Protein AF-A0A0L0F9S0-F1 (afdb_monomer)

Radius of gyration: 29.73 Å; Cα contacts (8 Å, |Δi|>4): 366; chains: 1; bounding box: 77×50×86 Å

Foldseek 3Di:
DPPDDDLPVVLVVLCVLQVVVLVVLVVVVVVCVVCVPPLLSVLLPPVLSCQLSVLLNQLSVLLSVLSCLVSVVDPDDQADPVPRDGDPVSVVVNLVSLLSNLVSLLSNLQSLLLVLLVLLCCPVVVDPDDDSVVSSVVLNVLCCVFLVCQQCCCVPVPPDNDAPCSSCVSVVVSLVVSVVSSVVSLVSNVVCCQQAVLSVVSVVLVVVLSVVLVVLVCCCRVVVDPVSVVCNRRVSSSVVSVSVCCSSPVVVVQQVCCVVPVVDRDCLLPPSNGNVSLLSVVLVQALLNLCVDPQSLVLLLVLCVVVVQNLLSVLLNLLVVQQVDALGDLVSLVVSCQQALDPPHPSHHDDDPVLSVQLVVLSPDPDPVSSRGCCVSCVSVNVVSSVVCSPPRSVVSSVDPSNVVVSVVVVVVVSVVD

pLDDT: mean 84.81, std 12.28, range [34.69, 97.75]

InterPro domains:
  IPR016137 RGS domain [PF00615] (288-405)
  IPR016137 RGS domain [SM00315] (286-407)
  IPR036305 RGS domain superfamily [SSF48097] (288-406)
  IPR044926 RGS, subdomain 2 [G3DSA:1.10.167.10] (273-407)

Nearest PDB structures (foldseek):
  8oyy-assembly2_B  TM=6.917E-01  e=5.545E-01  synthetic construct
  7yu4-assembly1_A  TM=4.610E-01  e=7.686E-01  Homo sapiens
  4a4m-assembly1_A-2  TM=4.213E-01  e=4.522E-01  Bos taurus
  8kex-assembly1_E  TM=4.716E-01  e=1.477E+00  Escherichia coli
  4py0-assembly1_A  TM=1.869E-01  e=2.221E+00  Homo sapiens

Sequence (418 aa):
MLLGFGGSQQFDYVLICHIPIVICLIFLLGFIFKYWHEPEVRSRNHDFTLHFLGMGLLQEVVLILTAALTLQIMPLKAVDMSTGAMNPDWSTAAFWAYLWLTFCLNQLLVPNLARMRYIKALFCEQNEAVSYWILPLGYLLLWFCTTFVSLVYCQFNGSHTCNLWETYSGLIVFLALHNIHYYYCAWKSRHARHLFIDYISNIRLYTIFVLFFWVLIVITLSGENQVSLWYLYFYQPWFMLVIFSLENFAFLVARVLGRKWGGENALGGIDMVGEHYRESESRNKGVEELLGVEHTRKIIQQVARQQLCEENVDFLIAVYACNQTKPASISMVHSIASQFLESSSPKEINITGSCRDRTLKAIQSEDPMHYKDTEPLFRAAVAQVMKNVSTNCLPDVYKSKEYKKWALLEKKNMLECY

Structure (mmCIF, N/CA/C/O backbone):
data_AF-A0A0L0F9S0-F1
#
_entry.id   AF-A0A0L0F9S0-F1
#
loop_
_atom_site.group_PDB
_atom_site.id
_atom_site.type_symbol
_atom_site.label_atom_id
_atom_site.label_alt_id
_atom_site.label_comp_id
_atom_site.label_asym_id
_atom_site.label_entity_id
_atom_site.label_seq_id
_atom_site.pdbx_PDB_ins_code
_atom_site.Cartn_x
_atom_site.Cartn_y
_atom_site.Cartn_z
_atom_site.occupancy
_atom_site.B_iso_or_equiv
_atom_site.auth_seq_id
_atom_site.auth_comp_id
_atom_site.auth_asym_id
_atom_site.auth_atom_id
_at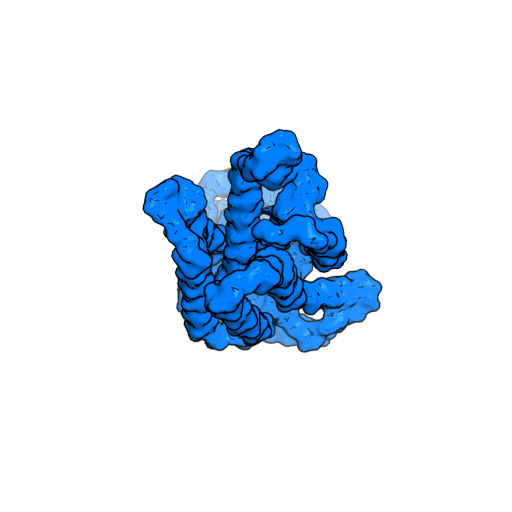om_site.pdbx_PDB_model_num
ATOM 1 N N . MET A 1 1 ? 21.589 -3.329 -30.791 1.00 36.84 1 MET A N 1
ATOM 2 C CA . MET A 1 1 ? 21.100 -3.254 -32.185 1.00 36.84 1 MET A CA 1
ATOM 3 C C . MET A 1 1 ? 20.708 -4.669 -32.629 1.00 36.84 1 MET A C 1
ATOM 5 O O . MET A 1 1 ? 21.568 -5.433 -33.033 1.00 36.84 1 MET A O 1
ATOM 9 N N . LEU A 1 2 ? 19.438 -5.055 -32.445 1.00 34.69 2 LEU A N 1
ATOM 10 C CA . LEU A 1 2 ? 18.853 -6.342 -32.864 1.00 34.69 2 LEU A CA 1
ATOM 11 C C . LEU A 1 2 ? 17.788 -6.034 -33.927 1.00 34.69 2 LEU A C 1
ATOM 13 O O . LEU A 1 2 ? 16.608 -5.929 -33.626 1.00 34.69 2 LEU A O 1
ATOM 17 N N . LEU A 1 3 ? 18.225 -5.814 -35.168 1.00 38.88 3 LEU A N 1
ATOM 18 C CA . LEU A 1 3 ? 17.350 -5.582 -36.329 1.00 38.88 3 LEU A CA 1
ATOM 19 C C . LEU A 1 3 ? 17.031 -6.884 -37.097 1.00 38.88 3 LEU A C 1
ATOM 21 O O . LEU A 1 3 ? 16.560 -6.834 -38.226 1.00 38.88 3 LEU A O 1
ATOM 25 N N . GLY A 1 4 ? 17.306 -8.057 -36.515 1.00 39.28 4 GLY A N 1
ATOM 26 C CA . GLY A 1 4 ? 17.308 -9.323 -37.259 1.00 39.28 4 GLY A CA 1
ATOM 27 C C . GLY A 1 4 ? 16.014 -10.139 -37.237 1.00 39.28 4 GLY A C 1
ATOM 28 O O . GLY A 1 4 ? 15.706 -10.779 -38.233 1.00 39.28 4 GLY A O 1
ATOM 29 N N . PHE A 1 5 ? 15.246 -10.144 -36.142 1.00 38.69 5 PHE A N 1
ATOM 30 C CA . PHE A 1 5 ? 14.065 -11.011 -36.019 1.00 38.69 5 PHE A CA 1
ATOM 31 C C . PHE A 1 5 ? 12.996 -10.400 -35.096 1.00 38.69 5 PHE A C 1
ATOM 33 O O . PHE A 1 5 ? 13.231 -10.208 -33.909 1.00 38.69 5 PHE A O 1
ATOM 40 N N . GLY A 1 6 ? 11.802 -10.139 -35.643 1.00 59.09 6 GLY A N 1
ATOM 41 C CA . GLY A 1 6 ? 10.537 -10.254 -34.904 1.00 59.09 6 GLY A CA 1
ATOM 42 C C . GLY A 1 6 ? 10.193 -9.204 -33.841 1.00 59.09 6 GLY A C 1
ATOM 43 O O . GLY A 1 6 ? 9.544 -9.567 -32.866 1.00 59.09 6 GLY A O 1
ATOM 44 N N . GLY A 1 7 ? 10.547 -7.923 -34.007 1.00 72.56 7 GLY A N 1
ATOM 45 C CA . GLY A 1 7 ? 10.114 -6.869 -33.067 1.00 72.56 7 GLY A CA 1
ATOM 46 C C . GLY A 1 7 ? 8.590 -6.830 -32.843 1.00 72.56 7 GLY A C 1
ATOM 47 O O . GLY A 1 7 ? 8.138 -6.615 -31.722 1.00 72.56 7 GLY A O 1
ATOM 48 N N . SER A 1 8 ? 7.799 -7.151 -33.875 1.00 81.75 8 SER A N 1
ATOM 49 C CA . SER A 1 8 ? 6.346 -7.340 -33.759 1.00 81.75 8 SER A CA 1
ATOM 50 C C . SER A 1 8 ? 5.971 -8.543 -32.890 1.00 81.75 8 SER A C 1
ATOM 52 O O . SER A 1 8 ? 5.187 -8.390 -31.965 1.00 81.75 8 SER A O 1
ATOM 54 N N . GLN A 1 9 ? 6.584 -9.710 -33.111 1.00 85.31 9 GLN A N 1
ATOM 55 C CA . GLN A 1 9 ? 6.322 -10.917 -32.317 1.00 85.31 9 GLN A CA 1
ATOM 56 C C . GLN A 1 9 ? 6.694 -10.725 -30.841 1.00 85.31 9 GLN A C 1
ATOM 58 O O . GLN A 1 9 ? 5.973 -11.168 -29.953 1.00 85.31 9 GLN A O 1
ATOM 63 N N . GLN A 1 10 ? 7.809 -10.047 -30.557 1.00 84.00 10 GLN A N 1
ATOM 64 C CA . GLN A 1 10 ? 8.200 -9.709 -29.186 1.00 84.00 10 GLN A CA 1
ATOM 65 C C . GLN A 1 10 ? 7.192 -8.768 -28.527 1.00 84.00 10 GLN A C 1
ATOM 67 O O . GLN A 1 10 ? 6.858 -8.953 -27.357 1.00 84.00 10 GLN A O 1
ATOM 72 N N . PHE A 1 11 ? 6.680 -7.794 -29.278 1.00 90.19 11 PHE A N 1
ATOM 73 C CA . PHE A 1 11 ? 5.642 -6.901 -28.786 1.00 90.19 11 PHE A CA 1
ATOM 74 C C . PHE A 1 11 ? 4.332 -7.648 -28.522 1.00 90.19 11 PHE A C 1
ATOM 76 O O . PHE A 1 11 ? 3.719 -7.419 -27.484 1.00 90.19 11 PHE A O 1
ATOM 83 N N . ASP A 1 12 ? 3.954 -8.602 -29.375 1.00 91.19 12 ASP A N 1
ATOM 84 C CA . ASP A 1 12 ? 2.778 -9.449 -29.156 1.00 91.19 12 ASP A CA 1
ATOM 85 C C . ASP A 1 12 ? 2.880 -10.216 -27.826 1.00 91.19 12 ASP A C 1
ATOM 87 O O . ASP A 1 12 ? 1.918 -10.236 -27.058 1.00 91.19 12 ASP A O 1
ATOM 91 N N . TYR A 1 13 ? 4.051 -10.772 -27.486 1.00 89.31 13 TYR A N 1
ATOM 92 C CA . TYR A 1 13 ? 4.264 -11.414 -26.179 1.00 89.31 13 TYR A CA 1
ATOM 93 C C . TYR A 1 13 ? 4.120 -10.437 -25.006 1.00 89.31 13 TYR A C 1
ATOM 95 O O . TYR A 1 13 ? 3.506 -10.785 -23.995 1.00 89.31 13 TYR A O 1
ATOM 103 N N . VAL A 1 14 ? 4.627 -9.206 -25.141 1.00 91.25 14 VAL A N 1
ATOM 104 C CA . VAL A 1 14 ? 4.418 -8.155 -24.132 1.00 91.25 14 VAL A CA 1
ATOM 105 C C . VAL A 1 14 ? 2.920 -7.866 -23.983 1.00 91.25 14 VAL A C 1
ATOM 107 O O . VAL A 1 14 ? 2.395 -7.862 -22.873 1.00 91.25 14 VAL A O 1
ATOM 110 N N . LEU A 1 15 ? 2.182 -7.693 -25.078 1.00 94.00 15 LEU A N 1
ATOM 111 C CA . LEU A 1 15 ? 0.744 -7.434 -25.001 1.00 94.00 15 LEU A CA 1
ATOM 112 C C . LEU A 1 15 ? -0.022 -8.591 -24.343 1.00 94.00 15 LEU A C 1
ATOM 114 O O . LEU A 1 15 ? -0.865 -8.341 -23.481 1.00 94.00 15 LEU A O 1
ATOM 118 N N . ILE A 1 16 ? 0.300 -9.839 -24.694 1.00 93.06 16 ILE A N 1
ATOM 119 C CA . ILE A 1 16 ? -0.321 -11.041 -24.117 1.00 93.06 16 ILE A CA 1
ATOM 120 C C . ILE A 1 16 ? -0.104 -11.107 -22.601 1.00 93.06 16 ILE A C 1
ATOM 122 O O . ILE A 1 16 ? -1.030 -11.460 -21.873 1.00 93.06 16 ILE A O 1
ATOM 126 N N . CYS A 1 17 ? 1.084 -10.753 -22.108 1.00 90.50 17 CYS A N 1
ATOM 127 C CA . CYS A 1 17 ? 1.372 -10.793 -20.675 1.00 90.50 17 CYS A CA 1
ATOM 128 C C . CYS A 1 17 ? 0.762 -9.615 -19.903 1.00 90.50 17 CYS A C 1
ATOM 130 O O . CYS A 1 17 ? 0.272 -9.808 -18.791 1.00 90.50 17 CYS A O 1
ATOM 132 N N . HIS A 1 18 ? 0.783 -8.410 -20.476 1.00 94.12 18 HIS A N 1
ATOM 133 C CA . HIS A 1 18 ? 0.511 -7.174 -19.739 1.00 94.12 18 HIS A CA 1
ATOM 134 C C . HIS A 1 18 ? -0.932 -6.665 -19.880 1.00 94.12 18 HIS A C 1
ATOM 136 O O . HIS A 1 18 ? -1.509 -6.192 -18.899 1.00 94.12 18 HIS A O 1
ATOM 142 N N . ILE A 1 19 ? -1.584 -6.812 -21.045 1.00 94.94 19 ILE A N 1
ATOM 143 C CA . ILE A 1 19 ? -2.984 -6.369 -21.221 1.00 94.94 19 ILE A CA 1
ATOM 144 C C . ILE A 1 19 ? -3.932 -7.056 -20.223 1.00 94.94 19 ILE A C 1
ATOM 146 O O . ILE A 1 19 ? -4.727 -6.351 -19.592 1.00 94.94 19 ILE A O 1
ATOM 150 N N . PRO A 1 20 ? -3.874 -8.389 -20.013 1.00 95.25 20 PRO A N 1
ATOM 151 C CA . PRO A 1 20 ? -4.739 -9.034 -19.030 1.00 95.25 20 PRO A CA 1
ATOM 152 C C . PRO A 1 20 ? -4.529 -8.489 -17.616 1.00 95.25 20 PRO A C 1
ATOM 154 O O . PRO A 1 20 ? -5.491 -8.360 -16.865 1.00 95.25 20 PRO A O 1
ATOM 157 N N . ILE A 1 21 ? -3.296 -8.114 -17.258 1.00 94.50 21 ILE A N 1
ATOM 158 C CA . ILE A 1 21 ? -2.989 -7.538 -15.946 1.00 94.50 21 ILE A CA 1
ATOM 159 C C . ILE A 1 21 ? -3.574 -6.137 -15.801 1.00 94.50 21 ILE A C 1
ATOM 161 O O . ILE A 1 21 ? -4.188 -5.856 -14.774 1.00 94.50 21 ILE A O 1
ATOM 165 N N . VAL A 1 22 ? -3.480 -5.290 -16.830 1.00 95.81 22 VAL A N 1
ATOM 166 C CA . VAL A 1 22 ? -4.154 -3.980 -16.853 1.00 95.81 22 VAL A CA 1
ATOM 167 C C . VAL A 1 22 ? -5.656 -4.145 -16.611 1.00 95.81 22 VAL A C 1
ATOM 169 O O . VAL A 1 22 ? -6.226 -3.473 -15.752 1.00 95.81 22 VAL A O 1
ATOM 172 N N . ILE A 1 23 ? -6.292 -5.084 -17.315 1.00 95.81 23 ILE A N 1
ATOM 173 C CA . ILE A 1 23 ? -7.721 -5.382 -17.159 1.00 95.81 23 ILE A CA 1
ATOM 174 C C . ILE A 1 23 ? -8.024 -5.854 -15.727 1.00 95.81 23 ILE A C 1
ATOM 176 O O . ILE A 1 23 ? -8.941 -5.335 -15.087 1.00 95.81 23 ILE A O 1
ATOM 180 N N . CYS A 1 24 ? -7.234 -6.787 -15.190 1.00 94.88 24 CYS A N 1
ATOM 181 C CA . CYS A 1 24 ? -7.374 -7.276 -13.818 1.00 94.88 24 CYS A CA 1
ATOM 182 C C . CYS A 1 24 ? -7.217 -6.162 -12.774 1.00 94.88 24 CYS A C 1
ATOM 184 O O . CYS A 1 24 ? -7.995 -6.115 -11.823 1.00 94.88 24 CYS A O 1
ATOM 186 N N . LEU A 1 25 ? -6.260 -5.245 -12.946 1.00 95.38 25 LEU A N 1
ATOM 187 C CA . LEU A 1 25 ? -6.064 -4.105 -12.049 1.00 95.38 25 LEU A CA 1
ATOM 188 C C . LEU A 1 25 ? -7.241 -3.129 -12.089 1.00 95.38 25 LEU A C 1
ATOM 190 O O . LEU A 1 25 ? -7.659 -2.643 -11.040 1.00 95.38 25 LEU A O 1
ATOM 194 N N . ILE A 1 26 ? -7.811 -2.873 -13.269 1.00 96.19 26 ILE A N 1
ATOM 195 C CA . ILE A 1 26 ? -9.014 -2.040 -13.412 1.00 96.19 26 ILE A CA 1
ATOM 196 C C . ILE A 1 26 ? -10.203 -2.697 -12.701 1.00 96.19 26 ILE A C 1
ATOM 198 O O . ILE A 1 26 ? -10.913 -2.028 -11.948 1.00 96.19 26 ILE A O 1
ATOM 202 N N . PHE A 1 27 ? -10.402 -4.007 -12.876 1.00 95.94 27 PHE A N 1
ATOM 203 C CA . PHE A 1 27 ? -11.442 -4.738 -12.148 1.00 95.94 27 PHE A CA 1
ATOM 204 C C . PHE A 1 27 ? -11.211 -4.725 -10.640 1.00 95.94 27 PHE A C 1
ATOM 206 O O . PHE A 1 27 ? -12.164 -4.549 -9.883 1.00 95.94 27 PHE A O 1
ATOM 213 N N . LEU A 1 28 ? -9.962 -4.866 -10.198 1.00 95.44 28 LEU A N 1
ATOM 214 C CA . LEU A 1 28 ? -9.606 -4.816 -8.788 1.00 95.44 28 LEU A CA 1
ATOM 215 C C . LEU A 1 28 ? -9.849 -3.421 -8.195 1.00 95.44 28 LEU A C 1
ATOM 217 O O . LEU A 1 28 ? -10.434 -3.319 -7.122 1.00 95.44 28 LEU A O 1
ATOM 221 N N . LEU A 1 29 ? -9.503 -2.346 -8.909 1.00 95.06 29 LEU A N 1
ATOM 222 C CA . LEU A 1 29 ? -9.855 -0.975 -8.527 1.00 95.06 29 LEU A CA 1
ATOM 223 C C . LEU A 1 29 ? -11.373 -0.806 -8.411 1.00 95.06 29 LEU A C 1
ATOM 225 O O . LEU A 1 29 ? -11.861 -0.338 -7.384 1.00 95.06 29 LEU A O 1
ATOM 229 N N . GLY A 1 30 ? -12.130 -1.239 -9.424 1.00 95.88 30 GLY A N 1
ATOM 230 C CA . GLY A 1 30 ? -13.594 -1.198 -9.402 1.00 95.88 30 GLY A CA 1
ATOM 231 C C . GLY A 1 30 ? -14.188 -1.991 -8.234 1.00 95.88 30 GLY A C 1
ATOM 232 O O . GLY A 1 30 ? -15.125 -1.529 -7.583 1.00 95.88 30 GLY A O 1
ATOM 233 N N . PHE A 1 31 ? -13.608 -3.149 -7.917 1.00 95.38 31 PHE A N 1
ATOM 234 C CA . PHE A 1 31 ? -13.962 -3.951 -6.751 1.00 95.38 31 PHE A CA 1
ATOM 235 C C . PHE A 1 31 ? -13.699 -3.187 -5.442 1.00 95.38 31 PHE A C 1
ATOM 237 O O . PHE A 1 31 ? -14.599 -3.099 -4.608 1.00 95.38 31 PHE A O 1
ATOM 244 N N . ILE A 1 32 ? -12.515 -2.588 -5.270 1.00 94.94 32 ILE A N 1
ATOM 245 C CA . ILE A 1 32 ? -12.161 -1.834 -4.058 1.00 94.94 32 ILE A CA 1
ATOM 246 C C . ILE A 1 32 ? -13.081 -0.624 -3.877 1.00 94.94 32 ILE A C 1
ATOM 248 O O . ILE A 1 32 ? -13.558 -0.394 -2.770 1.00 94.94 32 ILE A O 1
ATOM 252 N N . PHE A 1 33 ? -13.391 0.116 -4.946 1.00 94.81 33 PHE A N 1
ATOM 253 C CA . PHE A 1 33 ? -14.330 1.239 -4.873 1.00 94.81 33 PHE A CA 1
ATOM 254 C C . PHE A 1 33 ? -15.754 0.788 -4.541 1.00 94.81 33 PHE A C 1
ATOM 256 O O . PHE A 1 33 ? -16.415 1.400 -3.706 1.00 94.81 33 PHE A O 1
ATOM 263 N N . LYS A 1 34 ? -16.229 -0.306 -5.147 1.00 95.56 34 LYS A N 1
ATOM 264 C CA . LYS A 1 34 ? -17.570 -0.842 -4.876 1.00 95.56 34 LYS A CA 1
ATOM 265 C C . LYS A 1 34 ? -17.720 -1.342 -3.438 1.00 95.56 34 LYS A C 1
ATOM 267 O O . LYS A 1 34 ? -18.778 -1.171 -2.839 1.00 95.56 34 LYS A O 1
ATOM 272 N N . TYR A 1 35 ? -16.679 -1.963 -2.893 1.00 94.19 35 TYR A N 1
ATOM 273 C CA . TYR A 1 35 ? -16.677 -2.584 -1.566 1.00 94.19 35 TYR A CA 1
ATOM 274 C C . TYR A 1 35 ? -15.838 -1.799 -0.551 1.00 94.19 35 TYR A C 1
ATOM 276 O O . TYR A 1 35 ? -15.325 -2.361 0.413 1.00 94.19 35 TYR A O 1
ATOM 284 N N . TRP A 1 36 ? -15.732 -0.482 -0.746 1.00 91.81 36 TRP A N 1
ATOM 285 C CA . TRP A 1 36 ? -14.860 0.418 0.014 1.00 91.81 36 TRP A CA 1
ATOM 286 C C . TRP A 1 36 ? -15.018 0.318 1.536 1.00 91.81 36 TRP A C 1
ATOM 288 O O . TRP A 1 36 ? -14.048 0.448 2.288 1.00 91.81 36 TRP A O 1
ATOM 298 N N . HIS A 1 37 ? -16.253 0.083 1.980 1.00 86.12 37 HIS A N 1
ATOM 299 C CA . HIS A 1 37 ? -16.634 0.033 3.388 1.00 86.12 37 HIS A CA 1
ATOM 300 C C . HIS A 1 37 ? -16.572 -1.366 4.008 1.00 86.12 37 HIS A C 1
ATOM 302 O O . HIS A 1 37 ? -16.773 -1.484 5.215 1.00 86.12 37 HIS A O 1
ATOM 308 N N . GLU A 1 38 ? -16.289 -2.415 3.230 1.00 84.75 38 GLU A N 1
ATOM 309 C CA . GLU A 1 38 ? -16.162 -3.765 3.779 1.00 84.75 38 GLU A CA 1
ATOM 310 C C . GLU A 1 38 ? -14.960 -3.832 4.741 1.00 84.75 38 GLU A C 1
ATOM 312 O O . GLU A 1 38 ? -13.894 -3.277 4.441 1.00 84.75 38 GLU A O 1
ATOM 317 N N . PRO A 1 39 ? -15.092 -4.504 5.898 1.00 81.00 39 PRO A N 1
ATOM 318 C CA . PRO A 1 39 ? -14.063 -4.495 6.936 1.00 81.00 39 PRO A CA 1
ATOM 319 C C . PRO A 1 39 ? -12.745 -5.103 6.446 1.00 81.00 39 PRO A C 1
ATOM 321 O O . PRO A 1 39 ? -11.673 -4.628 6.811 1.00 81.00 39 PRO A O 1
ATOM 324 N N . GLU A 1 40 ? -12.802 -6.101 5.560 1.00 84.38 40 GLU A N 1
ATOM 325 C CA . GLU A 1 40 ? -11.616 -6.692 4.937 1.00 84.38 40 GLU A CA 1
ATOM 326 C C . GLU A 1 40 ? -10.871 -5.712 4.017 1.00 84.38 40 GLU A C 1
ATOM 328 O O . GLU A 1 40 ? -9.651 -5.786 3.905 1.00 84.38 40 GLU A O 1
ATOM 333 N N . VAL A 1 41 ? -11.585 -4.786 3.366 1.00 87.38 41 VAL A N 1
ATOM 334 C CA . VAL A 1 41 ? -10.987 -3.738 2.521 1.00 87.38 41 VAL A CA 1
ATOM 335 C C . VAL A 1 41 ? -10.394 -2.639 3.395 1.00 87.38 41 VAL A C 1
ATOM 337 O O . VAL A 1 41 ? -9.245 -2.237 3.205 1.00 87.38 41 VAL A O 1
ATOM 340 N N . ARG A 1 42 ? -11.145 -2.185 4.403 1.00 83.75 42 ARG A N 1
ATOM 341 C CA . ARG A 1 42 ? -10.703 -1.133 5.329 1.00 83.75 42 ARG A CA 1
ATOM 342 C C . ARG A 1 42 ? -9.482 -1.549 6.150 1.00 83.75 42 ARG A C 1
ATOM 344 O O . ARG A 1 42 ? -8.605 -0.718 6.384 1.00 83.75 42 ARG A O 1
ATOM 351 N N . SER A 1 43 ? -9.375 -2.825 6.530 1.00 81.62 43 SER A N 1
ATOM 352 C CA . SER A 1 43 ? -8.234 -3.339 7.301 1.00 81.62 43 SER A CA 1
ATOM 353 C C . SER A 1 43 ? -6.895 -3.239 6.569 1.00 81.62 43 SER A C 1
ATOM 355 O O . SER A 1 43 ? -5.838 -3.258 7.202 1.00 81.62 43 SER A O 1
ATOM 357 N N . ARG A 1 44 ? -6.907 -3.101 5.237 1.00 80.19 44 ARG A N 1
ATOM 358 C CA . ARG A 1 44 ? -5.694 -2.983 4.420 1.00 80.19 44 ARG A CA 1
ATOM 359 C C . ARG A 1 44 ? -5.149 -1.563 4.296 1.00 80.19 44 ARG A C 1
ATOM 361 O O . ARG A 1 44 ? -4.066 -1.426 3.738 1.00 80.19 44 ARG A O 1
ATOM 368 N N . ASN A 1 45 ? -5.822 -0.567 4.881 1.00 84.94 45 ASN A N 1
ATOM 369 C CA . ASN A 1 45 ? -5.573 0.863 4.691 1.00 84.94 45 ASN A CA 1
ATOM 370 C C . ASN A 1 45 ? -5.808 1.292 3.224 1.00 84.94 45 ASN A C 1
ATOM 372 O O . ASN A 1 45 ? -5.219 0.767 2.273 1.00 84.94 45 ASN A O 1
ATOM 376 N N . HIS A 1 46 ? -6.703 2.259 3.033 1.00 89.31 46 HIS A N 1
ATOM 377 C CA . HIS A 1 46 ? -7.079 2.743 1.706 1.00 89.31 46 HIS A CA 1
ATOM 378 C C . HIS A 1 46 ? -5.918 3.415 0.973 1.00 89.31 46 HIS A C 1
ATOM 380 O O . HIS A 1 46 ? -5.760 3.179 -0.222 1.00 89.31 46 HIS A O 1
ATOM 386 N N . ASP A 1 47 ? -5.058 4.156 1.678 1.00 91.81 47 ASP A N 1
ATOM 387 C CA . ASP A 1 47 ? -3.886 4.801 1.075 1.00 91.81 47 ASP A CA 1
ATOM 388 C C . ASP A 1 47 ? -2.917 3.765 0.496 1.00 91.81 47 ASP A C 1
ATOM 390 O O . ASP A 1 47 ? -2.435 3.912 -0.626 1.00 91.81 47 ASP A O 1
ATOM 394 N N . PHE A 1 48 ? -2.683 2.672 1.232 1.00 92.69 48 PHE A N 1
ATOM 395 C CA . PHE A 1 48 ? -1.871 1.549 0.759 1.00 92.69 48 PHE A CA 1
ATOM 396 C C . PHE A 1 48 ? -2.437 0.954 -0.529 1.00 92.69 48 PHE A C 1
ATOM 398 O O . PHE A 1 48 ? -1.703 0.754 -1.497 1.00 92.69 48 PHE A O 1
ATOM 405 N N . THR A 1 49 ? -3.744 0.699 -0.538 1.00 92.69 49 THR A N 1
ATOM 406 C CA . THR A 1 49 ? -4.424 0.055 -1.663 1.00 92.69 49 THR A CA 1
ATOM 407 C C . THR A 1 49 ? -4.409 0.946 -2.902 1.00 92.69 49 THR A C 1
ATOM 409 O O . THR A 1 49 ? -4.050 0.486 -3.985 1.00 92.69 49 THR A O 1
ATOM 412 N N . LEU A 1 50 ? -4.741 2.230 -2.745 1.00 93.88 50 LEU A N 1
ATOM 413 C CA . LEU A 1 50 ? -4.727 3.200 -3.837 1.00 93.88 50 LEU A CA 1
ATOM 414 C C . LEU A 1 50 ? -3.318 3.413 -4.391 1.00 93.88 50 LEU A C 1
ATOM 416 O O . LEU A 1 50 ? -3.144 3.430 -5.606 1.00 93.88 50 LEU A O 1
ATOM 420 N N . HIS A 1 51 ? -2.309 3.531 -3.524 1.00 95.50 51 HIS A N 1
ATOM 421 C CA . HIS A 1 51 ? -0.927 3.696 -3.961 1.00 95.50 51 HIS A CA 1
ATOM 422 C C . HIS A 1 51 ? -0.429 2.464 -4.728 1.00 95.50 51 HIS A C 1
ATOM 424 O O . HIS A 1 51 ? 0.119 2.611 -5.819 1.00 95.50 51 HIS A O 1
ATOM 430 N N . PHE A 1 52 ? -0.666 1.252 -4.212 1.00 95.56 52 PHE A N 1
ATOM 431 C CA . PHE A 1 52 ? -0.248 0.018 -4.879 1.00 95.56 52 PHE A CA 1
ATOM 432 C C . PHE A 1 52 ? -0.935 -0.166 -6.238 1.00 95.56 52 PHE A C 1
ATOM 434 O O . PHE A 1 52 ? -0.259 -0.388 -7.239 1.00 95.56 52 PHE A O 1
ATOM 441 N N . LEU A 1 53 ? -2.265 -0.040 -6.297 1.00 95.62 53 LEU A N 1
ATOM 442 C CA . LEU A 1 53 ? -3.015 -0.241 -7.541 1.00 95.62 53 LEU A CA 1
ATOM 443 C C . LEU A 1 53 ? -2.766 0.879 -8.554 1.00 95.62 53 LEU A C 1
ATOM 445 O O . LEU A 1 53 ? -2.653 0.604 -9.747 1.00 95.62 53 LEU A O 1
ATOM 449 N N . GLY A 1 54 ? -2.639 2.125 -8.089 1.00 95.56 54 GLY A N 1
ATOM 450 C CA . GLY A 1 54 ? -2.316 3.271 -8.935 1.00 95.56 54 GLY A CA 1
ATOM 451 C C . GLY A 1 54 ? -0.937 3.138 -9.577 1.00 95.56 54 GLY A C 1
ATOM 452 O O . GLY A 1 54 ? -0.818 3.263 -10.796 1.00 95.56 54 GLY A O 1
ATOM 453 N N . MET A 1 55 ? 0.093 2.811 -8.787 1.00 95.81 55 MET A N 1
ATOM 454 C CA . MET A 1 55 ? 1.444 2.596 -9.318 1.00 95.81 55 MET A CA 1
ATOM 455 C C . MET A 1 55 ? 1.547 1.329 -10.161 1.00 95.81 55 MET A C 1
ATOM 457 O O . MET A 1 55 ? 2.247 1.346 -11.167 1.00 95.81 55 MET A O 1
ATOM 461 N N . GLY A 1 56 ? 0.825 0.262 -9.808 1.00 95.69 56 GLY A N 1
ATOM 462 C CA . GLY A 1 56 ? 0.748 -0.952 -10.621 1.00 95.69 56 GLY A CA 1
ATOM 463 C C . GLY A 1 56 ? 0.150 -0.676 -11.999 1.00 95.69 56 GLY A C 1
ATOM 464 O O . GLY A 1 56 ? 0.739 -1.047 -13.007 1.00 95.69 56 GLY A O 1
ATOM 465 N N . LEU A 1 57 ? -0.972 0.047 -12.065 1.00 96.19 57 LEU A N 1
ATOM 466 C CA . LEU A 1 57 ? -1.605 0.398 -13.338 1.00 96.19 57 LEU A CA 1
ATOM 467 C C . LEU A 1 57 ? -0.709 1.316 -14.176 1.00 96.19 57 LEU A C 1
ATOM 469 O O . LEU A 1 57 ? -0.539 1.091 -15.374 1.00 96.19 57 LEU A O 1
ATOM 473 N N . LEU A 1 58 ? -0.114 2.330 -13.541 1.00 95.69 58 LEU A N 1
ATOM 474 C CA . LEU A 1 58 ? 0.803 3.245 -14.215 1.00 95.69 58 LEU A CA 1
ATOM 475 C C . LEU A 1 58 ? 2.034 2.506 -14.758 1.00 95.69 58 LEU A C 1
ATOM 477 O O . LEU A 1 58 ? 2.423 2.750 -15.898 1.00 95.69 58 LEU A O 1
ATOM 481 N N . GLN A 1 59 ? 2.604 1.577 -13.983 1.00 95.56 59 GLN A N 1
ATOM 482 C CA . GLN A 1 59 ? 3.727 0.742 -14.408 1.00 95.56 59 GLN A CA 1
ATOM 483 C C . GLN A 1 59 ? 3.397 -0.022 -15.690 1.00 95.56 59 GLN A C 1
ATOM 485 O O . GLN A 1 59 ? 4.170 0.042 -16.639 1.00 95.56 59 GLN A O 1
ATOM 490 N N . GLU A 1 60 ? 2.262 -0.720 -15.733 1.00 95.50 60 GLU A N 1
ATOM 491 C CA . GLU A 1 60 ? 1.876 -1.535 -16.888 1.00 95.50 60 GLU A CA 1
ATOM 492 C C . GLU A 1 60 ? 1.666 -0.683 -18.148 1.00 95.50 60 GLU A C 1
ATOM 494 O O . GLU A 1 60 ? 2.137 -1.036 -19.229 1.00 95.50 60 GLU A O 1
ATOM 499 N N . VAL A 1 61 ? 1.029 0.486 -18.011 1.00 94.81 61 VAL A N 1
ATOM 500 C CA . VAL A 1 61 ? 0.843 1.422 -19.131 1.00 94.81 61 VAL A CA 1
ATOM 501 C C . VAL A 1 61 ? 2.189 1.944 -19.638 1.00 94.81 61 VAL A C 1
ATOM 503 O O . VAL A 1 61 ? 2.462 1.886 -20.838 1.00 94.81 61 VAL A O 1
ATOM 506 N N . VAL A 1 62 ? 3.050 2.423 -18.736 1.00 95.19 62 VAL A N 1
ATOM 507 C CA . VAL A 1 62 ? 4.385 2.931 -19.087 1.00 95.19 62 VAL A CA 1
ATOM 508 C C . VAL A 1 62 ? 5.233 1.832 -19.724 1.00 95.19 62 VAL A C 1
ATOM 510 O O . VAL A 1 62 ? 5.941 2.095 -20.695 1.00 95.19 62 VAL A O 1
ATOM 513 N N . LEU A 1 63 ? 5.138 0.597 -19.238 1.00 94.88 63 LEU A N 1
ATOM 514 C CA . LEU A 1 63 ? 5.853 -0.553 -19.778 1.00 94.88 63 LEU A CA 1
ATOM 515 C C . LEU A 1 63 ? 5.421 -0.864 -21.210 1.00 94.88 63 LEU A C 1
ATOM 517 O O . LEU A 1 63 ? 6.284 -0.970 -22.079 1.00 94.88 63 LEU A O 1
ATOM 521 N N . ILE A 1 64 ? 4.115 -0.948 -21.485 1.00 94.94 64 ILE A N 1
ATOM 522 C CA . ILE A 1 64 ? 3.601 -1.202 -22.841 1.00 94.94 64 ILE A CA 1
ATOM 523 C C . ILE A 1 64 ? 4.047 -0.091 -23.802 1.00 94.94 64 ILE A C 1
ATOM 525 O O . ILE A 1 64 ? 4.492 -0.380 -24.914 1.00 94.94 64 ILE A O 1
ATOM 529 N N . LEU A 1 65 ? 3.989 1.175 -23.375 1.00 93.75 65 LEU A N 1
ATOM 530 C CA . LEU A 1 65 ? 4.452 2.308 -24.183 1.00 93.75 65 LEU A CA 1
ATOM 531 C C . LEU A 1 65 ? 5.965 2.257 -24.431 1.00 93.75 65 LEU A C 1
ATOM 533 O O . LEU A 1 65 ? 6.418 2.485 -25.553 1.00 93.75 65 LEU A O 1
ATOM 537 N N . THR A 1 66 ? 6.745 1.902 -23.409 1.00 93.31 66 THR A N 1
ATOM 538 C CA . THR A 1 66 ? 8.202 1.742 -23.512 1.00 93.31 66 THR A CA 1
ATOM 539 C C . THR A 1 66 ? 8.553 0.585 -24.446 1.00 93.31 66 THR A C 1
ATOM 541 O O . THR A 1 66 ? 9.442 0.724 -25.285 1.00 93.31 66 THR A O 1
ATOM 544 N N . ALA A 1 67 ? 7.829 -0.536 -24.372 1.00 91.75 67 ALA A N 1
ATOM 545 C CA . ALA A 1 67 ? 7.978 -1.668 -25.284 1.00 91.75 67 ALA A CA 1
ATOM 546 C C . ALA A 1 67 ? 7.657 -1.259 -26.726 1.00 91.75 67 ALA A C 1
ATOM 548 O O . ALA A 1 67 ? 8.453 -1.507 -27.625 1.00 91.75 67 ALA A O 1
ATOM 549 N N . ALA A 1 68 ? 6.537 -0.566 -26.951 1.00 92.38 68 ALA A N 1
ATOM 550 C CA . ALA A 1 68 ? 6.132 -0.104 -28.278 1.00 92.38 68 ALA A CA 1
ATOM 551 C C . ALA A 1 68 ? 7.164 0.850 -28.906 1.00 92.38 68 ALA A C 1
ATOM 553 O O . ALA A 1 68 ? 7.421 0.788 -30.112 1.00 92.38 68 ALA A O 1
ATOM 554 N N . LEU A 1 69 ? 7.772 1.719 -28.094 1.00 91.38 69 LEU A N 1
ATOM 555 C CA . LEU A 1 69 ? 8.820 2.642 -28.525 1.00 91.38 69 LEU A CA 1
ATOM 556 C C . LEU A 1 69 ? 10.146 1.923 -28.822 1.00 91.38 69 LEU A C 1
ATOM 558 O O . LEU A 1 69 ? 10.765 2.157 -29.863 1.00 91.38 69 LEU A O 1
ATOM 562 N N . THR A 1 70 ? 10.587 1.042 -27.924 1.00 88.06 70 THR A N 1
ATOM 563 C CA . THR A 1 70 ? 11.886 0.353 -28.027 1.00 88.06 70 THR A CA 1
ATOM 564 C C . THR A 1 70 ? 11.893 -0.739 -29.096 1.00 88.06 70 THR A C 1
ATOM 566 O O . THR A 1 70 ? 12.897 -0.904 -29.788 1.00 88.06 70 THR A O 1
ATOM 569 N N . LEU A 1 71 ? 10.759 -1.413 -29.308 1.00 87.19 71 LEU A N 1
ATOM 570 C CA . LEU A 1 71 ? 10.541 -2.394 -30.380 1.00 87.19 71 LEU A CA 1
ATOM 571 C C . LEU A 1 71 ? 10.143 -1.751 -31.718 1.00 87.19 71 LEU A C 1
ATOM 573 O O . LEU A 1 71 ? 9.816 -2.456 -32.670 1.00 87.19 71 LEU A O 1
ATOM 577 N N . GLN A 1 72 ? 10.191 -0.416 -31.809 1.00 88.50 72 GLN A N 1
ATOM 578 C CA . GLN A 1 72 ? 9.914 0.353 -33.025 1.00 88.50 72 GLN A CA 1
ATOM 579 C C . GLN A 1 72 ? 8.525 0.092 -33.630 1.00 88.50 72 GLN A C 1
ATOM 581 O O . GLN A 1 72 ? 8.349 0.167 -34.848 1.00 88.50 72 GLN A O 1
ATOM 586 N N . ILE A 1 73 ? 7.522 -0.184 -32.799 1.00 90.00 73 ILE A N 1
ATOM 587 C CA . ILE A 1 73 ? 6.117 -0.281 -33.224 1.00 90.00 73 ILE A CA 1
ATOM 588 C C . ILE A 1 73 ? 5.543 1.118 -33.456 1.00 90.00 73 ILE A C 1
ATOM 590 O O . ILE A 1 73 ? 4.751 1.334 -34.372 1.00 90.00 73 ILE A O 1
ATOM 594 N N . MET A 1 74 ? 6.000 2.096 -32.671 1.00 87.25 74 MET A N 1
ATOM 595 C CA . MET A 1 74 ? 5.615 3.494 -32.829 1.00 87.25 74 MET A CA 1
ATOM 596 C C . MET A 1 74 ? 6.177 4.129 -34.122 1.00 87.25 74 MET A C 1
ATOM 598 O O . MET A 1 74 ? 7.171 3.645 -34.681 1.00 87.25 74 MET A O 1
ATOM 602 N N . PRO A 1 75 ? 5.565 5.235 -34.605 1.00 86.19 75 PRO A N 1
ATOM 603 C CA . PRO A 1 75 ? 6.059 5.987 -35.763 1.00 86.19 75 PRO A CA 1
ATOM 604 C C . PRO A 1 75 ? 7.464 6.570 -35.567 1.00 86.19 75 PRO A C 1
ATOM 606 O O . PRO A 1 75 ? 8.208 6.711 -36.532 1.00 86.19 75 PRO A O 1
ATOM 609 N N . LEU A 1 76 ? 7.842 6.881 -34.324 1.00 87.25 76 LEU A N 1
ATOM 610 C CA . LEU A 1 76 ? 9.179 7.357 -33.978 1.00 87.25 76 LEU A CA 1
ATOM 611 C C . LEU A 1 76 ? 10.185 6.196 -34.077 1.00 87.25 76 LEU A C 1
ATOM 613 O O . LEU A 1 76 ? 10.225 5.329 -33.204 1.00 87.25 76 LEU A O 1
ATOM 617 N N . LYS A 1 77 ? 10.972 6.157 -35.159 1.00 85.81 77 LYS A N 1
ATOM 618 C CA . LYS A 1 77 ? 11.960 5.096 -35.431 1.00 85.81 77 LYS A CA 1
ATOM 619 C C . LYS A 1 77 ? 13.341 5.442 -34.878 1.00 85.81 77 LYS A C 1
ATOM 621 O O . LYS A 1 77 ? 13.748 6.600 -34.904 1.00 85.81 77 LYS A O 1
ATOM 626 N N . ALA A 1 78 ? 14.065 4.414 -34.430 1.00 84.56 78 ALA A N 1
ATOM 627 C CA . ALA A 1 78 ? 15.406 4.555 -33.857 1.00 84.56 78 ALA A CA 1
ATOM 628 C C . ALA A 1 78 ? 16.477 4.906 -34.893 1.00 84.56 78 ALA A C 1
ATOM 630 O O . ALA A 1 78 ? 17.439 5.595 -34.570 1.00 84.56 78 ALA A O 1
ATOM 631 N N . VAL A 1 79 ? 16.313 4.416 -36.123 1.00 83.88 79 VAL A N 1
ATOM 632 C CA . VAL A 1 79 ? 17.215 4.679 -37.245 1.00 83.88 79 VAL A CA 1
ATOM 633 C C . VAL A 1 79 ? 16.427 5.429 -38.301 1.00 83.88 79 VAL A C 1
ATOM 635 O O . VAL A 1 79 ? 15.354 4.982 -38.716 1.00 83.88 79 VAL A O 1
ATOM 638 N N . ASP A 1 80 ? 16.951 6.572 -38.722 1.00 79.50 80 ASP A N 1
ATOM 639 C CA . ASP A 1 80 ? 16.445 7.265 -39.894 1.00 79.50 80 ASP A CA 1
ATOM 640 C C . ASP A 1 80 ? 16.898 6.501 -41.141 1.00 79.50 80 ASP A C 1
ATOM 642 O O . ASP A 1 80 ? 18.087 6.395 -41.437 1.00 79.50 80 ASP A O 1
ATOM 646 N N . MET A 1 81 ? 15.935 5.940 -41.873 1.00 77.50 81 MET A N 1
ATOM 647 C CA . MET A 1 81 ? 16.199 5.116 -43.055 1.00 77.50 81 MET A CA 1
ATOM 648 C C . MET A 1 81 ? 16.837 5.909 -44.204 1.00 77.50 81 MET A C 1
ATOM 650 O O . MET A 1 81 ? 17.419 5.303 -45.099 1.00 77.50 81 MET A O 1
ATOM 654 N N . SER A 1 82 ? 16.730 7.242 -44.196 1.00 79.25 82 SER A N 1
ATOM 655 C CA . SER A 1 82 ? 17.309 8.104 -45.230 1.00 79.25 82 SER A CA 1
ATOM 656 C C . SER A 1 82 ? 18.790 8.412 -44.995 1.00 79.25 82 SER A C 1
ATOM 658 O O . SER A 1 82 ? 19.551 8.529 -45.953 1.00 79.25 82 SER A O 1
ATOM 660 N N . THR A 1 83 ? 19.215 8.497 -43.733 1.00 81.19 83 THR A N 1
ATOM 661 C CA . THR A 1 83 ? 20.589 8.864 -43.350 1.00 81.19 83 THR A CA 1
ATOM 662 C C . THR A 1 83 ? 21.377 7.705 -42.739 1.00 81.19 83 THR A C 1
ATOM 664 O O . THR A 1 83 ? 22.594 7.794 -42.599 1.00 81.19 83 THR A O 1
ATOM 667 N N . GLY A 1 84 ? 20.702 6.620 -42.346 1.00 82.00 84 GLY A N 1
ATOM 668 C CA . GLY A 1 84 ? 21.275 5.523 -41.563 1.00 82.00 84 GLY A CA 1
ATOM 669 C C . GLY A 1 84 ? 21.688 5.931 -40.144 1.00 82.00 84 GLY A C 1
ATOM 670 O O . GLY A 1 84 ? 22.243 5.114 -39.409 1.00 82.00 84 GLY A O 1
ATOM 671 N N . ALA A 1 85 ? 21.436 7.183 -39.752 1.00 85.88 85 ALA A N 1
ATOM 672 C CA . ALA A 1 85 ? 21.839 7.729 -38.471 1.00 85.88 85 ALA A CA 1
ATOM 673 C C . ALA A 1 85 ? 20.831 7.372 -37.371 1.00 85.88 85 ALA A C 1
ATOM 675 O O . ALA A 1 85 ? 19.636 7.173 -37.609 1.00 85.88 85 ALA A O 1
ATOM 676 N N . MET A 1 86 ? 21.330 7.312 -36.138 1.00 83.88 86 MET A N 1
ATOM 677 C CA . MET A 1 86 ? 20.497 7.173 -34.949 1.00 83.88 86 MET A CA 1
ATOM 678 C C . MET A 1 86 ? 19.648 8.436 -34.774 1.00 83.88 86 MET A C 1
ATOM 680 O O . MET A 1 86 ? 20.185 9.542 -34.750 1.00 83.88 86 MET A O 1
ATOM 684 N N . ASN A 1 87 ? 18.337 8.278 -34.615 1.00 88.75 87 ASN A N 1
ATOM 685 C CA . ASN A 1 87 ? 17.436 9.391 -34.364 1.00 88.75 87 ASN A CA 1
ATOM 686 C C . ASN A 1 87 ? 17.601 9.886 -32.904 1.00 88.75 87 ASN A C 1
ATOM 688 O O . ASN A 1 87 ? 17.290 9.133 -31.969 1.00 88.75 87 ASN A O 1
ATOM 692 N N . PRO A 1 88 ? 18.063 11.133 -32.678 1.00 88.06 88 PRO A N 1
ATOM 693 C CA . PRO A 1 88 ? 18.278 11.672 -31.334 1.00 88.06 88 PRO A CA 1
ATOM 694 C C . PRO A 1 88 ? 16.971 11.842 -30.547 1.00 88.06 88 PRO A C 1
ATOM 696 O O . PRO A 1 88 ? 16.964 11.654 -29.325 1.00 88.06 88 PRO A O 1
ATOM 699 N N . ASP A 1 89 ? 15.855 12.111 -31.229 1.00 90.25 89 ASP A N 1
ATOM 700 C CA . ASP A 1 89 ? 14.539 12.245 -30.600 1.00 90.25 89 ASP A CA 1
ATOM 701 C C . ASP A 1 89 ? 14.061 10.894 -30.068 1.00 90.25 89 ASP A C 1
ATOM 703 O O . ASP A 1 89 ? 13.571 10.802 -28.941 1.00 90.25 89 ASP A O 1
ATOM 707 N N . TRP A 1 90 ? 14.276 9.817 -30.836 1.00 91.75 90 TRP A N 1
ATOM 708 C CA . TRP A 1 90 ? 13.985 8.459 -30.373 1.00 91.75 90 TRP A CA 1
ATOM 709 C C . TRP A 1 90 ? 14.836 8.089 -29.161 1.00 91.75 90 TRP A C 1
ATOM 711 O O . TRP A 1 90 ? 14.299 7.596 -28.172 1.00 91.75 90 TRP A O 1
ATOM 721 N N . SER A 1 91 ? 16.147 8.353 -29.209 1.00 88.56 91 SER A N 1
ATOM 722 C CA . SER A 1 91 ? 17.051 8.028 -28.099 1.00 88.56 91 SER A CA 1
ATOM 723 C C . SER A 1 91 ? 16.642 8.752 -26.817 1.00 88.56 91 SER A C 1
ATOM 725 O O . SER A 1 91 ? 16.639 8.159 -25.739 1.00 88.56 91 SER A O 1
ATOM 727 N N . THR A 1 92 ? 16.260 10.024 -26.937 1.00 91.25 92 THR A N 1
ATOM 728 C CA . THR A 1 92 ? 15.795 10.839 -25.812 1.00 91.25 92 THR A CA 1
ATOM 729 C C . THR A 1 92 ? 14.464 10.322 -25.271 1.00 91.25 92 THR A C 1
ATOM 731 O O . THR A 1 92 ? 14.322 10.127 -24.064 1.00 91.25 92 THR A O 1
ATOM 734 N N . ALA A 1 93 ? 13.497 10.032 -26.146 1.00 92.75 93 ALA A N 1
ATOM 735 C CA . ALA A 1 93 ? 12.207 9.476 -25.747 1.00 92.75 93 ALA A CA 1
ATOM 736 C C . ALA A 1 93 ? 12.357 8.111 -25.055 1.00 92.75 93 ALA A C 1
ATOM 738 O O . ALA A 1 93 ? 11.731 7.875 -24.022 1.00 92.75 93 ALA A O 1
ATOM 739 N N . ALA A 1 94 ? 13.212 7.232 -25.586 1.00 90.50 94 ALA A N 1
ATOM 740 C CA . ALA A 1 94 ? 13.471 5.912 -25.023 1.00 90.50 94 ALA A CA 1
ATOM 741 C C . ALA A 1 94 ? 14.098 6.012 -23.627 1.00 90.50 94 ALA A C 1
ATOM 743 O O . ALA A 1 94 ? 13.671 5.300 -22.718 1.00 90.50 94 ALA A O 1
ATOM 744 N N . PHE A 1 95 ? 15.043 6.937 -23.433 1.00 91.94 95 PHE A N 1
ATOM 745 C CA . PHE A 1 95 ? 15.632 7.209 -22.124 1.00 91.94 95 PHE A CA 1
ATOM 746 C C . PHE A 1 95 ? 14.582 7.662 -21.100 1.00 91.94 95 PHE A C 1
ATOM 748 O O . PHE A 1 95 ? 14.508 7.101 -20.008 1.00 91.94 95 PHE A O 1
ATOM 755 N N . TRP A 1 96 ? 13.737 8.640 -21.440 1.00 94.56 96 TRP A N 1
ATOM 756 C CA . TRP A 1 96 ? 12.707 9.121 -20.514 1.00 94.56 96 TRP A CA 1
ATOM 757 C C . TRP A 1 96 ? 11.648 8.059 -20.217 1.00 94.56 96 TRP A C 1
ATOM 759 O O . TRP A 1 96 ? 11.249 7.912 -19.064 1.00 94.56 96 TRP A O 1
ATOM 769 N N . ALA A 1 97 ? 11.221 7.290 -21.222 1.00 93.25 97 ALA A N 1
ATOM 770 C CA . ALA A 1 97 ? 10.294 6.176 -21.032 1.00 93.25 97 ALA A CA 1
ATOM 771 C C . ALA A 1 97 ? 10.876 5.130 -20.067 1.00 93.25 97 ALA A C 1
ATOM 773 O O . ALA A 1 97 ? 10.223 4.717 -19.108 1.00 93.25 97 ALA A O 1
ATOM 774 N N . TYR A 1 98 ? 12.151 4.788 -20.254 1.00 90.75 98 TYR A N 1
ATOM 775 C CA . TYR A 1 98 ? 12.887 3.898 -19.369 1.00 90.75 98 TYR A CA 1
ATOM 776 C C . TYR A 1 98 ? 13.010 4.456 -17.941 1.00 90.75 98 TYR A C 1
ATOM 778 O O . TYR A 1 98 ? 12.758 3.753 -16.962 1.00 90.75 98 TYR A O 1
ATOM 786 N N . LEU A 1 99 ? 13.332 5.742 -17.798 1.00 93.94 99 LEU A N 1
ATOM 787 C CA . LEU A 1 99 ? 13.410 6.406 -16.500 1.00 93.94 99 LEU A CA 1
ATOM 788 C C . LEU A 1 99 ? 12.066 6.347 -15.757 1.00 93.94 99 LEU A C 1
ATOM 790 O O . LEU A 1 99 ? 12.030 5.989 -14.579 1.00 93.94 99 LEU A O 1
ATOM 794 N N . TRP A 1 100 ? 10.958 6.609 -16.454 1.00 94.88 100 TRP A N 1
ATOM 795 C CA . TRP A 1 100 ? 9.603 6.464 -15.916 1.00 94.88 100 TRP A CA 1
ATOM 796 C C . TRP A 1 100 ? 9.268 5.022 -15.534 1.00 94.88 100 TRP A C 1
ATOM 798 O O . TRP A 1 100 ? 8.633 4.795 -14.503 1.00 94.88 100 TRP A O 1
ATOM 808 N N . LEU A 1 101 ? 9.722 4.040 -16.313 1.00 92.44 101 LEU A N 1
ATOM 809 C CA . LEU A 1 101 ? 9.543 2.629 -15.982 1.00 92.44 101 LEU A CA 1
ATOM 810 C C . LEU A 1 101 ? 10.257 2.279 -14.668 1.00 92.44 101 LEU A C 1
ATOM 812 O O . LEU A 1 101 ? 9.652 1.675 -13.781 1.00 92.44 101 LEU A O 1
ATOM 816 N N . THR A 1 102 ? 11.509 2.723 -14.491 1.00 92.38 102 THR A N 1
ATOM 817 C CA . THR A 1 102 ? 12.249 2.511 -13.232 1.00 92.38 102 THR A CA 1
ATOM 818 C C . THR A 1 102 ? 11.613 3.233 -12.048 1.00 92.38 102 THR A C 1
ATOM 820 O O . THR A 1 102 ? 11.605 2.699 -10.939 1.00 92.38 102 THR A O 1
ATOM 823 N N . PHE A 1 103 ? 11.054 4.427 -12.266 1.00 95.44 103 PHE A N 1
ATOM 824 C CA . PHE A 1 103 ? 10.280 5.140 -11.256 1.00 95.44 103 PHE A CA 1
ATOM 825 C C . PHE A 1 103 ? 9.088 4.298 -10.793 1.00 95.44 103 PHE A C 1
ATOM 827 O O . PHE A 1 103 ? 8.955 4.037 -9.597 1.00 95.44 103 PHE A O 1
ATOM 834 N N . CYS A 1 104 ? 8.264 3.820 -11.729 1.00 94.62 104 CYS A N 1
ATOM 835 C CA . CYS A 1 104 ? 7.063 3.056 -11.402 1.00 94.62 104 CYS A CA 1
ATOM 836 C C . CYS A 1 104 ? 7.397 1.754 -10.665 1.00 94.62 104 CYS A C 1
ATOM 838 O O . CYS A 1 104 ? 6.810 1.485 -9.618 1.00 94.62 104 CYS A O 1
ATOM 840 N N . LEU A 1 105 ? 8.397 1.009 -11.152 1.00 90.62 105 LEU A N 1
ATOM 841 C CA . LEU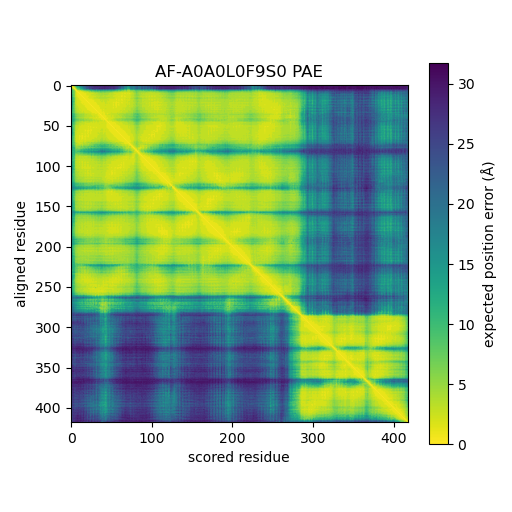 A 1 105 ? 8.871 -0.226 -10.523 1.00 90.62 105 LEU A CA 1
ATOM 842 C C . LEU A 1 105 ? 9.310 -0.001 -9.070 1.00 90.62 105 LEU A C 1
ATOM 844 O O . LEU A 1 105 ? 8.902 -0.721 -8.159 1.00 90.62 105 LEU A O 1
ATOM 848 N N . ASN A 1 106 ? 10.127 1.026 -8.841 1.00 92.88 106 ASN A N 1
ATOM 849 C CA . ASN A 1 106 ? 10.639 1.337 -7.512 1.00 92.88 106 ASN A CA 1
ATOM 850 C C . ASN A 1 106 ? 9.534 1.805 -6.561 1.00 92.88 106 ASN A C 1
ATOM 852 O O . ASN A 1 106 ? 9.529 1.420 -5.391 1.00 92.88 106 ASN A O 1
ATOM 856 N N . GLN A 1 107 ? 8.576 2.595 -7.047 1.00 94.81 107 GLN A N 1
ATOM 857 C CA . GLN A 1 107 ? 7.444 3.036 -6.233 1.00 94.81 107 GLN A CA 1
ATOM 858 C C . GLN A 1 107 ? 6.449 1.907 -5.945 1.00 94.81 107 GLN A C 1
ATOM 860 O O . GLN A 1 107 ? 5.869 1.897 -4.864 1.00 94.81 107 GLN A O 1
ATOM 865 N N . LEU A 1 108 ? 6.318 0.899 -6.814 1.00 93.75 108 LEU A N 1
ATOM 866 C CA . LEU A 1 108 ? 5.496 -0.288 -6.546 1.00 93.75 108 LEU A CA 1
ATOM 867 C C . LEU A 1 108 ? 6.018 -1.115 -5.350 1.00 93.75 108 LEU A C 1
ATOM 869 O O . LEU A 1 108 ? 5.248 -1.800 -4.673 1.00 93.75 108 LEU A O 1
ATOM 873 N N . LEU A 1 109 ? 7.315 -1.023 -5.025 1.00 93.12 109 LEU A N 1
ATOM 874 C CA . LEU A 1 109 ? 7.895 -1.664 -3.836 1.00 93.12 109 LEU A CA 1
ATOM 875 C C . LEU A 1 109 ? 7.554 -0.934 -2.534 1.00 93.12 109 LEU A C 1
ATOM 877 O O . LEU A 1 109 ? 7.556 -1.535 -1.454 1.00 93.12 109 LEU A O 1
ATOM 881 N N . VAL A 1 110 ? 7.299 0.370 -2.597 1.00 95.69 110 VAL A N 1
ATOM 882 C CA . VAL A 1 110 ? 7.125 1.209 -1.408 1.00 95.69 110 VAL A CA 1
ATOM 883 C C . VAL A 1 110 ? 5.880 0.845 -0.589 1.00 95.69 110 VAL A C 1
ATOM 885 O O . VAL A 1 110 ? 6.015 0.791 0.634 1.00 95.69 110 VAL A O 1
ATOM 888 N N . PRO A 1 111 ? 4.707 0.523 -1.172 1.00 94.69 111 PRO A N 1
ATOM 889 C CA . PRO A 1 111 ? 3.553 0.048 -0.414 1.00 94.69 111 PRO A CA 1
ATOM 890 C C . PRO A 1 111 ? 3.866 -1.127 0.520 1.00 94.69 111 PRO A C 1
ATOM 892 O O . PRO A 1 111 ? 3.444 -1.107 1.675 1.00 94.69 111 PRO A O 1
ATOM 895 N N . ASN A 1 112 ? 4.649 -2.113 0.068 1.00 92.19 112 ASN A N 1
ATOM 896 C CA . ASN A 1 112 ? 5.020 -3.279 0.881 1.00 92.19 112 ASN A CA 1
ATOM 897 C C . ASN A 1 112 ? 5.851 -2.877 2.109 1.00 92.19 112 ASN A C 1
ATOM 899 O O . ASN A 1 112 ? 5.597 -3.316 3.232 1.00 92.19 112 ASN A O 1
ATOM 903 N N . LEU A 1 113 ? 6.805 -1.965 1.922 1.00 94.88 113 LEU A N 1
ATOM 904 C CA . LEU A 1 113 ? 7.560 -1.389 3.031 1.00 94.88 113 LEU A CA 1
ATOM 905 C C . LEU A 1 113 ? 6.678 -0.526 3.942 1.00 94.88 113 LEU A C 1
ATOM 907 O O . LEU A 1 113 ? 6.807 -0.599 5.164 1.00 94.88 113 LEU A O 1
ATOM 911 N N . ALA A 1 114 ? 5.770 0.270 3.375 1.00 93.50 114 ALA A N 1
ATOM 912 C CA . ALA A 1 114 ? 4.842 1.106 4.131 1.00 93.50 114 ALA A CA 1
ATOM 913 C C . ALA A 1 114 ? 3.947 0.272 5.040 1.00 93.50 114 ALA A C 1
ATOM 915 O O . ALA A 1 114 ? 3.754 0.636 6.199 1.00 93.50 114 ALA A O 1
ATOM 916 N N . ARG A 1 115 ? 3.497 -0.888 4.558 1.00 89.06 115 ARG A N 1
ATOM 917 C CA . ARG A 1 115 ? 2.766 -1.878 5.346 1.00 89.06 115 ARG A CA 1
ATOM 918 C C . ARG A 1 115 ? 3.582 -2.359 6.548 1.00 89.06 115 ARG A C 1
ATOM 920 O O . ARG A 1 115 ? 3.111 -2.273 7.679 1.00 89.06 115 ARG A O 1
ATOM 927 N N . MET A 1 116 ? 4.831 -2.778 6.346 1.00 92.12 116 MET A N 1
ATOM 928 C CA . MET A 1 116 ? 5.689 -3.221 7.457 1.00 92.12 116 MET A CA 1
ATOM 929 C C . MET A 1 116 ? 6.060 -2.093 8.425 1.00 92.12 116 MET A C 1
ATOM 931 O O . MET A 1 116 ? 6.111 -2.301 9.641 1.00 92.12 116 MET A O 1
ATOM 935 N N . ARG A 1 117 ? 6.279 -0.875 7.918 1.00 92.62 117 ARG A N 1
ATOM 936 C CA . ARG A 1 117 ? 6.495 0.314 8.749 1.00 92.62 117 ARG A CA 1
ATOM 937 C C . ARG A 1 117 ? 5.260 0.642 9.580 1.00 92.62 117 ARG A C 1
ATOM 939 O O . ARG A 1 117 ? 5.414 0.962 10.752 1.00 92.62 117 ARG A O 1
ATOM 946 N N . TYR A 1 118 ? 4.068 0.553 8.999 1.00 88.00 118 TYR A N 1
ATOM 947 C CA . TYR A 1 118 ? 2.804 0.781 9.692 1.00 88.00 118 TYR A CA 1
ATOM 948 C C . TYR A 1 118 ? 2.645 -0.185 10.871 1.00 88.00 118 TYR A C 1
ATOM 950 O O . TYR A 1 118 ? 2.443 0.254 12.001 1.00 88.00 118 TYR A O 1
ATOM 958 N N . ILE A 1 119 ? 2.876 -1.481 10.640 1.00 86.25 119 ILE A N 1
ATOM 959 C CA . ILE A 1 119 ? 2.846 -2.509 11.690 1.00 86.25 119 ILE A CA 1
ATOM 960 C C . ILE A 1 119 ? 3.861 -2.188 12.800 1.00 86.25 119 ILE A C 1
ATOM 962 O O . ILE A 1 119 ? 3.521 -2.231 13.982 1.00 86.25 119 ILE A O 1
ATOM 966 N N . LYS A 1 120 ? 5.099 -1.820 12.442 1.00 87.56 120 LYS A N 1
ATOM 967 C CA . LYS A 1 120 ? 6.127 -1.408 13.413 1.00 87.56 120 LYS A CA 1
ATOM 968 C C . LYS A 1 120 ? 5.694 -0.180 14.225 1.00 87.56 120 LYS A C 1
ATOM 970 O O . LYS A 1 120 ? 5.819 -0.196 15.445 1.00 87.56 120 LYS A O 1
ATOM 975 N N . ALA A 1 121 ? 5.215 0.872 13.571 1.00 80.69 121 ALA A N 1
ATOM 976 C CA . ALA A 1 121 ? 4.876 2.138 14.215 1.00 80.69 121 ALA A CA 1
ATOM 977 C C . ALA A 1 121 ? 3.691 1.998 15.186 1.00 80.69 121 ALA A C 1
ATOM 979 O O . ALA A 1 121 ? 3.698 2.577 16.268 1.00 80.69 121 ALA A O 1
ATOM 980 N N . LEU A 1 122 ? 2.709 1.165 14.846 1.00 71.00 122 LEU A N 1
ATOM 981 C CA . LEU A 1 122 ? 1.591 0.873 15.739 1.00 71.00 122 LEU A CA 1
ATOM 982 C C . LEU A 1 122 ? 2.000 0.031 16.950 1.00 71.00 122 LEU A C 1
ATOM 984 O O . LEU A 1 122 ? 1.592 0.323 18.068 1.00 71.00 122 LEU A O 1
ATOM 988 N N . PHE A 1 123 ? 2.794 -1.024 16.744 1.00 71.12 123 PHE A N 1
ATOM 989 C CA . PHE A 1 123 ? 3.042 -2.016 17.797 1.00 71.12 123 PHE A CA 1
ATOM 990 C C . PHE A 1 123 ? 4.288 -1.767 18.629 1.00 71.12 123 PHE A C 1
ATOM 992 O O . PHE A 1 123 ? 4.294 -2.039 19.828 1.00 71.12 123 PHE A O 1
ATOM 999 N N . CYS A 1 124 ? 5.359 -1.291 18.005 1.00 68.88 124 CYS A N 1
ATOM 1000 C CA . CYS A 1 124 ? 6.615 -1.040 18.699 1.00 68.88 124 CYS A CA 1
ATOM 1001 C C . CYS A 1 124 ? 6.677 0.383 19.242 1.00 68.88 124 CYS A C 1
ATOM 1003 O O . CYS A 1 124 ? 7.222 0.593 20.319 1.00 68.88 124 CYS A O 1
ATOM 1005 N N . GLU A 1 125 ? 6.152 1.345 18.483 1.00 67.56 125 GLU A N 1
ATOM 1006 C CA . GLU A 1 125 ? 6.241 2.770 18.820 1.00 67.56 125 GLU A CA 1
ATOM 1007 C C . GLU A 1 125 ? 4.953 3.289 19.476 1.00 67.56 125 GLU A C 1
ATOM 1009 O O . GLU A 1 125 ? 4.973 4.369 20.051 1.00 67.56 125 GLU A O 1
ATOM 1014 N N . GLN A 1 126 ? 3.867 2.500 19.457 1.00 68.06 126 GLN A N 1
ATOM 1015 C CA . GLN A 1 126 ? 2.568 2.840 20.059 1.00 68.06 126 GLN A CA 1
ATOM 1016 C C . GLN A 1 126 ? 1.990 4.168 19.549 1.00 68.06 126 GLN A C 1
ATOM 1018 O O . GLN A 1 126 ? 1.253 4.851 20.258 1.00 68.06 126 GLN A O 1
ATOM 1023 N N . ASN A 1 127 ? 2.303 4.526 18.303 1.00 63.66 127 ASN A N 1
ATOM 1024 C CA . ASN A 1 127 ? 1.785 5.739 17.688 1.00 63.66 127 ASN A CA 1
ATOM 1025 C C . ASN A 1 127 ? 0.279 5.590 17.425 1.00 63.66 127 ASN A C 1
ATOM 1027 O O . ASN A 1 127 ? -0.147 4.625 16.791 1.00 63.66 127 ASN A O 1
ATOM 1031 N N . GLU A 1 128 ? -0.520 6.564 17.862 1.00 56.06 128 GLU A N 1
ATOM 1032 C CA . GLU A 1 128 ? -1.981 6.565 17.671 1.00 56.06 128 GLU A CA 1
ATOM 1033 C C . GLU A 1 128 ? -2.385 6.782 16.206 1.00 56.06 128 GLU A C 1
ATOM 1035 O O . GLU A 1 128 ? -3.396 6.254 15.747 1.00 56.06 128 GLU A O 1
ATOM 1040 N N . ALA A 1 129 ? -1.567 7.520 15.451 1.00 64.75 129 ALA A N 1
ATOM 1041 C CA . ALA A 1 129 ? -1.756 7.760 14.029 1.00 64.75 129 ALA A CA 1
ATOM 1042 C C . ALA A 1 129 ? -0.412 7.701 13.298 1.00 64.75 129 ALA A C 1
ATOM 1044 O O . ALA A 1 129 ? 0.576 8.309 13.714 1.00 64.75 129 ALA A O 1
ATOM 1045 N N . VAL A 1 130 ? -0.375 6.979 12.178 1.00 75.44 130 VAL A N 1
ATOM 1046 C CA . VAL A 1 130 ? 0.819 6.834 11.340 1.00 75.44 130 VAL A CA 1
ATOM 1047 C C . VAL A 1 130 ? 0.486 7.369 9.957 1.00 75.44 130 VAL A C 1
ATOM 1049 O O . VAL A 1 130 ? -0.320 6.779 9.241 1.00 75.44 130 VAL A O 1
ATOM 1052 N N . SER A 1 131 ? 1.104 8.487 9.573 1.00 86.12 131 SER A N 1
ATOM 1053 C CA . SER A 1 131 ? 0.914 9.044 8.232 1.00 86.12 131 SER A CA 1
ATOM 1054 C C . SER A 1 131 ? 1.550 8.134 7.183 1.00 86.12 131 SER A C 1
ATOM 1056 O O . SER A 1 131 ? 2.760 7.890 7.209 1.00 86.12 131 SER A O 1
ATOM 1058 N N . TYR A 1 132 ? 0.727 7.640 6.255 1.00 91.12 132 TYR A N 1
ATOM 1059 C CA . TYR A 1 132 ? 1.162 6.763 5.172 1.00 91.12 132 TYR A CA 1
ATOM 1060 C C . TYR A 1 132 ? 2.131 7.482 4.225 1.00 91.12 132 TYR A C 1
ATOM 1062 O O . TYR A 1 132 ? 3.236 6.998 3.983 1.00 91.12 132 TYR A O 1
ATOM 1070 N N . TRP A 1 133 ? 1.748 8.673 3.750 1.00 93.75 133 TRP A N 1
ATOM 1071 C CA . TRP A 1 133 ? 2.393 9.383 2.639 1.00 93.75 133 TRP A CA 1
ATOM 1072 C C . TRP A 1 133 ? 3.792 9.939 2.933 1.00 93.75 133 TRP A C 1
ATOM 1074 O O . TRP A 1 133 ? 4.552 10.197 2.000 1.00 93.75 133 TRP A O 1
ATOM 1084 N N . ILE A 1 134 ? 4.196 10.034 4.203 1.00 93.12 134 ILE A N 1
ATOM 1085 C CA . ILE A 1 134 ? 5.563 10.445 4.567 1.00 93.12 134 ILE A CA 1
ATOM 1086 C C . ILE A 1 134 ? 6.601 9.468 3.994 1.00 93.12 134 ILE A C 1
ATOM 1088 O O . ILE A 1 134 ? 7.664 9.887 3.536 1.00 93.12 134 ILE A O 1
ATOM 1092 N N . LEU A 1 135 ? 6.315 8.162 4.013 1.00 94.56 135 LEU A N 1
ATOM 1093 C CA . LEU A 1 135 ? 7.261 7.158 3.529 1.00 94.56 135 LEU A CA 1
ATOM 1094 C C . LEU A 1 135 ? 7.391 7.151 1.991 1.00 94.56 135 LEU A C 1
ATOM 1096 O O . LEU A 1 135 ? 8.532 7.225 1.535 1.00 94.56 135 LEU A O 1
ATOM 1100 N N . PRO A 1 136 ? 6.301 7.125 1.192 1.00 96.06 136 PRO A N 1
ATOM 1101 C CA . PRO A 1 136 ? 6.360 7.344 -0.254 1.00 96.06 136 PRO A CA 1
ATOM 1102 C C . PRO A 1 136 ? 7.140 8.589 -0.659 1.00 96.06 136 PRO A C 1
ATOM 1104 O O . PRO A 1 136 ? 8.023 8.492 -1.504 1.00 96.06 136 PRO A O 1
ATOM 1107 N N . LEU A 1 137 ? 6.906 9.733 -0.010 1.00 96.12 137 LEU A N 1
ATOM 1108 C CA . LEU A 1 137 ? 7.646 10.961 -0.319 1.00 96.12 137 LEU A CA 1
ATOM 1109 C C . LEU A 1 137 ? 9.146 10.834 -0.008 1.00 96.12 137 LEU A C 1
ATOM 1111 O O . LEU A 1 137 ? 9.982 11.282 -0.791 1.00 96.12 137 LEU A O 1
ATOM 1115 N N . GLY A 1 138 ? 9.507 10.169 1.093 1.00 96.88 138 GLY A N 1
ATOM 1116 C CA . GLY A 1 138 ? 10.908 9.874 1.402 1.00 96.88 138 GLY A CA 1
ATOM 1117 C C . GLY A 1 138 ? 11.571 8.955 0.367 1.00 96.88 138 GLY A C 1
ATOM 1118 O O . GLY A 1 138 ? 12.716 9.182 -0.017 1.00 96.88 138 GLY A O 1
ATOM 1119 N N . TYR A 1 139 ? 10.851 7.945 -0.127 1.00 97.25 139 TYR A N 1
ATOM 1120 C CA . TYR A 1 139 ? 11.357 7.026 -1.153 1.00 97.25 139 TYR A CA 1
ATOM 1121 C C . TYR A 1 139 ? 11.359 7.624 -2.562 1.00 97.25 139 TYR A C 1
ATOM 1123 O O . TYR A 1 139 ? 12.198 7.249 -3.375 1.00 97.25 139 TYR A O 1
ATOM 1131 N N . LEU A 1 140 ? 10.486 8.588 -2.851 1.00 97.19 140 LEU A N 1
ATOM 1132 C CA . LEU A 1 140 ? 10.572 9.432 -4.042 1.00 97.19 140 LEU A CA 1
ATOM 1133 C C . LEU A 1 140 ? 11.888 10.221 -4.050 1.00 97.19 140 LEU A C 1
ATOM 1135 O O . LEU A 1 140 ? 12.614 10.193 -5.043 1.00 97.19 140 LEU A O 1
ATOM 1139 N N . LEU A 1 141 ? 12.230 10.866 -2.929 1.00 97.56 141 LEU A N 1
ATOM 1140 C CA . LEU A 1 141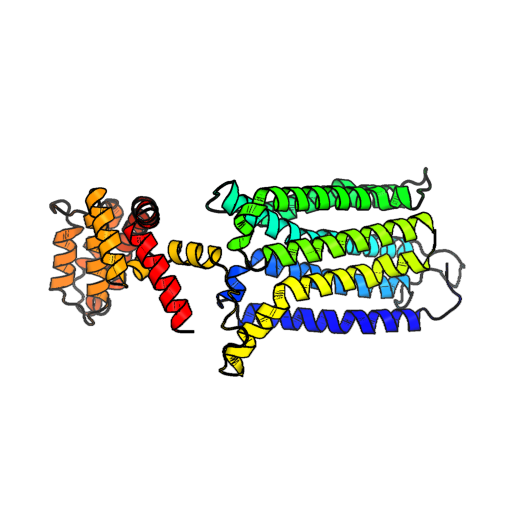 ? 13.502 11.577 -2.795 1.00 97.56 141 LEU A CA 1
ATOM 1141 C C . LEU A 1 141 ? 14.694 10.617 -2.904 1.00 97.56 141 LEU A C 1
ATOM 1143 O O . LEU A 1 141 ? 15.664 10.9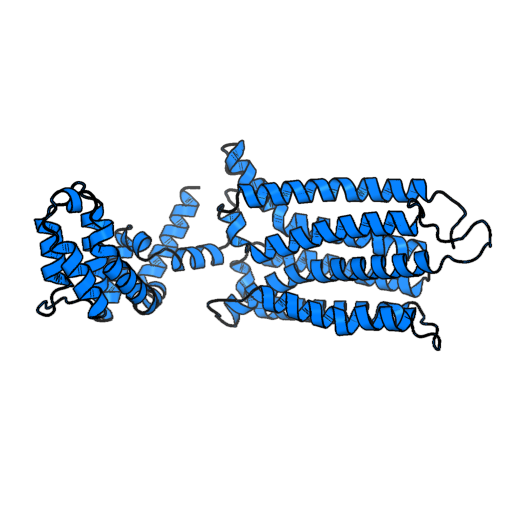19 -3.593 1.00 97.56 141 LEU A O 1
ATOM 1147 N N . LEU A 1 142 ? 14.612 9.440 -2.274 1.00 97.38 142 LEU A N 1
ATOM 1148 C CA . LEU A 1 142 ? 15.663 8.428 -2.378 1.00 97.38 142 LEU A CA 1
ATOM 1149 C C . LEU A 1 142 ? 15.864 7.967 -3.825 1.00 97.38 142 LEU A C 1
ATOM 1151 O O . LEU A 1 142 ? 17.004 7.875 -4.273 1.00 97.38 142 LEU A O 1
ATOM 1155 N N . TRP A 1 143 ? 14.781 7.700 -4.561 1.00 97.31 143 TRP A N 1
ATOM 1156 C CA . TRP A 1 143 ? 14.839 7.351 -5.982 1.00 97.31 143 TRP A CA 1
ATOM 1157 C C . TRP A 1 143 ? 15.518 8.453 -6.798 1.00 97.31 143 TRP A C 1
ATOM 1159 O O . TRP A 1 143 ? 16.403 8.156 -7.604 1.00 97.31 143 TRP A O 1
ATOM 1169 N N . PHE A 1 144 ? 15.160 9.714 -6.540 1.00 97.44 144 PHE A N 1
ATOM 1170 C CA . PHE A 1 144 ? 15.765 10.859 -7.212 1.00 97.44 144 PHE A CA 1
ATOM 1171 C C . PHE A 1 144 ? 17.280 10.918 -6.954 1.00 97.44 144 PHE A C 1
ATOM 1173 O O . PHE A 1 144 ? 18.076 10.957 -7.887 1.00 97.44 144 PHE A O 1
ATOM 1180 N N . CYS A 1 145 ? 17.699 10.830 -5.692 1.00 96.88 145 CYS A N 1
ATOM 1181 C CA . CYS A 1 145 ? 19.109 10.915 -5.304 1.00 96.88 145 CYS A CA 1
ATOM 1182 C C . CYS A 1 145 ? 19.963 9.711 -5.734 1.00 96.88 145 CYS A C 1
ATOM 1184 O O . CYS A 1 145 ? 21.186 9.790 -5.673 1.00 96.88 145 CYS A O 1
ATOM 1186 N N . THR A 1 146 ? 19.347 8.593 -6.125 1.00 96.00 146 THR A N 1
ATOM 1187 C CA . THR A 1 146 ? 20.061 7.353 -6.463 1.00 96.00 146 THR A CA 1
ATOM 1188 C C . THR A 1 146 ? 19.864 6.986 -7.930 1.00 96.00 146 THR A C 1
ATOM 1190 O O . THR A 1 146 ? 20.742 7.219 -8.756 1.00 96.00 146 THR A O 1
ATOM 1193 N N . THR A 1 147 ? 18.704 6.427 -8.269 1.00 94.94 147 THR A N 1
ATOM 1194 C CA . THR A 1 147 ? 18.397 5.876 -9.593 1.00 94.94 147 THR A CA 1
ATOM 1195 C C . THR A 1 147 ? 18.353 6.965 -10.661 1.00 94.94 147 THR A C 1
ATOM 1197 O O . THR A 1 147 ? 18.991 6.815 -11.699 1.00 94.94 147 THR A O 1
ATOM 1200 N N . PHE A 1 148 ? 17.655 8.077 -10.406 1.00 96.31 148 PHE A N 1
ATOM 1201 C CA . PHE A 1 148 ? 17.542 9.165 -11.382 1.00 96.31 148 PHE A CA 1
ATOM 1202 C C . PHE A 1 148 ? 18.906 9.789 -11.691 1.00 96.31 148 PHE A C 1
ATOM 1204 O O . PHE A 1 148 ? 19.296 9.848 -12.854 1.00 96.31 148 PHE A O 1
ATOM 1211 N N . VAL A 1 149 ? 19.656 10.198 -10.660 1.00 94.69 149 VAL A N 1
ATOM 1212 C CA . VAL A 1 149 ? 20.984 10.812 -10.837 1.00 94.69 149 VAL A CA 1
ATOM 1213 C C . VAL A 1 149 ? 21.941 9.873 -11.574 1.00 94.69 149 VAL A C 1
ATOM 1215 O O . VAL A 1 149 ? 22.610 10.316 -12.502 1.00 94.69 149 VAL A O 1
ATOM 1218 N N . SER A 1 150 ? 21.977 8.586 -11.216 1.00 94.38 150 SER A N 1
ATOM 1219 C CA . SER A 1 150 ? 22.845 7.591 -11.862 1.00 94.38 150 SER A CA 1
ATOM 1220 C C . SER A 1 150 ? 22.524 7.415 -13.352 1.00 94.38 150 SER A C 1
ATOM 1222 O O . SER A 1 150 ? 23.432 7.485 -14.179 1.00 94.38 150 SER A O 1
ATOM 1224 N N . LEU A 1 151 ? 21.244 7.268 -13.712 1.00 93.44 151 LEU A N 1
ATOM 1225 C CA . LEU A 1 151 ? 20.823 7.105 -15.108 1.00 93.44 151 LEU A CA 1
ATOM 1226 C C . LEU A 1 151 ? 21.059 8.374 -15.937 1.00 93.44 151 LEU A C 1
ATOM 1228 O O . LEU A 1 151 ? 21.569 8.297 -17.052 1.00 93.44 151 LEU A O 1
ATOM 1232 N N . VAL A 1 152 ? 20.723 9.548 -15.393 1.00 94.56 152 VAL A N 1
ATOM 1233 C CA . VAL A 1 152 ? 20.926 10.843 -16.067 1.00 94.56 152 VAL A CA 1
ATOM 1234 C C . VAL A 1 152 ? 22.412 11.127 -16.262 1.00 94.56 152 VAL A C 1
ATOM 1236 O O . VAL A 1 152 ? 22.810 11.555 -17.345 1.00 94.56 152 VAL A O 1
ATOM 1239 N N . TYR A 1 153 ? 23.241 10.856 -15.251 1.00 94.12 153 TYR A N 1
ATOM 1240 C CA . TYR A 1 153 ? 24.689 11.009 -15.359 1.00 94.12 153 TYR A CA 1
ATOM 1241 C C . TYR A 1 153 ? 25.243 10.145 -16.491 1.00 94.12 153 TYR A C 1
ATOM 1243 O O . TYR A 1 153 ? 25.937 10.661 -17.358 1.00 94.12 153 TYR A O 1
ATOM 1251 N N . CYS A 1 154 ? 24.878 8.865 -16.547 1.00 92.12 154 CYS A N 1
ATOM 1252 C CA . CYS A 1 154 ? 25.374 7.966 -17.585 1.00 92.12 154 CYS A CA 1
ATOM 1253 C C . CYS A 1 154 ? 24.847 8.280 -18.992 1.00 92.12 154 CYS A C 1
ATOM 1255 O O . CYS A 1 154 ? 25.545 8.020 -19.967 1.00 92.12 154 CYS A O 1
ATOM 1257 N N . GLN A 1 155 ? 23.651 8.864 -19.114 1.00 90.94 155 GLN A N 1
ATOM 1258 C CA . GLN A 1 155 ? 23.087 9.247 -20.410 1.00 90.94 155 GLN A CA 1
ATOM 1259 C C . GLN A 1 155 ? 23.687 10.545 -20.967 1.00 90.94 155 GLN A C 1
ATOM 1261 O O . GLN A 1 155 ? 23.881 10.662 -22.176 1.00 90.94 155 GLN A O 1
ATOM 1266 N N . PHE A 1 156 ? 23.925 11.542 -20.111 1.00 90.06 156 PHE A N 1
ATOM 1267 C CA . PHE A 1 156 ? 24.260 12.902 -20.550 1.00 90.06 156 PHE A CA 1
ATOM 1268 C C . PHE A 1 156 ? 25.697 13.322 -20.245 1.00 90.06 156 PHE A C 1
ATOM 1270 O O . PHE A 1 156 ? 26.136 14.375 -20.716 1.00 90.06 156 PHE A O 1
ATOM 1277 N N . ASN A 1 157 ? 26.463 12.522 -19.502 1.00 88.19 157 ASN A N 1
ATOM 1278 C CA . ASN A 1 157 ? 27.882 12.782 -19.334 1.00 88.19 157 ASN A CA 1
ATOM 1279 C C . ASN A 1 157 ? 28.671 12.349 -20.583 1.00 88.19 157 ASN A C 1
ATOM 1281 O O . ASN A 1 157 ? 29.163 11.231 -20.671 1.00 88.19 157 ASN A O 1
ATOM 1285 N N . GLY A 1 158 ? 28.866 13.273 -21.527 1.00 77.75 158 GLY A N 1
ATOM 1286 C CA . GLY A 1 158 ? 29.631 13.026 -22.758 1.00 77.75 158 GLY A CA 1
ATOM 1287 C C . GLY A 1 158 ? 31.129 12.722 -22.567 1.00 77.75 158 GLY A C 1
ATOM 1288 O O . GLY A 1 158 ? 31.807 12.425 -23.546 1.00 77.75 158 GLY A O 1
ATOM 1289 N N . SER A 1 159 ? 31.657 12.805 -21.339 1.00 85.62 159 SER A N 1
ATOM 1290 C CA . SER A 1 159 ? 33.074 12.547 -21.023 1.00 85.62 159 SER A CA 1
ATOM 1291 C C . SER A 1 159 ? 33.374 11.140 -20.501 1.00 85.62 159 SER A C 1
ATOM 1293 O O . SER A 1 159 ? 34.538 10.742 -20.490 1.00 85.62 159 SER A O 1
ATOM 1295 N N . HIS A 1 160 ? 32.357 10.384 -20.075 1.00 87.81 160 HIS A N 1
ATOM 1296 C CA . HIS A 1 160 ? 32.523 9.049 -19.494 1.00 87.81 160 HIS A CA 1
ATOM 1297 C C . HIS A 1 160 ? 31.500 8.085 -20.086 1.00 87.81 160 HIS A C 1
ATOM 1299 O O . HIS A 1 160 ? 30.305 8.363 -20.078 1.00 87.81 160 HIS A O 1
ATOM 1305 N N . THR A 1 161 ? 31.961 6.936 -20.574 1.00 87.69 161 THR A N 1
ATOM 1306 C CA . THR A 1 161 ? 31.066 5.869 -21.035 1.00 87.69 161 THR A CA 1
ATOM 1307 C C . THR A 1 161 ? 30.808 4.917 -19.877 1.00 87.69 161 THR A C 1
ATOM 1309 O O . THR A 1 161 ? 31.688 4.157 -19.482 1.00 87.69 161 THR A O 1
ATOM 1312 N N . CYS A 1 162 ? 29.605 4.981 -19.304 1.00 89.88 162 CYS A N 1
ATOM 1313 C CA . CYS A 1 162 ? 29.252 4.101 -18.197 1.00 89.88 162 CYS A CA 1
ATOM 1314 C C . CYS A 1 162 ? 29.132 2.643 -18.651 1.00 89.88 162 CYS A C 1
ATOM 1316 O O . CYS A 1 162 ? 28.470 2.347 -19.649 1.00 89.88 162 CYS A O 1
ATOM 1318 N N . ASN A 1 163 ? 29.678 1.716 -17.866 1.00 89.44 163 ASN A N 1
ATOM 1319 C CA . ASN A 1 163 ? 29.332 0.300 -18.001 1.00 89.44 163 ASN A CA 1
ATOM 1320 C C . ASN A 1 163 ? 27.931 0.010 -17.408 1.00 89.44 163 ASN A C 1
ATOM 1322 O O . ASN A 1 163 ? 27.293 0.877 -16.796 1.00 89.44 163 ASN A O 1
ATOM 1326 N N . LEU A 1 164 ? 27.419 -1.216 -17.579 1.00 86.25 164 LEU A N 1
ATOM 1327 C CA . LEU A 1 164 ? 26.089 -1.591 -17.068 1.00 86.25 164 LEU A CA 1
ATOM 1328 C C . LEU A 1 164 ? 25.995 -1.478 -15.534 1.00 86.25 164 LEU A C 1
ATOM 1330 O O . LEU A 1 164 ? 24.973 -1.033 -15.016 1.00 86.25 164 LEU A O 1
ATOM 1334 N N . TRP A 1 165 ? 27.054 -1.827 -14.801 1.00 90.12 165 TRP A N 1
ATOM 1335 C CA . TRP A 1 165 ? 27.080 -1.724 -13.338 1.00 90.12 165 TRP A CA 1
ATOM 1336 C C . TRP A 1 165 ? 27.012 -0.275 -12.855 1.00 90.12 165 TRP A C 1
ATOM 1338 O O . TRP A 1 165 ? 26.279 0.019 -11.915 1.00 90.12 165 TRP A O 1
ATOM 1348 N N . GLU A 1 166 ? 27.729 0.633 -13.513 1.00 91.69 166 GLU A N 1
ATOM 1349 C CA . GLU A 1 166 ? 27.704 2.071 -13.238 1.00 91.69 166 GLU A CA 1
ATOM 1350 C C . GLU A 1 166 ? 26.330 2.661 -13.560 1.00 91.69 166 GLU A C 1
ATOM 1352 O O . GLU A 1 166 ? 25.757 3.371 -12.731 1.00 91.69 166 GLU A O 1
ATOM 1357 N N . THR A 1 167 ? 25.761 2.283 -14.709 1.00 89.06 167 THR A N 1
ATOM 1358 C CA . THR A 1 167 ? 24.430 2.719 -15.161 1.00 89.06 167 THR A CA 1
ATOM 1359 C C . THR A 1 167 ? 23.330 2.323 -14.174 1.00 89.06 167 THR A C 1
ATOM 1361 O O . THR A 1 167 ? 22.425 3.110 -13.907 1.00 89.06 167 THR A O 1
ATOM 1364 N N . TYR A 1 168 ? 23.414 1.122 -13.592 1.00 89.62 168 TYR A N 1
ATOM 1365 C CA . TYR A 1 168 ? 22.408 0.605 -12.656 1.00 89.62 168 TYR A CA 1
ATOM 1366 C C . TYR A 1 168 ? 22.802 0.709 -11.182 1.00 89.62 168 TYR A C 1
ATOM 1368 O O . TYR A 1 168 ? 22.057 0.247 -10.314 1.00 89.62 168 TYR A O 1
ATOM 1376 N N . SER A 1 169 ? 23.922 1.358 -10.867 1.00 93.81 169 SER A N 1
ATOM 1377 C CA . SER A 1 169 ? 24.410 1.516 -9.494 1.00 93.81 169 SER A CA 1
ATOM 1378 C C . SER A 1 169 ? 23.378 2.200 -8.591 1.00 93.81 169 SER A C 1
ATOM 1380 O O . SER A 1 169 ? 23.116 1.733 -7.481 1.00 93.81 169 SER A O 1
ATOM 1382 N N . GLY A 1 170 ? 22.703 3.241 -9.089 1.00 94.31 170 GLY A N 1
ATOM 1383 C CA . GLY A 1 170 ? 21.636 3.924 -8.360 1.00 94.31 170 GLY A CA 1
ATOM 1384 C C . GLY A 1 170 ? 20.441 3.022 -8.032 1.00 94.31 170 GLY A C 1
ATOM 1385 O O . GLY A 1 170 ? 19.909 3.086 -6.924 1.00 94.31 170 GLY A O 1
ATOM 1386 N N . LEU A 1 171 ? 20.046 2.141 -8.958 1.00 91.94 171 LEU A N 1
ATOM 1387 C CA . LEU A 1 171 ? 18.972 1.164 -8.740 1.00 91.94 171 LEU A CA 1
ATOM 1388 C C . LEU A 1 171 ? 19.379 0.120 -7.691 1.00 91.94 171 LEU A C 1
ATOM 1390 O O . LEU A 1 171 ? 18.608 -0.180 -6.781 1.00 91.94 171 LEU A O 1
ATOM 1394 N N . ILE A 1 172 ? 20.607 -0.396 -7.784 1.00 93.56 172 ILE A N 1
ATOM 1395 C CA . ILE A 1 172 ? 21.178 -1.355 -6.826 1.00 93.56 172 ILE A CA 1
ATOM 1396 C C . ILE A 1 172 ? 21.165 -0.764 -5.411 1.00 93.56 172 ILE A C 1
ATOM 1398 O O . ILE A 1 172 ? 20.705 -1.417 -4.472 1.00 93.56 172 ILE A O 1
ATOM 1402 N N . VAL A 1 173 ? 21.616 0.486 -5.256 1.00 95.81 173 VAL A N 1
ATOM 1403 C CA . VAL A 1 173 ? 21.625 1.191 -3.964 1.00 95.81 173 VAL A CA 1
ATOM 1404 C C . VAL A 1 173 ? 20.205 1.404 -3.439 1.00 95.81 173 VAL A C 1
ATOM 1406 O O . VAL A 1 173 ? 19.944 1.108 -2.270 1.00 95.81 173 VAL A O 1
ATOM 1409 N N . PHE A 1 174 ? 19.276 1.865 -4.284 1.00 95.94 174 PHE A N 1
ATOM 1410 C CA . PHE A 1 174 ? 17.871 2.042 -3.905 1.00 95.94 174 PHE A CA 1
ATOM 1411 C C . PHE A 1 174 ? 17.275 0.745 -3.341 1.00 95.94 174 PHE A C 1
ATOM 1413 O O . PHE A 1 174 ? 16.713 0.737 -2.244 1.00 95.94 174 PHE A O 1
ATOM 1420 N N . LEU A 1 175 ? 17.446 -0.364 -4.064 1.00 93.75 175 LEU A N 1
ATOM 1421 C CA . LEU A 1 175 ? 16.912 -1.669 -3.683 1.00 93.75 175 LEU A CA 1
ATOM 1422 C C . LEU A 1 175 ? 17.575 -2.219 -2.422 1.00 93.75 175 LEU A C 1
ATOM 1424 O O . LEU A 1 175 ? 16.891 -2.776 -1.565 1.00 93.75 175 LEU A O 1
ATOM 1428 N N . ALA A 1 176 ? 18.890 -2.057 -2.270 1.00 95.69 176 ALA A N 1
ATOM 1429 C CA . ALA A 1 176 ? 19.597 -2.469 -1.062 1.00 95.69 176 ALA A CA 1
ATOM 1430 C C . ALA A 1 176 ? 19.062 -1.731 0.175 1.00 95.69 176 ALA A C 1
ATOM 1432 O O . ALA A 1 176 ? 18.718 -2.368 1.172 1.00 95.69 176 ALA A O 1
ATOM 1433 N N . LEU A 1 177 ? 18.915 -0.404 0.094 1.00 97.06 177 LEU A N 1
ATOM 1434 C CA . LEU A 1 177 ? 18.374 0.411 1.183 1.00 97.06 177 LEU A CA 1
ATOM 1435 C C . LEU A 1 177 ? 16.912 0.073 1.486 1.00 97.06 177 LEU A C 1
ATOM 1437 O O . LEU A 1 177 ? 16.536 -0.040 2.654 1.00 97.06 177 LEU A O 1
ATOM 1441 N N . HIS A 1 178 ? 16.092 -0.125 0.451 1.00 96.50 178 HIS A N 1
ATOM 1442 C CA . HIS A 1 178 ? 14.707 -0.570 0.601 1.00 96.50 178 HIS A CA 1
ATOM 1443 C C . HIS A 1 178 ? 14.631 -1.916 1.334 1.00 96.50 178 HIS A C 1
ATOM 1445 O O . HIS A 1 178 ? 13.954 -2.013 2.358 1.00 96.50 178 HIS A O 1
ATOM 1451 N N . ASN A 1 179 ? 15.412 -2.909 0.906 1.00 96.50 179 ASN A N 1
ATOM 1452 C CA . ASN A 1 179 ? 15.449 -4.235 1.522 1.00 96.50 179 ASN A CA 1
ATOM 1453 C C . ASN A 1 179 ? 15.914 -4.195 2.982 1.00 96.50 179 ASN A C 1
ATOM 1455 O O . ASN A 1 179 ? 15.284 -4.811 3.841 1.00 96.50 179 ASN A O 1
ATOM 1459 N N . ILE A 1 180 ? 16.985 -3.454 3.284 1.00 97.56 180 ILE A N 1
ATOM 1460 C CA . ILE A 1 180 ? 17.473 -3.282 4.661 1.00 97.56 180 ILE A CA 1
ATOM 1461 C C . ILE A 1 180 ? 16.374 -2.670 5.534 1.00 97.56 180 ILE A C 1
ATOM 1463 O O . ILE A 1 180 ? 16.106 -3.170 6.627 1.00 97.56 180 ILE A O 1
ATOM 1467 N N . HIS A 1 181 ? 15.705 -1.623 5.047 1.00 97.75 181 HIS A N 1
ATOM 1468 C CA . HIS A 1 181 ? 14.627 -0.972 5.784 1.00 97.75 181 HIS A CA 1
ATOM 1469 C C . HIS A 1 181 ? 13.437 -1.917 5.995 1.00 97.75 181 HIS A C 1
ATOM 1471 O O . HIS A 1 181 ? 12.918 -2.009 7.109 1.00 97.75 181 HIS A O 1
ATOM 1477 N N . TYR A 1 182 ? 13.056 -2.680 4.969 1.00 97.31 182 TYR A N 1
ATOM 1478 C CA . TYR A 1 182 ? 11.984 -3.665 5.054 1.00 97.31 182 TYR A CA 1
ATOM 1479 C C . TYR A 1 182 ? 12.277 -4.714 6.125 1.00 97.31 182 TYR A C 1
ATOM 1481 O O . TYR A 1 182 ? 11.482 -4.899 7.049 1.00 97.31 182 TYR A O 1
ATOM 1489 N N . TYR A 1 183 ? 13.448 -5.353 6.065 1.00 97.69 183 TYR A N 1
ATOM 1490 C CA . TYR A 1 183 ? 13.825 -6.378 7.036 1.00 97.69 183 TYR A CA 1
ATOM 1491 C C . TYR A 1 183 ? 14.038 -5.811 8.437 1.00 97.69 183 TYR A C 1
ATOM 1493 O O . TYR A 1 183 ? 13.725 -6.489 9.413 1.00 97.69 183 TYR A O 1
ATOM 1501 N N . TYR A 1 184 ? 14.492 -4.564 8.569 1.00 97.44 184 TYR A N 1
ATOM 1502 C CA . TYR A 1 184 ? 14.536 -3.876 9.857 1.00 97.44 184 TYR A CA 1
ATOM 1503 C C . TYR A 1 184 ? 13.129 -3.696 10.451 1.00 97.44 184 TYR A C 1
ATOM 1505 O O . TYR A 1 184 ? 12.904 -4.015 11.624 1.00 97.44 184 TYR A O 1
ATOM 1513 N N . CYS A 1 185 ? 12.168 -3.229 9.647 1.00 95.81 185 CYS A N 1
ATOM 1514 C CA . CYS A 1 185 ? 10.775 -3.078 10.061 1.00 95.81 185 CYS A CA 1
ATOM 1515 C C . CYS A 1 185 ? 10.145 -4.421 10.432 1.00 95.81 185 CYS A C 1
ATOM 1517 O O . CYS A 1 185 ? 9.534 -4.522 11.498 1.00 95.81 185 CYS A O 1
ATOM 1519 N N . ALA A 1 186 ? 10.348 -5.457 9.617 1.00 95.12 186 ALA A N 1
ATOM 1520 C CA . ALA A 1 186 ? 9.916 -6.818 9.914 1.00 95.12 186 ALA A CA 1
ATOM 1521 C C . ALA A 1 186 ? 10.553 -7.321 11.224 1.00 95.12 186 ALA A C 1
ATOM 1523 O O . ALA A 1 186 ? 9.869 -7.678 12.176 1.00 95.12 186 ALA A O 1
ATOM 1524 N N . TRP A 1 187 ? 11.873 -7.242 11.368 1.00 95.12 187 TRP A N 1
ATOM 1525 C CA . TRP A 1 187 ? 12.562 -7.721 12.566 1.00 95.12 187 TRP A CA 1
ATOM 1526 C C . TRP A 1 187 ? 12.055 -7.078 13.862 1.00 95.12 187 TRP A C 1
ATOM 1528 O O . TRP A 1 187 ? 11.861 -7.776 14.864 1.00 95.12 187 TRP A O 1
ATOM 1538 N N . LYS A 1 188 ? 11.828 -5.758 13.848 1.00 92.62 188 LYS A N 1
ATOM 1539 C CA . LYS A 1 188 ? 11.296 -5.018 15.001 1.00 92.62 188 LYS A CA 1
ATOM 1540 C C . LYS A 1 188 ? 9.844 -5.391 15.302 1.00 92.62 188 LYS A C 1
ATOM 1542 O O . LYS A 1 188 ? 9.501 -5.560 16.468 1.00 92.62 188 LYS A O 1
ATOM 1547 N N . SER A 1 189 ? 9.025 -5.587 14.272 1.00 88.69 189 SER A N 1
ATOM 1548 C CA . SER A 1 189 ? 7.596 -5.899 14.399 1.00 88.69 189 SER A CA 1
ATOM 1549 C C . SER A 1 189 ? 7.269 -7.383 14.610 1.00 88.69 189 SER A C 1
ATOM 1551 O O . SER A 1 189 ? 6.098 -7.723 14.748 1.00 88.69 189 SER A O 1
ATOM 1553 N N . ARG A 1 190 ? 8.261 -8.281 14.701 1.00 89.81 190 ARG A N 1
ATOM 1554 C CA . ARG A 1 190 ? 8.054 -9.746 14.789 1.00 89.81 190 ARG A CA 1
ATOM 1555 C C . ARG A 1 190 ? 7.075 -10.209 15.872 1.00 89.81 190 ARG A C 1
ATOM 1557 O O . ARG A 1 190 ? 6.453 -11.262 15.741 1.00 89.81 190 ARG A O 1
ATOM 1564 N N . HIS A 1 191 ? 6.951 -9.448 16.959 1.00 79.81 191 HIS A N 1
ATOM 1565 C CA . HIS A 1 191 ? 6.051 -9.770 18.063 1.00 79.81 191 HIS A CA 1
ATOM 1566 C C . HIS A 1 191 ? 4.575 -9.551 17.689 1.00 79.81 191 HIS A C 1
ATOM 1568 O O . HIS A 1 191 ? 3.714 -10.244 18.223 1.00 79.81 191 HIS A O 1
ATOM 1574 N N . ALA A 1 192 ? 4.286 -8.693 16.705 1.00 74.31 192 ALA A N 1
ATOM 1575 C CA . ALA A 1 192 ? 2.945 -8.417 16.188 1.00 74.31 192 ALA A CA 1
ATOM 1576 C C . ALA A 1 192 ? 2.425 -9.482 15.202 1.00 74.31 192 ALA A C 1
ATOM 1578 O O . ALA A 1 192 ? 1.297 -9.381 14.730 1.00 74.31 192 ALA A O 1
ATOM 1579 N N . ARG A 1 193 ? 3.204 -10.537 14.912 1.00 81.62 193 ARG A N 1
ATOM 1580 C CA . ARG A 1 193 ? 2.847 -11.592 13.941 1.00 81.62 193 ARG A CA 1
ATOM 1581 C C . ARG A 1 193 ? 1.501 -12.282 14.187 1.00 81.62 193 ARG A C 1
ATOM 1583 O O . ARG A 1 193 ? 0.952 -12.866 13.269 1.00 81.62 193 ARG A O 1
ATOM 1590 N N . HIS A 1 194 ? 1.017 -12.281 15.428 1.00 73.88 194 HIS A N 1
ATOM 1591 C CA . HIS A 1 194 ? -0.245 -12.918 15.808 1.00 73.88 194 HIS A CA 1
ATOM 1592 C C . HIS A 1 194 ? -1.462 -12.013 15.567 1.00 73.88 194 HIS A C 1
ATOM 1594 O O . HIS A 1 194 ? -2.586 -12.495 15.586 1.00 73.88 194 HIS A O 1
ATOM 1600 N N . LEU A 1 195 ? -1.236 -10.718 15.325 1.00 68.19 195 LEU A N 1
ATOM 1601 C CA . LEU A 1 195 ? -2.281 -9.701 15.183 1.00 68.19 195 LEU A CA 1
ATOM 1602 C C . LEU A 1 195 ? -2.585 -9.372 13.718 1.00 68.19 195 LEU A C 1
ATOM 1604 O O . LEU A 1 195 ? -3.651 -8.836 13.420 1.00 68.19 195 LEU A O 1
ATOM 1608 N N . PHE A 1 196 ? -1.666 -9.720 12.813 1.00 75.31 196 PHE A N 1
ATOM 1609 C CA . PHE A 1 196 ? -1.810 -9.570 11.368 1.00 75.31 196 PHE A CA 1
ATOM 1610 C C . PHE A 1 196 ? -1.670 -10.931 10.702 1.00 75.31 196 PHE A C 1
ATOM 1612 O O . PHE A 1 196 ? -0.593 -11.530 10.726 1.00 75.31 196 PHE A O 1
ATOM 1619 N N . ILE A 1 197 ? -2.748 -11.405 10.078 1.00 75.44 197 ILE A N 1
ATOM 1620 C CA . ILE A 1 197 ? -2.777 -12.748 9.491 1.00 75.44 197 ILE A CA 1
ATOM 1621 C C . ILE A 1 197 ? -1.790 -12.899 8.325 1.00 75.44 197 ILE A C 1
ATOM 1623 O O . ILE A 1 197 ? -1.230 -13.968 8.101 1.00 75.44 197 ILE A O 1
ATOM 1627 N N . ASP A 1 198 ? -1.532 -11.802 7.618 1.00 82.25 198 ASP A N 1
ATOM 1628 C CA . ASP A 1 198 ? -0.665 -11.736 6.448 1.00 82.25 198 ASP A CA 1
ATOM 1629 C C . ASP A 1 198 ? 0.799 -11.437 6.786 1.00 82.25 198 ASP A C 1
ATOM 1631 O O . ASP A 1 198 ? 1.642 -11.408 5.899 1.00 82.25 198 ASP A O 1
ATOM 1635 N N . TYR A 1 199 ? 1.149 -11.250 8.060 1.00 87.56 199 TYR A N 1
ATOM 1636 C CA . TYR A 1 199 ? 2.503 -10.850 8.444 1.00 87.56 199 TYR A CA 1
ATOM 1637 C C . TYR A 1 199 ? 3.581 -11.813 7.928 1.00 87.56 199 TYR A C 1
ATOM 1639 O O . TYR A 1 199 ? 4.570 -11.416 7.312 1.00 87.56 199 TYR A O 1
ATOM 1647 N N . ILE A 1 200 ? 3.384 -13.111 8.177 1.00 89.44 200 ILE A N 1
ATOM 1648 C CA . ILE A 1 200 ? 4.352 -14.146 7.802 1.00 89.44 200 ILE A CA 1
ATOM 1649 C C . ILE A 1 200 ? 4.341 -14.369 6.286 1.00 89.44 200 ILE A C 1
ATOM 1651 O O . ILE A 1 200 ? 5.407 -14.564 5.701 1.00 89.44 200 ILE A O 1
ATOM 1655 N N . SER A 1 201 ? 3.167 -14.347 5.646 1.00 87.06 201 SER A N 1
ATOM 1656 C CA . SER A 1 201 ? 3.068 -14.503 4.191 1.00 87.06 201 SER A CA 1
ATOM 1657 C C . SER A 1 201 ? 3.736 -13.345 3.458 1.00 87.06 201 SER A C 1
ATOM 1659 O O . SER A 1 201 ? 4.502 -13.604 2.533 1.00 87.06 201 SER A O 1
ATOM 1661 N N . ASN A 1 202 ? 3.537 -12.109 3.924 1.00 89.62 202 ASN A N 1
ATOM 1662 C CA . ASN A 1 202 ? 4.143 -10.910 3.356 1.00 89.62 202 ASN A CA 1
ATOM 1663 C C . ASN A 1 202 ? 5.674 -10.991 3.426 1.00 89.62 202 ASN A C 1
ATOM 1665 O O . ASN A 1 202 ? 6.347 -10.834 2.412 1.00 89.62 202 ASN A O 1
ATOM 1669 N N . ILE A 1 203 ? 6.242 -11.366 4.582 1.00 93.31 203 ILE A N 1
ATOM 1670 C CA . ILE A 1 203 ? 7.694 -11.580 4.719 1.00 93.31 203 ILE A CA 1
ATOM 1671 C C . ILE A 1 203 ? 8.192 -12.674 3.772 1.00 93.31 203 ILE A C 1
ATOM 1673 O O . ILE A 1 203 ? 9.173 -12.454 3.071 1.00 93.31 203 ILE A O 1
ATOM 1677 N N . ARG A 1 204 ? 7.531 -13.838 3.720 1.00 91.94 204 ARG A N 1
ATOM 1678 C CA . ARG A 1 204 ? 7.958 -14.955 2.859 1.00 91.94 204 ARG A CA 1
ATOM 1679 C C . ARG A 1 204 ? 7.963 -14.570 1.384 1.00 91.94 204 ARG A C 1
ATOM 1681 O O . ARG A 1 204 ? 8.954 -14.817 0.701 1.00 91.94 204 ARG A O 1
ATOM 1688 N N . LEU A 1 205 ? 6.877 -13.970 0.903 1.00 89.94 205 LEU A N 1
ATOM 1689 C CA . LEU A 1 205 ? 6.749 -13.580 -0.499 1.00 89.94 205 LEU A CA 1
ATOM 1690 C C . LEU A 1 205 ? 7.704 -12.443 -0.851 1.00 89.94 205 LEU A C 1
ATOM 1692 O O . LEU A 1 205 ? 8.358 -12.511 -1.889 1.00 89.94 205 LEU A O 1
ATOM 1696 N N . TYR A 1 206 ? 7.889 -11.479 0.052 1.00 92.62 206 TYR A N 1
ATOM 1697 C CA . TYR A 1 206 ? 8.907 -10.449 -0.109 1.00 92.62 206 TYR A CA 1
ATOM 1698 C C . TYR A 1 206 ? 10.321 -11.047 -0.177 1.00 92.62 206 TYR A C 1
ATOM 1700 O O . TYR A 1 206 ? 11.104 -10.674 -1.043 1.00 92.62 206 TYR A O 1
ATOM 1708 N N . THR A 1 207 ? 10.658 -12.026 0.669 1.00 93.38 207 THR A N 1
ATOM 1709 C CA . THR A 1 207 ? 11.964 -12.702 0.618 1.00 93.38 207 THR A CA 1
ATOM 1710 C C . THR A 1 207 ? 12.176 -13.472 -0.681 1.00 93.38 207 THR A C 1
ATOM 1712 O O . THR A 1 207 ? 13.249 -13.356 -1.272 1.00 93.38 207 THR A O 1
ATOM 1715 N N . ILE A 1 208 ? 11.171 -14.215 -1.154 1.00 90.75 208 ILE A N 1
ATOM 1716 C CA . ILE A 1 208 ? 11.235 -14.917 -2.445 1.00 90.75 208 ILE A CA 1
ATOM 1717 C C . ILE A 1 208 ? 11.473 -13.914 -3.576 1.00 90.75 208 ILE A C 1
ATOM 1719 O O . ILE A 1 208 ? 12.369 -14.118 -4.395 1.00 90.75 208 ILE A O 1
ATOM 1723 N N . PHE A 1 209 ? 10.725 -12.808 -3.577 1.00 89.75 209 PHE A N 1
ATOM 1724 C CA . PHE A 1 209 ? 10.901 -11.722 -4.532 1.00 89.75 209 PHE A CA 1
ATOM 1725 C C . PHE A 1 209 ? 12.330 -11.166 -4.500 1.00 89.75 209 PHE A C 1
ATOM 1727 O O . PHE A 1 209 ? 12.978 -11.118 -5.540 1.00 89.75 209 PHE A O 1
ATOM 1734 N N . VAL A 1 210 ? 12.849 -10.799 -3.323 1.00 91.25 210 VAL A N 1
ATOM 1735 C CA . VAL A 1 210 ? 14.193 -10.219 -3.178 1.00 91.25 210 VAL A CA 1
ATOM 1736 C C . VAL A 1 210 ? 15.264 -11.168 -3.704 1.00 91.25 210 VAL A C 1
ATOM 1738 O O . VAL A 1 210 ? 16.125 -10.745 -4.470 1.00 91.25 210 VAL A O 1
ATOM 1741 N N . LEU A 1 211 ? 15.207 -12.449 -3.331 1.00 91.25 211 LEU A N 1
ATOM 1742 C CA . LEU A 1 211 ? 16.174 -13.444 -3.796 1.00 91.25 211 LEU A CA 1
ATOM 1743 C C . LEU A 1 211 ? 16.130 -13.593 -5.320 1.00 91.25 211 LEU A C 1
ATOM 1745 O O . LEU A 1 211 ? 17.172 -13.532 -5.969 1.00 91.25 211 LEU A O 1
ATOM 1749 N N . PHE A 1 212 ? 14.933 -13.730 -5.892 1.00 87.19 212 PHE A N 1
ATOM 1750 C CA . PHE A 1 212 ? 14.759 -13.855 -7.337 1.00 87.19 212 PHE A CA 1
ATOM 1751 C C . PHE A 1 212 ? 15.242 -12.603 -8.083 1.00 87.19 212 PHE A C 1
ATOM 1753 O O . PHE A 1 212 ? 15.964 -12.705 -9.073 1.00 87.19 212 PHE A O 1
ATOM 1760 N N . PHE A 1 213 ? 14.910 -11.417 -7.568 1.00 87.06 213 PHE A N 1
ATOM 1761 C CA . PHE A 1 213 ? 15.304 -10.135 -8.147 1.00 87.06 213 PHE A CA 1
ATOM 1762 C C . PHE A 1 213 ? 16.827 -9.959 -8.160 1.00 87.06 213 PHE A C 1
ATOM 1764 O O . PHE A 1 213 ? 17.393 -9.597 -9.189 1.00 87.06 213 PHE A O 1
ATOM 1771 N N . TRP A 1 214 ? 17.515 -10.261 -7.053 1.00 90.25 214 TRP A N 1
ATOM 1772 C CA . TRP A 1 214 ? 18.976 -10.151 -6.992 1.00 90.25 214 TRP A CA 1
ATOM 1773 C C . TRP A 1 214 ? 19.687 -11.162 -7.886 1.00 90.25 214 TRP A C 1
ATOM 1775 O O . TRP A 1 214 ? 20.658 -10.796 -8.545 1.00 90.25 214 TRP A O 1
ATOM 1785 N N . VAL A 1 215 ? 19.198 -12.404 -7.954 1.00 89.19 215 VAL A N 1
ATOM 1786 C CA . VAL A 1 215 ? 19.745 -13.410 -8.875 1.00 89.19 215 VAL A CA 1
ATOM 1787 C C . VAL A 1 215 ? 19.645 -12.918 -10.319 1.00 89.19 215 VAL A C 1
ATOM 1789 O O . VAL A 1 215 ? 20.629 -12.986 -11.054 1.00 89.19 215 VAL A O 1
ATOM 1792 N N . LEU A 1 216 ? 18.500 -12.351 -10.710 1.00 85.31 216 LEU A N 1
ATOM 1793 C CA . LEU A 1 216 ? 18.321 -11.799 -12.051 1.00 85.31 216 LEU A CA 1
ATOM 1794 C C . LEU A 1 216 ? 19.201 -10.579 -12.321 1.00 85.31 216 LEU A C 1
ATOM 1796 O O . LEU A 1 216 ? 19.778 -10.520 -13.405 1.00 85.31 216 LEU A O 1
ATOM 1800 N N . ILE A 1 217 ? 19.357 -9.646 -11.369 1.00 86.88 217 ILE A N 1
ATOM 1801 C CA . ILE A 1 217 ? 20.315 -8.536 -11.515 1.00 86.88 217 ILE A CA 1
ATOM 1802 C C . ILE A 1 217 ? 21.703 -9.103 -11.803 1.00 86.88 217 ILE A C 1
ATOM 1804 O O . ILE A 1 217 ? 22.312 -8.734 -12.801 1.00 86.88 217 ILE A O 1
ATOM 1808 N N . VAL A 1 218 ? 22.207 -9.993 -10.945 1.00 88.56 218 VAL A N 1
ATOM 1809 C CA . VAL A 1 218 ? 23.586 -10.486 -11.048 1.00 88.56 218 VAL A CA 1
ATOM 1810 C C . VAL A 1 218 ? 23.801 -11.210 -12.374 1.00 88.56 218 VAL A C 1
ATOM 1812 O O . VAL A 1 218 ? 24.741 -10.888 -13.091 1.00 88.56 218 VAL A O 1
ATOM 1815 N N . ILE A 1 219 ? 22.899 -12.118 -12.760 1.00 86.62 219 ILE A N 1
ATOM 1816 C CA . ILE A 1 219 ? 22.997 -12.832 -14.042 1.00 86.62 219 ILE A CA 1
ATOM 1817 C C . ILE A 1 219 ? 22.959 -11.853 -15.223 1.00 86.62 219 ILE A C 1
ATOM 1819 O O . ILE A 1 219 ? 23.730 -11.999 -16.171 1.00 86.62 219 ILE A O 1
ATOM 1823 N N . THR A 1 220 ? 22.080 -10.852 -15.173 1.00 84.62 220 THR A N 1
ATOM 1824 C CA . THR A 1 220 ? 21.900 -9.890 -16.267 1.00 84.62 220 THR A CA 1
ATOM 1825 C C . THR A 1 220 ? 23.106 -8.968 -16.416 1.00 84.62 220 THR A C 1
ATOM 1827 O O . THR A 1 220 ? 23.589 -8.769 -17.528 1.00 84.62 220 THR A O 1
ATOM 1830 N N . LEU A 1 221 ? 23.612 -8.430 -15.305 1.00 85.44 221 LEU A N 1
ATOM 1831 C CA . LEU A 1 221 ? 24.728 -7.487 -15.309 1.00 85.44 221 LEU A CA 1
ATOM 1832 C C . LEU A 1 221 ? 26.082 -8.173 -15.520 1.00 85.44 221 LEU A C 1
ATOM 1834 O O . LEU A 1 221 ? 26.963 -7.582 -16.135 1.00 85.44 221 LEU A O 1
ATOM 1838 N N . SER A 1 222 ? 26.261 -9.411 -15.049 1.00 86.94 222 SER A N 1
ATOM 1839 C CA . SER A 1 222 ? 27.492 -10.183 -15.279 1.00 86.94 222 SER A CA 1
ATOM 1840 C C . SER A 1 222 ? 27.544 -10.839 -16.656 1.00 86.94 222 SER A C 1
ATOM 1842 O O . SER A 1 222 ? 28.631 -11.045 -17.183 1.00 86.94 222 SER A O 1
ATOM 1844 N N . GLY A 1 223 ? 26.396 -11.214 -17.223 1.00 81.19 223 GLY A N 1
ATOM 1845 C CA . GLY A 1 223 ? 26.345 -11.932 -18.496 1.00 81.19 223 GLY A CA 1
ATOM 1846 C C . GLY A 1 223 ? 26.386 -11.041 -19.737 1.00 81.19 223 GLY A C 1
ATOM 1847 O O . GLY A 1 223 ? 26.442 -11.585 -20.836 1.00 81.19 223 GLY A O 1
ATOM 1848 N N . GLU A 1 224 ? 26.264 -9.713 -19.577 1.00 72.31 224 GLU A N 1
ATOM 1849 C CA . GLU A 1 224 ? 26.110 -8.711 -20.656 1.00 72.31 224 GLU A CA 1
ATOM 1850 C C . GLU A 1 224 ? 25.088 -9.109 -21.743 1.00 72.31 224 GLU A C 1
ATOM 1852 O O . GLU A 1 224 ? 25.095 -8.624 -22.878 1.00 72.31 224 GLU A O 1
ATOM 1857 N N . ASN A 1 225 ? 24.167 -10.009 -21.395 1.00 75.50 225 ASN A N 1
ATOM 1858 C CA . ASN A 1 225 ? 23.238 -10.600 -22.332 1.00 75.50 225 ASN A CA 1
ATOM 1859 C C . ASN A 1 225 ? 22.034 -9.673 -22.482 1.00 75.50 225 ASN A C 1
ATOM 1861 O O . ASN A 1 225 ? 21.224 -9.512 -21.566 1.00 75.50 225 ASN A O 1
ATOM 1865 N N . GLN A 1 226 ? 21.895 -9.102 -23.676 1.00 71.31 226 GLN A N 1
ATOM 1866 C CA . GLN A 1 226 ? 20.784 -8.225 -24.034 1.00 71.31 226 GLN A CA 1
ATOM 1867 C C . GLN A 1 226 ? 19.422 -8.889 -23.783 1.00 71.31 226 GLN A C 1
ATOM 1869 O O . GLN A 1 226 ? 18.509 -8.223 -23.311 1.00 71.31 226 GLN A O 1
ATOM 1874 N N . VAL A 1 227 ? 19.282 -10.201 -24.007 1.00 73.00 227 VAL A N 1
ATOM 1875 C CA . VAL A 1 227 ? 18.026 -10.932 -23.749 1.00 73.00 227 VAL A CA 1
ATOM 1876 C C . VAL A 1 227 ? 17.670 -10.929 -22.259 1.00 73.00 227 VAL A C 1
ATOM 1878 O O . VAL A 1 227 ? 16.506 -10.757 -21.904 1.00 73.00 227 VAL A O 1
ATOM 1881 N N . SER A 1 228 ? 18.657 -11.054 -21.373 1.00 74.50 228 SER A N 1
ATOM 1882 C CA . SER A 1 228 ? 18.433 -11.001 -19.923 1.00 74.50 228 SER A CA 1
ATOM 1883 C C . SER A 1 228 ? 17.981 -9.609 -19.466 1.00 74.50 228 SER A C 1
ATOM 1885 O O . SER A 1 228 ? 17.113 -9.502 -18.601 1.00 74.50 228 SER A O 1
ATOM 1887 N N . LEU A 1 229 ? 18.486 -8.541 -20.102 1.00 75.81 229 LEU A N 1
ATOM 1888 C CA . LEU A 1 229 ? 18.011 -7.170 -19.867 1.00 75.81 229 LEU A CA 1
ATOM 1889 C C . LEU A 1 229 ? 16.531 -7.016 -20.255 1.00 75.81 229 LEU A C 1
ATOM 1891 O O . LEU A 1 229 ? 15.771 -6.402 -19.512 1.00 75.81 229 LEU A O 1
ATOM 1895 N N . TRP A 1 230 ? 16.086 -7.633 -21.356 1.00 76.44 230 TRP A N 1
ATOM 1896 C CA . TRP A 1 230 ? 14.661 -7.659 -21.720 1.00 76.44 230 TRP A CA 1
ATOM 1897 C C . TRP A 1 230 ? 13.803 -8.340 -20.647 1.00 76.44 230 TRP A C 1
ATOM 1899 O O . TRP A 1 230 ? 12.766 -7.805 -20.251 1.00 76.44 230 TRP A O 1
ATOM 1909 N N . TYR A 1 231 ? 14.246 -9.484 -20.119 1.00 78.06 231 TYR A N 1
ATOM 1910 C CA . TYR A 1 231 ? 13.545 -10.145 -19.014 1.00 78.06 231 TYR A CA 1
ATOM 1911 C C . TYR A 1 231 ? 13.432 -9.258 -17.772 1.00 78.06 231 TYR A C 1
ATOM 1913 O O . TYR A 1 231 ? 12.357 -9.178 -17.171 1.00 78.06 231 TYR A O 1
ATOM 1921 N N . LEU A 1 232 ? 14.507 -8.545 -17.434 1.00 79.75 232 LEU A N 1
ATOM 1922 C CA . LEU A 1 232 ? 14.546 -7.637 -16.293 1.00 79.75 232 LEU A CA 1
ATOM 1923 C C . LEU A 1 232 ? 13.578 -6.448 -16.436 1.00 79.75 232 LEU A C 1
ATOM 1925 O O . LEU A 1 232 ? 13.030 -6.008 -15.430 1.00 79.75 232 LEU A O 1
ATOM 1929 N N . TYR A 1 233 ? 13.339 -5.934 -17.648 1.00 79.25 233 TYR A N 1
ATOM 1930 C CA . TYR A 1 233 ? 12.484 -4.750 -17.838 1.00 79.25 233 TYR A CA 1
ATOM 1931 C C . TYR A 1 233 ? 11.028 -5.035 -18.129 1.00 79.25 233 TYR A C 1
ATOM 1933 O O . TYR A 1 233 ? 10.177 -4.259 -17.705 1.00 79.25 233 TYR A O 1
ATOM 1941 N N . PHE A 1 234 ? 10.730 -6.120 -18.835 1.00 83.25 234 PHE A N 1
ATOM 1942 C CA . PHE A 1 234 ? 9.356 -6.389 -19.246 1.00 83.25 234 PHE A CA 1
ATOM 1943 C C . PHE A 1 234 ? 8.698 -7.422 -18.335 1.00 83.25 234 PHE A C 1
ATOM 1945 O O . PHE A 1 234 ? 7.596 -7.208 -17.848 1.00 83.25 234 PHE A O 1
ATOM 1952 N N . TYR A 1 235 ? 9.399 -8.494 -17.975 1.00 85.00 235 TYR A N 1
ATOM 1953 C CA . TYR A 1 235 ? 8.765 -9.608 -17.266 1.00 85.00 235 TYR A CA 1
ATOM 1954 C C . TYR A 1 235 ? 8.950 -9.558 -15.747 1.00 85.00 235 TYR A C 1
ATOM 1956 O O . TYR A 1 235 ? 8.068 -9.996 -15.009 1.00 85.00 235 TYR A O 1
ATOM 1964 N N . GLN A 1 236 ? 10.049 -8.986 -15.249 1.00 84.31 236 GLN A N 1
ATOM 1965 C CA . GLN A 1 236 ? 10.253 -8.842 -13.806 1.00 84.31 236 GLN A CA 1
ATOM 1966 C C . GLN A 1 236 ? 9.218 -7.918 -13.133 1.00 84.31 236 GLN A C 1
ATOM 1968 O O . GLN A 1 236 ? 8.683 -8.313 -12.091 1.00 84.31 236 GLN A O 1
ATOM 1973 N N . PRO A 1 237 ? 8.877 -6.733 -13.688 1.00 86.06 237 PRO A N 1
ATOM 1974 C CA . PRO A 1 237 ? 7.858 -5.866 -13.091 1.00 86.06 237 PRO A CA 1
ATOM 1975 C C . PRO A 1 237 ? 6.472 -6.518 -13.082 1.00 86.06 237 PRO A C 1
ATOM 1977 O O . PRO A 1 237 ? 5.745 -6.403 -12.094 1.00 86.06 237 PRO A O 1
ATOM 1980 N N . TRP A 1 238 ? 6.146 -7.260 -14.144 1.00 89.00 238 TRP A N 1
ATOM 1981 C CA . TRP A 1 238 ? 4.925 -8.058 -14.247 1.00 89.00 238 TRP A CA 1
ATOM 1982 C C . TRP A 1 238 ? 4.845 -9.119 -13.151 1.00 89.00 238 TRP A C 1
ATOM 1984 O O . TRP A 1 238 ? 3.874 -9.170 -12.396 1.00 89.00 238 TRP A O 1
ATOM 1994 N N . PHE A 1 239 ? 5.892 -9.934 -13.011 1.00 87.12 239 PHE A N 1
ATOM 1995 C CA . PHE A 1 239 ? 5.951 -10.991 -12.003 1.00 87.12 239 PHE A CA 1
ATOM 1996 C C . PHE A 1 239 ? 5.807 -10.425 -10.586 1.00 87.12 239 PHE A C 1
ATOM 1998 O O . PHE A 1 239 ? 5.043 -10.946 -9.771 1.00 87.12 239 PHE A O 1
ATOM 2005 N N . MET A 1 240 ? 6.499 -9.317 -10.313 1.00 87.50 240 MET A N 1
ATOM 2006 C CA . MET A 1 240 ? 6.419 -8.599 -9.046 1.00 87.50 240 MET A CA 1
ATOM 2007 C C . MET A 1 240 ? 4.990 -8.132 -8.744 1.00 87.50 240 MET A C 1
ATOM 2009 O O . MET A 1 240 ? 4.467 -8.384 -7.655 1.00 87.50 240 MET A O 1
ATOM 2013 N N . LEU A 1 241 ? 4.355 -7.465 -9.708 1.00 92.25 241 LEU A N 1
ATOM 2014 C CA . LEU A 1 241 ? 2.997 -6.956 -9.576 1.00 92.25 241 LEU A CA 1
ATOM 2015 C C . LEU A 1 241 ? 2.002 -8.091 -9.325 1.00 92.25 241 LEU A C 1
ATOM 2017 O O . LEU A 1 241 ? 1.176 -7.979 -8.420 1.00 92.25 241 LEU A O 1
ATOM 2021 N N . VAL A 1 242 ? 2.101 -9.195 -10.070 1.00 91.12 242 VAL A N 1
ATOM 2022 C CA . VAL A 1 242 ? 1.227 -10.365 -9.907 1.00 91.12 242 VAL A CA 1
ATOM 2023 C C . VAL A 1 242 ? 1.382 -10.973 -8.515 1.00 91.12 242 VAL A C 1
ATOM 2025 O O . VAL A 1 242 ? 0.381 -11.164 -7.826 1.00 91.12 242 VAL A O 1
ATOM 2028 N N . ILE A 1 243 ? 2.614 -11.230 -8.063 1.00 89.88 243 ILE A N 1
ATOM 2029 C CA . ILE A 1 243 ? 2.854 -11.847 -6.751 1.00 89.88 243 ILE A CA 1
ATOM 2030 C C . ILE A 1 243 ? 2.312 -10.982 -5.620 1.00 89.88 243 ILE A C 1
ATOM 2032 O O . ILE A 1 243 ? 1.571 -11.482 -4.772 1.00 89.88 243 ILE A O 1
ATOM 2036 N N . PHE A 1 244 ? 2.649 -9.691 -5.604 1.00 91.19 244 PHE A N 1
ATOM 2037 C CA . PHE A 1 244 ? 2.174 -8.811 -4.541 1.00 91.19 244 PHE A CA 1
ATOM 2038 C C . PHE A 1 244 ? 0.664 -8.573 -4.631 1.00 91.19 244 PHE A C 1
ATOM 2040 O O . PHE A 1 244 ? 0.008 -8.468 -3.598 1.00 91.19 244 PHE A O 1
ATOM 2047 N N . SER A 1 245 ? 0.077 -8.564 -5.831 1.00 92.25 245 SER A N 1
ATOM 2048 C CA . SER A 1 245 ? -1.379 -8.463 -5.976 1.00 92.25 245 SER A CA 1
ATOM 2049 C C . SER A 1 245 ? -2.090 -9.688 -5.405 1.00 92.25 245 SER A C 1
ATOM 2051 O O . SER A 1 245 ? -3.074 -9.551 -4.680 1.00 92.25 245 SER A O 1
ATOM 2053 N N . LEU A 1 246 ? -1.581 -10.890 -5.688 1.00 89.62 246 LEU A N 1
ATOM 2054 C CA . LEU A 1 246 ? -2.142 -12.127 -5.148 1.00 89.62 246 LEU A CA 1
ATOM 2055 C C . LEU A 1 246 ? -2.051 -12.155 -3.619 1.00 89.62 246 LEU A C 1
ATOM 2057 O O . LEU A 1 246 ? -3.036 -12.454 -2.948 1.00 89.62 246 LEU A O 1
ATOM 2061 N N . GLU A 1 247 ? -0.896 -11.785 -3.074 1.00 87.44 247 GLU A N 1
ATOM 2062 C CA . GLU A 1 247 ? -0.647 -11.729 -1.632 1.00 87.44 247 GLU A CA 1
ATOM 2063 C C . GLU A 1 247 ? -1.593 -10.767 -0.905 1.00 87.44 247 GLU A C 1
ATOM 2065 O O . GLU A 1 247 ? -2.188 -11.125 0.113 1.00 87.44 247 GLU A O 1
ATOM 2070 N N . ASN A 1 248 ? -1.772 -9.564 -1.452 1.00 87.94 248 ASN A N 1
ATOM 2071 C CA . ASN A 1 248 ? -2.547 -8.518 -0.793 1.00 87.94 248 ASN A CA 1
ATOM 2072 C C . ASN A 1 248 ? -4.058 -8.664 -1.001 1.00 87.94 248 ASN A C 1
ATOM 2074 O O . ASN A 1 248 ? -4.826 -8.334 -0.092 1.00 87.94 248 ASN A O 1
ATOM 2078 N N . PHE A 1 249 ? -4.494 -9.156 -2.168 1.00 91.69 249 PHE A N 1
ATOM 2079 C CA . PHE A 1 249 ? -5.891 -9.033 -2.590 1.00 91.69 249 PHE A CA 1
ATOM 2080 C C . PHE A 1 249 ? -6.607 -10.349 -2.892 1.00 91.69 249 PHE A C 1
ATOM 2082 O O . PHE A 1 249 ? -7.831 -10.362 -2.796 1.00 91.69 249 PHE A O 1
ATOM 2089 N N . ALA A 1 250 ? -5.928 -11.459 -3.211 1.00 90.25 250 ALA A N 1
ATOM 2090 C CA . ALA A 1 250 ? -6.627 -12.664 -3.685 1.00 90.25 250 ALA A CA 1
ATOM 2091 C C . ALA A 1 250 ? -7.630 -13.210 -2.654 1.00 90.25 250 ALA A C 1
ATOM 2093 O O . ALA A 1 250 ? -8.809 -13.394 -2.961 1.00 90.25 250 ALA A O 1
ATOM 2094 N N . PHE A 1 251 ? -7.191 -13.403 -1.407 1.00 87.88 251 PHE A N 1
ATOM 2095 C CA . PHE A 1 251 ? -8.068 -13.890 -0.338 1.00 87.88 251 PHE A CA 1
ATOM 2096 C C . PHE A 1 251 ? -9.134 -12.870 0.072 1.00 87.88 251 PHE A C 1
ATOM 2098 O O . PHE A 1 251 ? -10.240 -13.249 0.450 1.00 87.88 251 PHE A O 1
ATOM 2105 N N . LEU A 1 252 ? -8.815 -11.579 -0.025 1.00 89.31 252 LEU A N 1
ATOM 2106 C CA . LEU A 1 252 ? -9.753 -10.497 0.254 1.00 89.31 252 LEU A CA 1
ATOM 2107 C C . LEU A 1 252 ? -10.900 -10.510 -0.765 1.00 89.31 252 LEU A C 1
ATOM 2109 O O . LEU A 1 252 ? -12.066 -10.529 -0.374 1.00 89.31 252 LEU A O 1
ATOM 2113 N N . VAL A 1 253 ? -10.578 -10.571 -2.060 1.00 91.69 253 VAL A N 1
ATOM 2114 C CA . VAL A 1 253 ? -11.564 -10.642 -3.146 1.00 91.69 253 VAL A CA 1
ATOM 2115 C C . VAL A 1 253 ? -12.407 -11.907 -3.023 1.00 91.69 253 VAL A C 1
ATOM 2117 O O . VAL A 1 253 ? -13.633 -11.818 -3.054 1.00 91.69 253 VAL A O 1
ATOM 2120 N N . ALA A 1 254 ? -11.775 -13.067 -2.811 1.00 89.56 254 ALA A N 1
ATOM 2121 C CA . ALA A 1 254 ? -12.478 -14.340 -2.654 1.00 89.56 254 ALA A CA 1
ATOM 2122 C C . ALA A 1 254 ? -13.493 -14.306 -1.500 1.00 89.56 254 ALA A C 1
ATOM 2124 O O . ALA A 1 254 ? -14.634 -14.734 -1.668 1.00 89.56 254 ALA A O 1
ATOM 2125 N N . ARG A 1 255 ? -13.111 -13.742 -0.348 1.00 86.31 255 ARG A N 1
ATOM 2126 C CA . ARG A 1 255 ? -13.987 -13.634 0.824 1.00 86.31 255 ARG A CA 1
ATOM 2127 C C . ARG A 1 255 ? -15.165 -12.694 0.600 1.00 86.31 255 ARG A C 1
ATOM 2129 O O . ARG A 1 255 ? -16.307 -13.058 0.870 1.00 86.31 255 ARG A O 1
ATOM 2136 N N . VAL A 1 256 ? -14.901 -11.482 0.115 1.00 88.94 256 VAL A N 1
ATOM 2137 C CA . VAL A 1 256 ? -15.953 -10.474 -0.077 1.00 88.94 256 VAL A CA 1
ATOM 2138 C C . VAL A 1 256 ? -16.929 -10.920 -1.164 1.00 88.94 256 VAL A C 1
ATOM 2140 O O . VAL A 1 256 ? -18.139 -10.834 -0.961 1.00 88.94 256 VAL A O 1
ATOM 2143 N N . LEU A 1 257 ? -16.436 -11.437 -2.296 1.00 90.69 257 LEU A N 1
ATOM 2144 C CA . LEU A 1 257 ? -17.308 -11.944 -3.358 1.00 90.69 257 LEU A CA 1
ATOM 2145 C C . LEU A 1 257 ? -18.068 -13.199 -2.924 1.00 90.69 257 LEU A C 1
ATOM 2147 O O . LEU A 1 257 ? -19.262 -13.280 -3.197 1.00 90.69 257 LEU A O 1
ATOM 2151 N N . GLY A 1 258 ? -17.425 -14.125 -2.204 1.00 86.81 258 GLY A N 1
ATOM 2152 C CA . GLY A 1 258 ? -18.089 -15.308 -1.649 1.00 86.81 258 GLY A CA 1
ATOM 2153 C C . GLY A 1 258 ? -19.303 -14.930 -0.800 1.00 86.81 258 GLY A C 1
ATOM 2154 O O . GLY A 1 258 ? -20.414 -15.376 -1.085 1.00 86.81 258 GLY A O 1
ATOM 2155 N N . ARG A 1 259 ? -19.123 -13.984 0.132 1.00 85.00 259 ARG A N 1
ATOM 2156 C CA . ARG A 1 259 ? -20.211 -13.457 0.970 1.00 85.00 259 ARG A CA 1
ATOM 2157 C C . ARG A 1 259 ? -21.307 -12.765 0.157 1.00 85.00 259 ARG A C 1
ATOM 2159 O O . ARG A 1 259 ? -22.486 -12.934 0.447 1.00 85.00 259 ARG A O 1
ATOM 2166 N N . LYS A 1 260 ? -20.942 -11.942 -0.832 1.00 87.19 260 LYS A N 1
ATOM 2167 C CA . LYS A 1 260 ? -21.915 -11.122 -1.576 1.00 87.19 260 LYS A CA 1
ATOM 2168 C C . LYS A 1 260 ? -22.687 -11.895 -2.638 1.00 87.19 260 LYS A C 1
ATOM 2170 O O . LYS A 1 260 ? -23.809 -11.503 -2.939 1.00 87.19 260 LYS A O 1
ATOM 2175 N N . TRP A 1 261 ? -22.083 -12.908 -3.251 1.00 86.25 261 TRP A N 1
ATOM 2176 C CA . TRP A 1 261 ? -22.662 -13.605 -4.404 1.00 86.25 261 TRP A CA 1
ATOM 2177 C C . TRP A 1 261 ? -23.087 -15.033 -4.086 1.00 86.25 261 TRP A C 1
ATOM 2179 O O . TRP A 1 261 ? -24.093 -15.485 -4.619 1.00 86.25 261 TRP A O 1
ATOM 2189 N N . GLY A 1 262 ? -22.344 -15.738 -3.233 1.00 73.75 262 GLY A N 1
ATOM 2190 C CA . GLY A 1 262 ? -22.634 -17.130 -2.893 1.00 73.75 262 GLY A CA 1
ATOM 2191 C C . GLY A 1 262 ? -23.585 -17.296 -1.710 1.00 73.75 262 GLY A C 1
ATOM 2192 O O . GLY A 1 262 ? -24.105 -18.385 -1.514 1.00 73.75 262 GLY A O 1
ATOM 2193 N N . GLY A 1 263 ? -23.779 -16.259 -0.885 1.00 65.25 263 GLY A N 1
ATOM 2194 C CA . GLY A 1 263 ? -24.489 -16.379 0.398 1.00 65.25 263 GLY A CA 1
ATOM 2195 C C . GLY A 1 263 ? -23.761 -17.253 1.433 1.00 65.25 263 GLY A C 1
ATOM 2196 O O . GLY A 1 263 ? -24.182 -17.320 2.584 1.00 65.25 263 GLY A O 1
ATOM 2197 N N . GLU A 1 264 ? -22.651 -17.884 1.043 1.00 67.88 264 GLU A N 1
ATOM 2198 C CA . GLU A 1 264 ? -21.782 -18.700 1.878 1.00 67.88 264 GLU A CA 1
ATOM 2199 C C . GLU A 1 264 ? -20.580 -17.883 2.369 1.00 67.88 264 GLU A C 1
ATOM 2201 O O . GLU A 1 264 ? -19.973 -17.097 1.632 1.00 67.88 264 GLU A O 1
ATOM 2206 N N . ASN A 1 265 ? -20.180 -18.118 3.619 1.00 67.44 265 ASN A N 1
ATOM 2207 C CA . ASN A 1 265 ? -18.971 -17.542 4.201 1.00 67.44 265 ASN A CA 1
ATOM 2208 C C . ASN A 1 265 ? -17.729 -18.299 3.706 1.00 67.44 265 ASN A C 1
ATOM 2210 O O . ASN A 1 265 ? -17.058 -18.998 4.470 1.00 67.44 265 ASN A O 1
ATOM 2214 N N . ALA A 1 266 ? -17.399 -18.155 2.420 1.00 69.19 266 ALA A N 1
ATOM 2215 C CA . ALA A 1 266 ? -16.115 -18.611 1.900 1.00 69.19 266 ALA A CA 1
ATOM 2216 C C . ALA A 1 266 ? -14.982 -18.005 2.752 1.0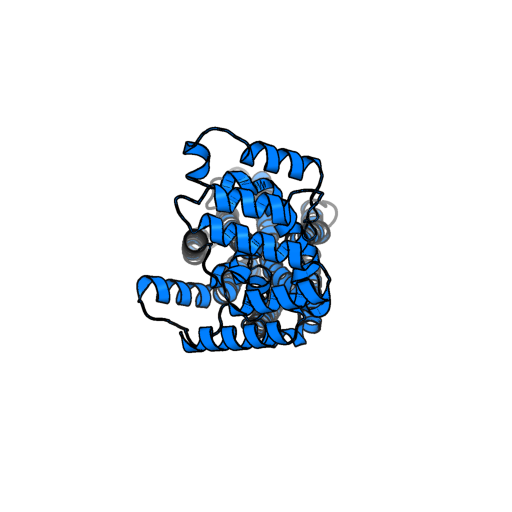0 69.19 266 ALA A C 1
ATOM 2218 O O . ALA A 1 266 ? -14.912 -16.789 2.939 1.00 69.19 266 ALA A O 1
ATOM 2219 N N . LEU A 1 267 ? -14.102 -18.860 3.290 1.00 72.44 267 LEU A N 1
ATOM 2220 C CA . LEU A 1 267 ? -13.038 -18.481 4.236 1.00 72.44 267 LEU A CA 1
ATOM 2221 C C . LEU A 1 267 ? -13.552 -17.915 5.582 1.00 72.44 267 LEU A C 1
ATOM 2223 O O . LEU A 1 267 ? -12.835 -17.152 6.233 1.00 72.44 267 LEU A O 1
ATOM 2227 N N . GLY A 1 268 ? -14.763 -18.286 6.021 1.00 62.34 268 GLY A N 1
ATOM 2228 C CA . GLY A 1 268 ? -15.375 -17.826 7.278 1.00 62.34 268 GLY A CA 1
ATOM 2229 C C . GLY A 1 268 ? -14.532 -18.111 8.526 1.00 62.34 268 GLY A C 1
ATOM 2230 O O . GLY A 1 268 ? -14.375 -17.238 9.374 1.00 62.34 268 GLY A O 1
ATOM 2231 N N . GLY A 1 269 ? -13.878 -19.277 8.579 1.00 66.12 269 GLY A N 1
ATOM 2232 C CA . GLY A 1 269 ? -12.996 -19.668 9.688 1.00 66.12 269 GLY A CA 1
ATOM 2233 C C . GLY A 1 269 ? -11.614 -18.996 9.709 1.00 66.12 269 GLY A C 1
ATOM 2234 O O . GLY A 1 269 ? -10.822 -19.262 10.609 1.00 66.12 269 GLY A O 1
ATOM 2235 N N . ILE A 1 270 ? -11.288 -18.153 8.724 1.00 71.06 270 ILE A N 1
ATOM 2236 C CA . ILE A 1 270 ? -9.991 -17.465 8.627 1.00 71.06 270 ILE A CA 1
ATOM 2237 C C . ILE A 1 270 ? -10.188 -16.001 9.020 1.00 71.06 270 ILE A C 1
ATOM 2239 O O . ILE A 1 270 ? -11.077 -15.343 8.501 1.00 71.06 270 ILE A O 1
ATOM 2243 N N . ASP A 1 271 ? -9.371 -15.435 9.907 1.00 68.75 271 ASP A N 1
ATOM 2244 C CA . ASP A 1 271 ? -9.483 -14.010 10.253 1.00 68.75 271 ASP A CA 1
ATOM 2245 C C . ASP A 1 271 ? -8.819 -13.093 9.210 1.00 68.75 271 ASP A C 1
ATOM 2247 O O . ASP A 1 271 ? -7.648 -12.744 9.315 1.00 68.75 271 ASP A O 1
ATOM 2251 N N . MET A 1 272 ? -9.579 -12.639 8.216 1.00 70.69 272 MET A N 1
ATOM 2252 C CA . MET A 1 272 ? -9.068 -11.741 7.167 1.00 70.69 272 MET A CA 1
ATOM 2253 C C . MET A 1 272 ? -9.009 -10.258 7.565 1.00 70.69 272 MET A C 1
ATOM 2255 O O . MET A 1 272 ? -8.468 -9.439 6.822 1.00 70.69 272 MET A O 1
ATOM 2259 N N . VAL A 1 273 ? -9.580 -9.899 8.713 1.00 70.06 273 VAL A N 1
ATOM 2260 C CA . VAL A 1 273 ? -9.657 -8.513 9.190 1.00 70.06 273 VAL A CA 1
ATOM 2261 C C . VAL A 1 273 ? -8.466 -8.203 10.099 1.00 70.06 273 VAL A C 1
ATOM 2263 O O . VAL A 1 273 ? -7.866 -7.135 9.995 1.00 70.06 273 VAL A O 1
ATOM 2266 N N . GLY A 1 274 ? -8.080 -9.172 10.931 1.00 65.19 274 GLY A N 1
ATOM 2267 C CA . GLY A 1 274 ? -7.002 -9.052 11.901 1.00 65.19 274 GLY A CA 1
ATOM 2268 C C . GLY A 1 274 ? -7.470 -8.427 13.214 1.00 65.19 274 GLY A C 1
ATOM 2269 O O . GLY A 1 274 ? -8.280 -7.496 13.249 1.00 65.19 274 GLY A O 1
ATOM 2270 N N . GLU A 1 275 ? -6.922 -8.927 14.319 1.00 60.75 275 GLU A N 1
ATOM 2271 C CA . GLU A 1 275 ? -7.244 -8.474 15.675 1.00 60.75 275 GLU A CA 1
ATOM 2272 C C . GLU A 1 275 ? -6.953 -6.983 15.875 1.00 60.75 275 GLU A C 1
ATOM 2274 O O . GLU A 1 275 ? -7.744 -6.281 16.499 1.00 60.75 275 GLU A O 1
ATOM 2279 N N . HIS A 1 276 ? -5.883 -6.471 15.259 1.00 62.66 276 HIS A N 1
ATOM 2280 C CA . HIS A 1 276 ? -5.542 -5.053 15.324 1.00 62.66 276 HIS A CA 1
ATOM 2281 C C . HIS A 1 276 ? -6.633 -4.142 14.739 1.00 62.66 276 HIS A C 1
ATOM 2283 O O . HIS A 1 276 ? -6.975 -3.137 15.361 1.00 62.66 276 HIS A O 1
ATOM 2289 N N . TYR A 1 277 ? -7.194 -4.478 13.570 1.00 61.72 277 TYR A N 1
ATOM 2290 C CA . TYR A 1 277 ? -8.259 -3.667 12.976 1.00 61.72 277 TYR A CA 1
ATOM 2291 C C . TYR A 1 277 ? -9.511 -3.707 13.845 1.00 61.72 277 TYR A C 1
ATOM 2293 O O . TYR A 1 277 ? -10.120 -2.669 14.047 1.00 61.72 277 TYR A O 1
ATOM 2301 N N . ARG A 1 278 ? -9.864 -4.860 14.427 1.00 62.06 278 ARG A N 1
ATOM 2302 C CA . ARG A 1 278 ? -11.017 -4.950 15.339 1.00 62.06 278 ARG A CA 1
ATOM 2303 C C . ARG A 1 278 ? -10.800 -4.145 16.610 1.00 62.06 278 ARG A C 1
ATOM 2305 O O . ARG A 1 278 ? -11.719 -3.474 17.058 1.00 62.06 278 ARG A O 1
ATOM 2312 N N . GLU A 1 279 ? -9.599 -4.179 17.183 1.00 57.91 279 GLU A N 1
ATOM 2313 C CA . GLU A 1 279 ? -9.264 -3.326 18.321 1.00 57.91 279 GLU A CA 1
ATOM 2314 C C . GLU A 1 279 ? -9.324 -1.847 17.936 1.00 57.91 279 GLU A C 1
ATOM 2316 O O . GLU A 1 279 ? -9.941 -1.069 18.654 1.00 57.91 279 GLU A O 1
ATOM 2321 N N . SER A 1 280 ? -8.745 -1.456 16.799 1.00 58.25 280 SER A N 1
ATOM 2322 C CA . SER A 1 280 ? -8.798 -0.081 16.296 1.00 58.25 280 SER A CA 1
ATOM 2323 C C . SER A 1 280 ? -10.230 0.361 16.009 1.00 58.25 280 SER A C 1
ATOM 2325 O O . SER A 1 280 ? -10.629 1.421 16.462 1.00 58.25 280 SER A O 1
ATOM 2327 N N . GLU A 1 281 ? -11.034 -0.458 15.339 1.00 58.28 281 GLU A N 1
ATOM 2328 C CA . GLU A 1 281 ? -12.439 -0.187 15.054 1.00 58.28 281 GLU A CA 1
ATOM 2329 C C . GLU A 1 281 ? -13.253 -0.136 16.345 1.00 58.28 281 GLU A C 1
ATOM 2331 O O . GLU A 1 281 ? -14.025 0.791 16.510 1.00 58.28 281 GLU A O 1
ATOM 2336 N N . SER A 1 282 ? -13.011 -1.026 17.313 1.00 53.09 282 SER A N 1
ATOM 2337 C CA . SER A 1 282 ? -13.639 -0.974 18.641 1.00 53.09 282 SER A CA 1
ATOM 2338 C C . SER A 1 282 ? -13.234 0.262 19.451 1.00 53.09 282 SER A C 1
ATOM 2340 O O . SER A 1 282 ? -14.050 0.773 20.209 1.00 53.09 282 SER A O 1
ATOM 2342 N N . ARG A 1 283 ? -11.999 0.759 19.277 1.00 52.44 283 ARG A N 1
ATOM 2343 C CA . ARG A 1 283 ? -11.523 2.028 19.852 1.00 52.44 283 ARG A CA 1
ATOM 2344 C C . ARG A 1 283 ? -12.070 3.247 19.103 1.00 52.44 283 ARG A C 1
ATOM 2346 O O . ARG A 1 283 ? -12.194 4.319 19.687 1.00 52.44 283 ARG A O 1
ATOM 2353 N N . ASN A 1 284 ? -12.389 3.070 17.825 1.00 47.41 284 ASN A N 1
ATOM 2354 C CA . ASN A 1 284 ? -12.948 4.079 16.933 1.00 47.41 284 ASN A CA 1
ATOM 2355 C C . ASN A 1 284 ? -14.480 4.018 16.857 1.00 47.41 284 ASN A C 1
ATOM 2357 O O . ASN A 1 284 ? -15.069 4.842 16.155 1.00 47.41 284 ASN A O 1
ATOM 2361 N N . LYS A 1 285 ? -15.133 3.077 17.559 1.00 59.38 285 LYS A N 1
ATOM 2362 C CA . LYS A 1 285 ? -16.581 3.108 17.759 1.00 59.38 285 LYS A CA 1
ATOM 2363 C C . LYS A 1 285 ? -16.886 4.433 18.430 1.00 59.38 285 LYS A C 1
ATOM 2365 O O . LYS A 1 285 ? -16.302 4.767 19.463 1.00 59.38 285 LYS A O 1
ATOM 2370 N N . GLY A 1 286 ? -17.749 5.218 17.794 1.00 66.19 286 GLY A N 1
ATOM 2371 C CA . GLY A 1 286 ? -18.129 6.517 18.325 1.00 66.19 286 GLY A CA 1
ATOM 2372 C C . GLY A 1 286 ? -18.698 6.359 19.733 1.00 66.19 286 GLY A C 1
ATOM 2373 O O . GLY A 1 286 ? -19.285 5.326 20.063 1.00 66.19 286 GLY A O 1
ATOM 2374 N N . VAL A 1 287 ? -18.552 7.396 20.561 1.00 78.88 287 VAL A N 1
ATOM 2375 C CA . VAL A 1 287 ? -19.146 7.435 21.910 1.00 78.88 287 VAL A CA 1
ATOM 2376 C C . VAL A 1 287 ? -20.627 7.044 21.861 1.00 78.88 287 VAL A C 1
ATOM 2378 O O . VAL A 1 287 ? -21.085 6.285 22.704 1.00 78.88 287 VAL A O 1
ATOM 2381 N N . GLU A 1 288 ? -21.358 7.495 20.841 1.00 81.75 288 GLU A N 1
ATOM 2382 C CA . GLU A 1 288 ? -22.754 7.119 20.597 1.00 81.75 288 GLU A CA 1
ATOM 2383 C C . GLU A 1 288 ? -22.967 5.604 20.463 1.00 81.75 288 GLU A C 1
ATOM 2385 O O . GLU A 1 288 ? -23.807 5.038 21.159 1.00 81.75 288 GLU A O 1
ATOM 2390 N N . GLU A 1 289 ? -22.174 4.927 19.632 1.00 81.06 289 GLU A N 1
ATOM 2391 C CA . GLU A 1 289 ? -22.305 3.488 19.387 1.00 81.06 289 GLU A CA 1
ATOM 2392 C C . GLU A 1 289 ? -21.992 2.676 20.651 1.00 81.06 289 GLU A C 1
ATOM 2394 O O . GLU A 1 289 ? -22.719 1.745 21.005 1.00 81.06 289 GLU A O 1
ATOM 2399 N N . LEU A 1 290 ? -20.947 3.071 21.385 1.00 83.69 290 LEU A N 1
ATOM 2400 C CA . LEU A 1 290 ? -20.588 2.428 22.648 1.00 83.69 290 LEU A CA 1
ATOM 2401 C C . LEU A 1 290 ? -21.619 2.692 23.750 1.00 83.69 290 LEU A C 1
ATOM 2403 O O . LEU A 1 290 ? -21.844 1.826 24.593 1.00 83.69 290 LEU A O 1
ATOM 2407 N N . LEU A 1 291 ? -22.267 3.855 23.764 1.00 87.62 291 LEU A N 1
ATOM 2408 C CA . LEU A 1 291 ? -23.369 4.127 24.688 1.00 87.62 291 LEU A CA 1
ATOM 2409 C C . LEU A 1 291 ? -24.668 3.430 24.261 1.00 87.62 291 LEU A C 1
ATOM 2411 O O . LEU A 1 291 ? -25.527 3.187 25.110 1.00 87.62 291 LEU A O 1
ATOM 2415 N N . GLY A 1 292 ? -24.818 3.062 22.989 1.00 83.88 292 GLY A N 1
ATOM 2416 C CA . GLY A 1 292 ? -25.951 2.286 22.483 1.00 83.88 292 GLY A CA 1
ATOM 2417 C C . GLY A 1 292 ? -26.045 0.886 23.096 1.00 83.88 292 GLY A C 1
ATOM 2418 O O . GLY A 1 292 ? -27.143 0.419 23.394 1.00 83.88 292 GLY A O 1
ATOM 2419 N N . VAL A 1 293 ? -24.906 0.245 23.368 1.00 85.12 293 VAL A N 1
ATOM 2420 C CA . VAL A 1 293 ? -24.843 -1.095 23.969 1.00 85.12 293 VAL A CA 1
ATOM 2421 C C . VAL A 1 293 ? -24.874 -1.005 25.503 1.00 85.12 293 VAL A C 1
ATOM 2423 O O . VAL A 1 293 ? -24.053 -0.334 26.125 1.00 85.12 293 VAL A O 1
ATOM 2426 N N . GLU A 1 294 ? -25.819 -1.701 26.148 1.00 87.69 294 GLU A N 1
ATOM 2427 C CA . GLU A 1 294 ? -26.063 -1.588 27.600 1.00 87.69 294 GLU A CA 1
ATOM 2428 C C . GLU A 1 294 ? -24.822 -1.925 28.446 1.00 87.69 294 GLU A C 1
ATOM 2430 O O . GLU A 1 294 ? -24.524 -1.254 29.437 1.00 87.69 294 GLU A O 1
ATOM 2435 N N . HIS A 1 295 ? -24.070 -2.955 28.051 1.00 85.75 295 HIS A N 1
ATOM 2436 C CA . HIS A 1 295 ? -22.899 -3.404 28.800 1.00 85.75 295 HIS A CA 1
ATOM 2437 C C . HIS A 1 295 ? -21.747 -2.389 28.736 1.00 85.75 295 HIS A C 1
ATOM 2439 O O . HIS A 1 295 ? -21.164 -2.046 29.764 1.00 85.75 295 HIS A O 1
ATOM 2445 N N . THR A 1 296 ? -21.416 -1.876 27.549 1.00 86.38 296 THR A N 1
ATOM 2446 C CA . THR A 1 296 ? -20.374 -0.850 27.371 1.00 86.38 296 THR A CA 1
ATOM 2447 C C . THR A 1 296 ? -20.785 0.480 27.980 1.00 86.38 296 THR A C 1
ATOM 2449 O O . THR A 1 296 ? -19.944 1.129 28.594 1.00 86.38 296 THR A O 1
ATOM 2452 N N . ARG A 1 297 ? -22.074 0.841 27.926 1.00 91.62 297 ARG A N 1
ATOM 2453 C CA . ARG A 1 297 ? -22.619 2.003 28.640 1.00 91.62 297 ARG A CA 1
ATOM 2454 C C . ARG A 1 297 ? -22.300 1.948 30.134 1.00 91.62 297 ARG A C 1
ATOM 2456 O O . ARG A 1 297 ? -21.779 2.922 30.667 1.00 91.62 297 ARG A O 1
ATOM 2463 N N . LYS A 1 298 ? -22.543 0.808 30.796 1.00 93.75 298 LYS A N 1
ATOM 2464 C CA . LYS A 1 298 ? -22.234 0.629 32.230 1.00 93.75 298 LYS A CA 1
AT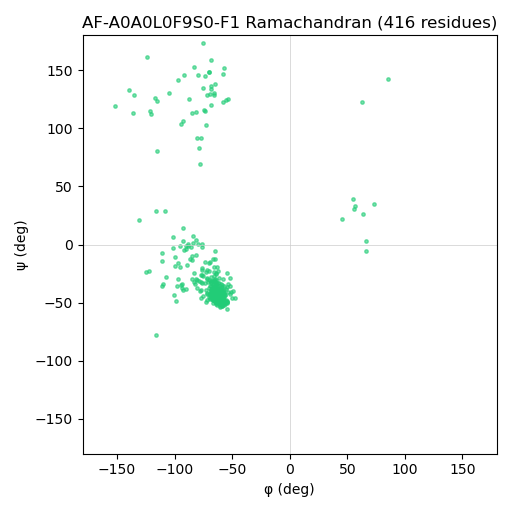OM 2465 C C . LYS A 1 298 ? -20.744 0.796 32.524 1.00 93.75 298 LYS A C 1
ATOM 2467 O O . LYS A 1 298 ? -20.392 1.437 33.510 1.00 93.75 298 LYS A O 1
ATOM 2472 N N . ILE A 1 299 ? -19.880 0.264 31.659 1.00 92.38 299 ILE A N 1
ATOM 2473 C CA . ILE A 1 299 ? -18.425 0.401 31.809 1.00 92.38 299 ILE A CA 1
ATOM 2474 C C . ILE A 1 299 ? -18.003 1.866 31.656 1.00 92.38 299 ILE A C 1
ATOM 2476 O O . ILE A 1 299 ? -17.269 2.377 32.499 1.00 92.38 299 ILE A O 1
ATOM 2480 N N . ILE A 1 300 ? -18.493 2.556 30.621 1.00 92.56 300 ILE A N 1
ATOM 2481 C CA . ILE A 1 300 ? -18.192 3.974 30.389 1.00 92.56 300 ILE A CA 1
ATOM 2482 C C . ILE A 1 300 ? -18.666 4.817 31.577 1.00 92.56 300 ILE A C 1
ATOM 2484 O O . ILE A 1 300 ? -17.899 5.626 32.086 1.00 92.56 300 ILE A O 1
ATOM 2488 N N . GLN A 1 301 ? -19.883 4.588 32.080 1.00 94.44 301 GLN A N 1
ATOM 2489 C CA . GLN A 1 301 ? -20.398 5.284 33.263 1.00 94.44 301 GLN A CA 1
ATOM 2490 C C . GLN A 1 301 ? -19.565 5.002 34.521 1.00 94.44 301 GLN A C 1
ATOM 2492 O O . GLN A 1 301 ? -19.313 5.916 35.298 1.00 94.44 301 GLN A O 1
ATOM 2497 N N . GLN A 1 302 ? -19.116 3.762 34.737 1.00 95.06 302 GLN A N 1
ATOM 2498 C CA . GLN A 1 302 ? -18.264 3.419 35.879 1.00 95.06 302 GLN A CA 1
ATOM 2499 C C . GLN A 1 302 ? -16.921 4.155 35.822 1.00 95.06 302 GLN A C 1
ATOM 2501 O O . GLN A 1 302 ? -16.485 4.702 36.834 1.00 95.06 302 GLN A O 1
ATOM 2506 N N . VAL A 1 303 ? -16.280 4.196 34.653 1.00 93.50 303 VAL A N 1
ATOM 2507 C CA . VAL A 1 303 ? -15.015 4.922 34.470 1.00 93.50 303 VAL A CA 1
ATOM 2508 C C . VAL A 1 303 ? -15.226 6.427 34.615 1.00 93.50 303 VAL A C 1
ATOM 2510 O O . VAL A 1 303 ? -14.459 7.080 35.317 1.00 93.50 303 VAL A O 1
ATOM 2513 N N . ALA A 1 304 ? -16.298 6.976 34.042 1.00 93.75 304 ALA A N 1
ATOM 2514 C CA . ALA A 1 304 ? -16.623 8.391 34.179 1.00 93.75 304 ALA A CA 1
ATOM 2515 C C . ALA A 1 304 ? -16.881 8.792 35.644 1.00 93.75 304 ALA A C 1
ATOM 2517 O O . ALA A 1 304 ? -16.395 9.830 36.079 1.00 93.75 304 ALA A O 1
ATOM 2518 N N . ARG A 1 305 ? -17.541 7.937 36.441 1.00 94.81 305 ARG A N 1
ATOM 2519 C CA . ARG A 1 305 ? -17.700 8.129 37.898 1.00 94.81 305 ARG A CA 1
ATOM 2520 C C . ARG A 1 305 ? -16.364 8.165 38.631 1.00 94.81 305 ARG A C 1
ATOM 2522 O O . ARG A 1 305 ? -16.146 9.010 39.490 1.00 94.81 305 ARG A O 1
ATOM 2529 N N . GLN A 1 306 ? -15.447 7.261 38.287 1.00 92.56 306 GLN A N 1
ATOM 2530 C CA . GLN A 1 306 ? -14.103 7.238 38.880 1.00 92.56 306 GLN A CA 1
ATOM 2531 C C . GLN A 1 306 ? -13.294 8.494 38.534 1.00 92.56 306 GLN A C 1
ATOM 2533 O O . GLN A 1 306 ? -12.484 8.942 39.340 1.00 92.56 306 GLN A O 1
ATOM 2538 N N . GLN A 1 307 ? -13.529 9.061 37.351 1.00 90.94 307 GLN A N 1
ATOM 2539 C CA . GLN A 1 307 ? -12.912 10.302 36.887 1.00 90.94 307 GLN A CA 1
ATOM 2540 C C . GLN A 1 307 ? -13.687 11.568 37.294 1.00 90.94 307 GLN A C 1
ATOM 2542 O O . GLN A 1 307 ? -13.249 12.663 36.950 1.00 90.94 307 GLN A O 1
ATOM 2547 N N . LEU A 1 308 ? -14.808 11.433 38.016 1.00 91.38 308 LEU A N 1
ATOM 2548 C CA . LEU A 1 308 ? -15.692 12.537 38.410 1.00 91.38 308 LEU A CA 1
ATOM 2549 C C . LEU A 1 308 ? -16.183 13.375 37.211 1.00 91.38 308 LEU A C 1
ATOM 2551 O O . LEU A 1 308 ? -16.231 14.598 37.286 1.00 91.38 308 LEU A O 1
ATOM 2555 N N . CYS A 1 309 ? -16.497 12.711 36.094 1.00 92.31 309 CYS A N 1
ATOM 2556 C CA . CYS A 1 309 ? -16.972 13.332 34.849 1.00 92.31 309 CYS A CA 1
ATOM 2557 C C . CYS A 1 309 ? -18.235 12.649 34.280 1.00 92.31 309 CYS A C 1
ATOM 2559 O O . CYS A 1 309 ? -18.528 12.721 33.079 1.00 92.31 309 CYS A O 1
ATOM 2561 N N . GLU A 1 310 ? -18.962 11.932 35.143 1.00 95.06 310 GLU A N 1
ATOM 2562 C CA . GLU A 1 310 ? -20.161 11.145 34.832 1.00 95.06 310 GLU A CA 1
ATOM 2563 C C . GLU A 1 310 ? -21.296 11.959 34.207 1.00 95.06 310 GLU A C 1
ATOM 2565 O O . GLU A 1 310 ? -22.040 11.431 33.383 1.00 95.06 310 GLU A O 1
ATOM 2570 N N . GLU A 1 311 ? -21.391 13.247 34.526 1.00 95.44 311 GLU A N 1
ATOM 2571 C CA . GLU A 1 311 ? -22.391 14.169 33.997 1.00 95.44 311 GLU A CA 1
ATOM 2572 C C . GLU A 1 311 ? -22.329 14.284 32.470 1.00 95.44 311 GLU A C 1
ATOM 2574 O O . GLU A 1 311 ? -23.366 14.349 31.812 1.00 95.44 311 GLU A O 1
ATOM 2579 N N . ASN A 1 312 ? -21.128 14.210 31.887 1.00 93.62 312 ASN A N 1
ATOM 2580 C CA . ASN A 1 312 ? -20.935 14.239 30.436 1.00 93.62 312 ASN A CA 1
ATOM 2581 C C . ASN A 1 312 ? -21.533 12.997 29.763 1.00 93.62 312 ASN A C 1
ATOM 2583 O O . ASN A 1 312 ? -22.144 13.080 28.699 1.00 93.62 312 ASN A O 1
ATOM 2587 N N . VAL A 1 313 ? -21.364 11.832 30.389 1.00 94.56 313 VAL A N 1
ATOM 2588 C CA . VAL A 1 313 ? -21.873 10.558 29.872 1.00 94.56 313 VAL A CA 1
ATOM 2589 C C . VAL A 1 313 ? -23.383 10.458 30.083 1.00 94.56 313 VAL A C 1
ATOM 2591 O O . VAL A 1 313 ? -24.105 10.087 29.157 1.00 94.56 313 VAL A O 1
ATOM 2594 N N . ASP A 1 314 ? -23.866 10.831 31.269 1.00 95.69 314 ASP A N 1
ATOM 2595 C CA . ASP A 1 314 ? -25.290 10.851 31.610 1.00 95.69 314 ASP A CA 1
ATOM 2596 C C . ASP A 1 314 ? -26.075 11.798 30.686 1.00 95.69 314 ASP A C 1
ATOM 2598 O O . ASP A 1 314 ? -27.158 11.436 30.222 1.00 95.69 314 ASP A O 1
ATOM 2602 N N . PHE A 1 315 ? -25.509 12.962 30.344 1.00 96.12 315 PHE A N 1
ATOM 2603 C CA . PHE A 1 315 ? -26.095 13.885 29.372 1.00 96.12 315 PHE A CA 1
ATOM 2604 C C . PHE A 1 315 ? -26.255 13.247 27.988 1.00 96.12 315 PHE A C 1
ATOM 2606 O O . PHE A 1 315 ? -27.345 13.295 27.417 1.00 96.12 315 PHE A O 1
ATOM 2613 N N . LEU A 1 316 ? -25.204 12.613 27.449 1.00 93.62 316 LEU A N 1
ATOM 2614 C CA . LEU A 1 316 ? -25.282 11.949 26.140 1.00 93.62 316 LEU A CA 1
ATOM 2615 C C . LEU A 1 316 ? -26.341 10.837 26.140 1.00 93.62 316 LEU A C 1
ATOM 2617 O O . LEU A 1 316 ? -27.135 10.751 25.207 1.00 93.62 316 LEU A O 1
ATOM 2621 N N . ILE A 1 317 ? -26.409 10.032 27.207 1.00 93.50 317 ILE A N 1
ATOM 2622 C CA . ILE A 1 317 ? -27.435 8.988 27.360 1.00 93.50 317 ILE A CA 1
ATOM 2623 C C . ILE A 1 317 ? -28.842 9.600 27.359 1.00 93.50 317 ILE A C 1
ATOM 2625 O O . ILE A 1 317 ? -29.725 9.089 26.667 1.00 93.50 317 ILE A O 1
ATOM 2629 N N . ALA A 1 318 ? -29.054 10.687 28.106 1.00 92.75 318 ALA A N 1
ATOM 2630 C CA . ALA A 1 318 ? -30.350 11.352 28.194 1.00 92.75 318 ALA A CA 1
ATOM 2631 C C . ALA A 1 318 ? -30.787 11.943 26.843 1.00 92.75 318 ALA A C 1
ATOM 2633 O O . ALA A 1 318 ? -31.940 11.775 26.443 1.00 92.75 318 ALA A O 1
ATOM 2634 N N . VAL A 1 319 ? -29.867 12.570 26.103 1.00 90.38 319 VAL A N 1
ATOM 2635 C CA . VAL A 1 319 ? -30.154 13.121 24.770 1.00 90.38 319 VAL A CA 1
ATOM 2636 C C . VAL A 1 319 ? -30.440 12.014 23.753 1.00 90.38 319 VAL A C 1
ATOM 2638 O O . VAL A 1 319 ? -31.405 12.126 22.999 1.00 90.38 319 VAL A O 1
ATOM 2641 N N . TYR A 1 320 ? -29.678 10.916 23.747 1.00 89.31 320 TYR A N 1
ATOM 2642 C CA . TYR A 1 320 ? -29.951 9.798 22.837 1.00 89.31 320 TYR A CA 1
ATOM 2643 C C . TYR A 1 320 ? -31.291 9.120 23.131 1.00 89.31 320 TYR A C 1
ATOM 2645 O O . TYR A 1 320 ? -32.026 8.799 22.198 1.00 89.31 320 TYR A O 1
ATOM 2653 N N . ALA A 1 321 ? -31.657 8.962 24.406 1.00 87.56 321 ALA A N 1
ATOM 2654 C CA . ALA A 1 321 ? -32.977 8.461 24.788 1.00 87.56 321 ALA A CA 1
ATOM 2655 C C . ALA A 1 321 ? -34.106 9.414 24.345 1.00 87.56 321 ALA A C 1
ATOM 2657 O O . ALA A 1 321 ? -35.142 8.967 23.848 1.00 87.56 321 ALA A O 1
ATOM 2658 N N . CYS A 1 322 ? -33.884 10.726 24.462 1.00 86.88 322 CYS A N 1
ATOM 2659 C CA . CYS A 1 322 ? -34.812 11.746 23.978 1.00 86.88 322 CYS A CA 1
ATOM 2660 C C . CYS A 1 322 ? -35.012 11.647 22.454 1.00 86.88 322 CYS A C 1
ATOM 2662 O O . CYS A 1 322 ? -36.146 11.553 21.994 1.00 86.88 322 CYS A O 1
ATOM 2664 N N . ASN A 1 323 ? -33.926 11.531 21.680 1.00 83.94 323 ASN A N 1
ATOM 2665 C CA . ASN A 1 323 ? -33.965 11.418 20.214 1.00 83.94 323 ASN A CA 1
ATOM 2666 C C . ASN A 1 323 ? -34.669 10.145 19.702 1.00 83.94 323 ASN A C 1
ATOM 2668 O O . ASN A 1 323 ? -35.187 10.131 18.581 1.00 83.94 323 ASN A O 1
ATOM 2672 N N . GLN A 1 324 ? -34.695 9.073 20.503 1.00 81.56 324 GLN A N 1
ATOM 2673 C CA . GLN A 1 324 ? -35.421 7.838 20.182 1.00 81.56 324 GLN A CA 1
ATOM 2674 C C . GLN A 1 324 ? -36.939 7.968 20.383 1.00 81.56 324 GLN A C 1
ATOM 2676 O O . GLN A 1 324 ? -37.704 7.204 19.794 1.00 81.56 324 GLN A O 1
ATOM 2681 N N . THR A 1 325 ? -37.390 8.942 21.175 1.00 75.88 325 THR A N 1
ATOM 2682 C CA . THR A 1 325 ? -38.806 9.155 21.478 1.00 75.88 325 THR A CA 1
ATOM 2683 C C . THR A 1 325 ? -39.369 10.190 20.504 1.00 75.88 325 THR A C 1
ATOM 2685 O O . THR A 1 325 ? -39.089 11.376 20.640 1.00 75.88 325 THR A O 1
ATOM 2688 N N . LYS A 1 326 ? -40.137 9.765 19.489 1.00 75.00 326 LYS A N 1
ATOM 2689 C CA . LYS A 1 326 ? -40.720 10.674 18.480 1.00 75.00 326 LYS A CA 1
ATOM 2690 C C . LYS A 1 326 ? -42.255 10.687 18.541 1.00 75.00 326 LYS A C 1
ATOM 2692 O O . LYS A 1 326 ? -42.854 9.629 18.345 1.00 75.00 326 LYS A O 1
ATOM 2697 N N . PRO A 1 327 ? -42.901 11.857 18.722 1.00 68.75 327 PRO A N 1
ATOM 2698 C CA . PRO A 1 327 ? -42.310 13.164 19.043 1.00 68.75 327 PRO A CA 1
ATOM 2699 C C . PRO A 1 327 ? -41.757 13.194 20.475 1.00 68.75 327 PRO A C 1
ATOM 2701 O O . PRO A 1 327 ? -42.295 12.534 21.365 1.00 68.75 327 PRO A O 1
ATOM 2704 N N . ALA A 1 328 ? -40.694 13.961 20.704 1.00 70.25 328 ALA A N 1
ATOM 2705 C CA . ALA A 1 328 ? -40.134 14.086 22.041 1.00 70.25 328 ALA A CA 1
ATOM 2706 C C . ALA A 1 328 ? -41.045 14.947 22.919 1.00 70.25 328 ALA A C 1
ATOM 2708 O O . ALA A 1 328 ? -41.651 15.917 22.458 1.00 70.25 328 ALA A O 1
ATOM 2709 N N . SER A 1 329 ? -41.124 14.618 24.207 1.00 80.19 329 SER A N 1
ATOM 2710 C CA . SER A 1 329 ? -41.848 15.464 25.149 1.00 80.19 329 SER A CA 1
ATOM 2711 C C . SER A 1 329 ? -41.068 16.753 25.400 1.00 80.19 329 SER A C 1
ATOM 2713 O O . SER A 1 329 ? -39.906 16.705 25.809 1.00 80.19 329 SER A O 1
ATOM 2715 N N . ILE A 1 330 ? -41.729 17.904 25.256 1.00 82.69 330 ILE A N 1
ATOM 2716 C CA . ILE A 1 330 ? -41.190 19.219 25.643 1.00 82.69 330 ILE A CA 1
ATOM 2717 C C . ILE A 1 330 ? -40.668 19.170 27.089 1.00 82.69 330 ILE A C 1
ATOM 2719 O O . ILE A 1 330 ? -39.571 19.647 27.378 1.00 82.69 330 ILE A O 1
ATOM 2723 N N . SER A 1 331 ? -41.390 18.492 27.991 1.00 84.69 331 SER A N 1
ATOM 2724 C CA . SER A 1 331 ? -40.963 18.328 29.386 1.00 84.69 331 SER A CA 1
ATOM 2725 C C . SER A 1 331 ? -39.640 17.571 29.534 1.00 84.69 331 SER A C 1
ATOM 2727 O O . SER A 1 331 ? -38.856 17.892 30.422 1.00 84.69 331 SER A O 1
ATOM 2729 N N . MET A 1 332 ? -39.354 16.603 28.656 1.00 86.81 332 MET A N 1
ATOM 2730 C CA . MET A 1 332 ? -38.097 15.852 28.667 1.00 86.81 332 MET A CA 1
ATOM 2731 C C . MET A 1 332 ? -36.936 16.733 28.199 1.00 86.81 332 MET A C 1
ATOM 2733 O O . MET A 1 332 ? -35.886 16.739 28.835 1.00 86.81 332 MET A O 1
ATOM 2737 N N . VAL A 1 333 ? -37.136 17.529 27.145 1.00 88.50 333 VAL A N 1
ATOM 2738 C CA . VAL A 1 333 ? -36.121 18.474 26.649 1.00 88.50 333 VAL A CA 1
ATOM 2739 C C . VAL A 1 333 ? -35.775 19.517 27.715 1.00 88.50 333 VAL A C 1
ATOM 2741 O O . VAL A 1 333 ? -34.596 19.727 28.001 1.00 88.50 333 VAL A O 1
ATOM 2744 N N . HIS A 1 334 ? -36.783 20.111 28.360 1.00 89.75 334 HIS A N 1
ATOM 2745 C CA . HIS A 1 334 ? -36.557 21.059 29.453 1.00 89.75 334 HIS A CA 1
ATOM 2746 C C . HIS A 1 334 ? -35.923 20.402 30.682 1.00 89.75 334 HIS A C 1
ATOM 2748 O O . HIS A 1 334 ? -35.035 20.999 31.278 1.00 89.75 334 HIS A O 1
ATOM 2754 N N . SER A 1 335 ? -36.301 19.165 31.021 1.00 92.19 335 SER A N 1
ATOM 2755 C CA . SER A 1 335 ? -35.670 18.425 32.120 1.00 92.19 335 SER A CA 1
ATOM 2756 C C . SER A 1 335 ? -34.186 18.156 31.861 1.00 92.19 335 SER A C 1
ATOM 2758 O O . SER A 1 335 ? -33.381 18.246 32.786 1.00 92.19 335 SER A O 1
ATOM 2760 N N . ILE A 1 336 ? -33.804 17.825 30.622 1.00 93.19 336 ILE A N 1
ATOM 2761 C CA . ILE A 1 336 ? -32.394 17.647 30.244 1.00 93.19 336 ILE A CA 1
ATOM 2762 C C . ILE A 1 336 ? -31.659 18.988 30.351 1.00 93.19 336 ILE A C 1
ATOM 2764 O O . ILE A 1 336 ? -30.558 19.043 30.896 1.00 93.19 336 ILE A O 1
ATOM 2768 N N . ALA A 1 337 ? -32.271 20.077 29.881 1.00 92.62 337 ALA A N 1
ATOM 2769 C CA . ALA A 1 337 ? -31.681 21.409 29.971 1.00 92.62 337 ALA A CA 1
ATOM 2770 C C . ALA A 1 337 ? -31.445 21.842 31.426 1.00 92.62 337 ALA A C 1
ATOM 2772 O O . ALA A 1 337 ? -30.328 22.234 31.766 1.00 92.62 337 ALA A O 1
ATOM 2773 N N . SER A 1 338 ? -32.444 21.693 32.298 1.00 93.50 338 SER A N 1
ATOM 2774 C CA . SER A 1 338 ? -32.325 22.061 33.711 1.00 93.50 338 SER A CA 1
ATOM 2775 C C . SER A 1 338 ? -31.314 21.197 34.457 1.00 93.50 338 SER A C 1
ATOM 2777 O O . SER A 1 338 ? -30.618 21.668 35.349 1.00 93.50 338 SER A O 1
ATOM 2779 N N . GLN A 1 339 ? -31.212 19.917 34.093 1.00 95.56 339 GLN A N 1
ATOM 2780 C CA . GLN A 1 339 ? -30.320 18.983 34.769 1.00 95.56 339 GLN A CA 1
ATOM 2781 C C . GLN A 1 339 ? -28.866 19.081 34.300 1.00 95.56 339 GLN A C 1
ATOM 2783 O O . GLN A 1 339 ? -27.978 18.804 35.097 1.00 95.56 339 GLN A O 1
ATOM 2788 N N . PHE A 1 340 ? -28.590 19.454 33.051 1.00 96.69 340 PHE A N 1
ATOM 2789 C CA . PHE A 1 340 ? -27.229 19.363 32.503 1.00 96.69 340 PHE A CA 1
ATOM 2790 C C . PHE A 1 340 ? -26.678 20.675 31.937 1.00 96.69 340 PHE A C 1
ATOM 2792 O O . PHE A 1 340 ? -25.462 20.821 31.860 1.00 96.69 340 PHE A O 1
ATOM 2799 N N . LEU A 1 341 ? -27.526 21.626 31.530 1.00 93.62 341 LEU A N 1
ATOM 2800 C CA . LEU A 1 341 ? -27.097 22.849 30.834 1.00 93.62 341 LEU A CA 1
ATOM 2801 C C . LEU A 1 341 ? -27.188 24.115 31.689 1.00 93.62 341 LEU A C 1
ATOM 2803 O O . LEU A 1 341 ? -26.440 25.057 31.436 1.00 93.62 341 LEU A O 1
ATOM 2807 N N . GLU A 1 342 ? -28.097 24.173 32.662 1.00 91.56 342 GLU A N 1
ATOM 2808 C CA . GLU A 1 342 ? -28.218 25.328 33.554 1.00 91.56 342 GLU A CA 1
ATOM 2809 C C . GLU A 1 342 ? -27.005 25.450 34.483 1.00 91.56 342 GLU A C 1
ATOM 2811 O O . GLU A 1 342 ? -26.604 24.483 35.127 1.00 91.56 342 GLU A O 1
ATOM 2816 N N . SER A 1 343 ? -26.460 26.664 34.608 1.00 88.50 343 SER A N 1
ATOM 2817 C CA . SER A 1 343 ? -25.291 26.958 35.456 1.00 88.50 343 SER A CA 1
ATOM 2818 C C . SER A 1 343 ? -25.541 26.753 36.959 1.00 88.50 343 SER A C 1
ATOM 2820 O O . SER A 1 343 ? -24.624 26.814 37.767 1.00 88.50 343 SER A O 1
ATOM 2822 N N . SER A 1 344 ? -26.802 26.595 37.359 1.00 89.56 344 SER A N 1
ATOM 2823 C CA . SER A 1 344 ? -27.208 26.261 38.727 1.00 89.56 344 SER A CA 1
ATOM 2824 C C . SER A 1 344 ? -27.302 24.755 38.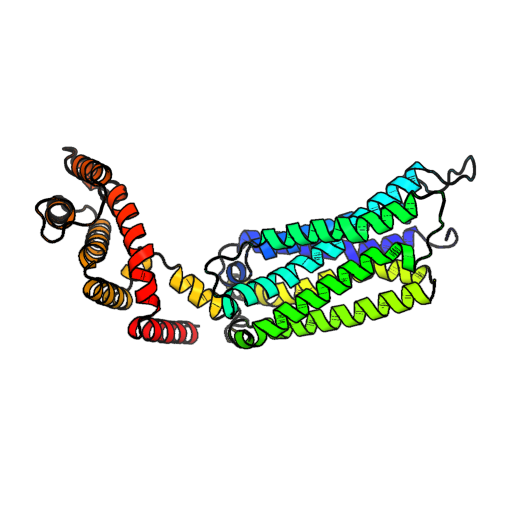969 1.00 89.56 344 SER A C 1
ATOM 2826 O O . SER A 1 344 ? -27.600 24.340 40.089 1.00 89.56 344 SER A O 1
ATOM 2828 N N . SER A 1 345 ? -27.099 23.928 37.939 1.00 92.31 345 SER A N 1
ATOM 2829 C CA . SER A 1 345 ? -27.252 22.488 38.069 1.00 92.31 345 SER A CA 1
ATOM 2830 C C . SER A 1 345 ? -26.069 21.853 38.810 1.00 92.31 345 SER A C 1
ATOM 2832 O O . SER A 1 345 ? -24.919 22.080 38.440 1.00 92.31 345 SER A O 1
ATOM 2834 N N . PRO A 1 346 ? -26.314 20.947 39.776 1.00 89.88 346 PRO A N 1
ATOM 2835 C CA . PRO A 1 346 ? -25.252 20.140 40.378 1.00 89.88 346 PRO A CA 1
ATOM 2836 C C . PRO A 1 346 ? -24.617 19.138 39.395 1.00 89.88 346 PRO A C 1
ATOM 2838 O O . PRO A 1 346 ? -23.592 18.547 39.719 1.00 89.88 346 PRO A O 1
ATOM 2841 N N . LYS A 1 347 ? -25.230 18.917 38.222 1.00 93.75 347 LYS A N 1
ATOM 2842 C CA . LYS A 1 347 ? -24.727 18.061 37.134 1.00 93.75 347 LYS A CA 1
ATOM 2843 C C . LYS A 1 347 ? -24.426 18.862 35.862 1.00 93.75 347 LYS A C 1
ATOM 2845 O O . LYS A 1 347 ? -24.571 18.352 34.752 1.00 93.75 347 LYS A O 1
ATOM 2850 N N . GLU A 1 348 ? -24.063 20.131 36.016 1.00 94.75 348 GLU A N 1
ATOM 2851 C CA . GLU A 1 348 ? -23.677 20.988 34.897 1.00 94.75 348 GLU A CA 1
ATOM 2852 C C . GLU A 1 348 ? -22.529 20.360 34.091 1.00 94.75 348 GLU A C 1
ATOM 2854 O O . GLU A 1 348 ? -21.462 20.055 34.624 1.00 94.75 348 GLU A O 1
ATOM 2859 N N . ILE A 1 349 ? -22.741 20.186 32.785 1.00 95.12 349 ILE A N 1
ATOM 2860 C CA . ILE A 1 349 ? -21.732 19.622 31.886 1.00 95.12 349 ILE A CA 1
ATOM 2861 C C . ILE A 1 349 ? -20.690 20.668 31.489 1.00 95.12 349 ILE A C 1
ATOM 2863 O O . ILE A 1 349 ? -20.989 21.848 31.269 1.00 95.12 349 ILE A O 1
ATOM 2867 N N . ASN A 1 350 ? -19.447 20.219 31.317 1.00 89.44 350 ASN A N 1
ATOM 2868 C CA . ASN A 1 350 ? -18.325 21.098 31.006 1.00 89.44 350 ASN A CA 1
ATOM 2869 C C . ASN A 1 350 ? -18.296 21.501 29.516 1.00 89.44 350 ASN A C 1
ATOM 2871 O O . ASN A 1 350 ? -17.590 20.912 28.691 1.00 89.44 350 ASN A O 1
ATOM 2875 N N . ILE A 1 351 ? -19.077 22.524 29.167 1.00 90.88 351 ILE A N 1
ATOM 2876 C CA . ILE A 1 351 ? -19.135 23.148 27.835 1.00 90.88 351 ILE A CA 1
ATOM 2877 C C . ILE A 1 351 ? -18.853 24.652 27.912 1.00 90.88 351 ILE A C 1
ATOM 2879 O O . ILE A 1 351 ? -18.971 25.271 28.967 1.00 90.88 351 ILE A O 1
ATOM 2883 N N . THR A 1 352 ? -18.497 25.272 26.783 1.00 89.44 352 THR A N 1
ATOM 2884 C CA . THR A 1 352 ? -18.232 26.722 26.754 1.00 89.44 352 THR A CA 1
ATOM 2885 C C . THR A 1 352 ? -19.523 27.519 26.941 1.00 89.44 352 THR A C 1
ATOM 2887 O O . THR A 1 352 ? -20.579 27.114 26.453 1.00 89.44 352 THR A O 1
ATOM 2890 N N . GLY A 1 353 ? -19.438 28.701 27.566 1.00 88.94 353 GLY A N 1
ATOM 2891 C CA . GLY A 1 353 ? -20.601 29.584 27.758 1.00 88.94 353 GLY A CA 1
ATOM 2892 C C . GLY A 1 353 ? -21.332 29.903 26.447 1.00 88.94 353 GLY A C 1
ATOM 2893 O O . GLY A 1 353 ? -22.547 29.779 26.366 1.00 88.94 353 GLY A O 1
ATOM 2894 N N . SER A 1 354 ? -20.591 30.156 25.360 1.00 88.62 354 SER A N 1
ATOM 2895 C CA . SER A 1 354 ? -21.186 30.373 24.030 1.00 88.62 354 SER A CA 1
ATOM 2896 C C . SER A 1 354 ? -21.973 29.161 23.504 1.00 88.62 354 SER A C 1
ATOM 2898 O O . SER A 1 354 ? -23.011 29.332 22.863 1.00 88.62 354 SER A O 1
ATOM 2900 N N . CYS A 1 355 ? -21.497 27.938 23.763 1.00 87.50 355 CYS A N 1
ATOM 2901 C CA . CYS A 1 355 ? -22.189 26.706 23.381 1.00 87.50 355 CYS A CA 1
ATOM 2902 C C . CYS A 1 355 ? -23.470 26.512 24.204 1.00 87.50 355 CYS A C 1
ATOM 2904 O O . CYS A 1 355 ? -24.527 26.197 23.651 1.00 87.50 355 CYS A O 1
ATOM 2906 N N . ARG A 1 356 ? -23.391 26.777 25.510 1.00 91.94 356 ARG A N 1
ATOM 2907 C CA . ARG A 1 356 ? -24.522 26.722 26.440 1.00 91.94 356 ARG A CA 1
ATOM 2908 C C . ARG A 1 356 ? -25.623 27.699 26.057 1.00 91.94 356 ARG A C 1
ATOM 2910 O O . ARG A 1 356 ? -26.746 27.267 25.829 1.00 91.94 356 ARG A O 1
ATOM 2917 N N . ASP A 1 357 ? -25.288 28.975 25.885 1.00 89.69 357 ASP A N 1
ATOM 2918 C CA . ASP A 1 357 ? -26.252 30.017 25.522 1.00 89.69 357 ASP A CA 1
ATOM 2919 C C . ASP A 1 357 ? -26.935 29.706 24.190 1.00 89.69 357 ASP A C 1
ATOM 2921 O O . ASP A 1 357 ? -28.137 29.906 24.035 1.00 89.69 357 ASP A O 1
ATOM 2925 N N . ARG A 1 358 ? -26.176 29.185 23.217 1.00 87.69 358 ARG A N 1
ATOM 2926 C CA . ARG A 1 358 ? -26.717 28.765 21.919 1.00 87.69 358 ARG A CA 1
ATOM 2927 C C . ARG A 1 358 ? -27.709 27.612 22.064 1.00 87.69 358 ARG A C 1
ATOM 2929 O O . ARG A 1 358 ? -28.759 27.645 21.432 1.00 87.69 358 ARG A O 1
ATOM 2936 N N . THR A 1 359 ? -27.373 26.618 22.881 1.00 87.88 359 THR A N 1
ATOM 2937 C CA . THR A 1 359 ? -28.212 25.434 23.114 1.00 87.88 359 THR A CA 1
ATOM 2938 C C . THR A 1 359 ? -29.483 25.816 23.878 1.00 87.88 359 THR A C 1
ATOM 2940 O O . THR A 1 359 ? -30.579 25.457 23.463 1.00 87.88 359 THR A O 1
ATOM 2943 N N . LEU A 1 360 ? -29.371 26.629 24.933 1.00 91.56 360 LEU A N 1
ATOM 2944 C CA . LEU A 1 360 ? -30.523 27.118 25.697 1.00 91.56 360 LEU A CA 1
ATOM 2945 C C . LEU A 1 360 ? -31.453 27.990 24.843 1.00 91.56 360 LEU A C 1
ATOM 2947 O O . LEU A 1 360 ? -32.665 27.806 24.895 1.00 91.56 360 LEU A O 1
ATOM 2951 N N . LYS A 1 361 ? -30.907 28.873 23.994 1.00 88.81 361 LYS A N 1
ATOM 2952 C CA . LYS A 1 361 ? -31.710 29.659 23.040 1.00 88.81 361 LYS A CA 1
ATOM 2953 C C . LYS A 1 361 ? -32.459 28.783 22.036 1.00 88.81 361 LYS A C 1
ATOM 2955 O O . LYS A 1 361 ? -33.596 29.098 21.709 1.00 88.81 361 LYS A O 1
ATOM 2960 N N . ALA A 1 362 ? -31.841 27.700 21.557 1.00 85.25 362 ALA A N 1
ATOM 2961 C CA . ALA A 1 362 ? -32.506 26.751 20.663 1.00 85.25 362 ALA A CA 1
ATOM 2962 C C . ALA A 1 362 ? -33.670 26.031 21.368 1.00 85.25 362 ALA A C 1
ATOM 2964 O O . ALA A 1 362 ? -34.730 25.848 20.781 1.00 85.25 362 ALA A O 1
ATOM 2965 N N . ILE A 1 363 ? -33.496 25.685 22.647 1.00 86.75 363 ILE A N 1
ATOM 2966 C CA . ILE A 1 363 ? -34.523 25.022 23.466 1.00 86.75 363 ILE A CA 1
ATOM 2967 C C . ILE A 1 363 ? -35.677 25.967 23.837 1.00 86.75 363 ILE A C 1
ATOM 2969 O O . ILE A 1 363 ? -36.796 25.500 23.995 1.00 86.75 363 ILE A O 1
ATOM 2973 N N . GLN A 1 364 ? -35.428 27.272 23.968 1.00 83.81 364 GLN A N 1
ATOM 2974 C CA . GLN A 1 364 ? -36.430 28.287 24.336 1.00 83.81 364 GLN A CA 1
ATOM 2975 C C . GLN A 1 364 ? -37.301 28.775 23.162 1.00 83.81 364 GLN A C 1
ATOM 2977 O O . GLN A 1 364 ? -38.095 29.696 23.339 1.00 83.81 364 GLN A O 1
ATOM 2982 N N . SER A 1 365 ? -37.153 28.210 21.960 1.00 74.94 365 SER A N 1
ATOM 2983 C CA . SER A 1 365 ? -37.975 28.593 20.808 1.00 74.94 365 SER A CA 1
ATOM 2984 C C . SER A 1 365 ? -39.450 28.221 21.024 1.00 74.94 365 SER A C 1
ATOM 2986 O O . SER A 1 365 ? -39.759 27.082 21.359 1.00 74.94 365 SER A O 1
ATOM 2988 N N . GLU A 1 366 ? -40.367 29.169 20.804 1.00 59.28 366 GLU A N 1
ATOM 2989 C CA . GLU A 1 366 ? -41.814 28.988 21.025 1.00 59.28 366 GLU A CA 1
ATOM 2990 C C . GLU A 1 366 ? -42.530 28.165 19.931 1.00 59.28 366 GLU A C 1
ATOM 2992 O O . GLU A 1 366 ? -43.741 27.972 20.016 1.00 59.28 366 GLU A O 1
ATOM 2997 N N . ASP A 1 367 ? -41.830 27.672 18.900 1.00 65.81 367 ASP A N 1
ATOM 2998 C CA . ASP A 1 367 ? -42.449 26.916 17.802 1.00 65.81 367 ASP A CA 1
ATOM 2999 C C . ASP A 1 367 ? -42.684 25.433 18.186 1.00 65.81 367 ASP A C 1
ATOM 3001 O O . ASP A 1 367 ? -41.726 24.666 18.330 1.00 65.81 367 ASP A O 1
ATOM 3005 N N . PRO A 1 368 ? -43.943 24.959 18.288 1.00 59.50 368 PRO A N 1
ATOM 3006 C CA . PRO A 1 368 ? -44.251 23.566 18.618 1.00 59.50 368 PRO A CA 1
ATOM 3007 C C . PRO A 1 368 ? -43.735 22.555 17.580 1.00 59.50 368 PRO A C 1
ATOM 3009 O O . PRO A 1 368 ? -43.526 21.387 17.913 1.00 59.50 368 PRO A O 1
ATOM 3012 N N . MET A 1 369 ? -43.506 22.975 16.328 1.00 60.88 369 MET A N 1
ATOM 3013 C CA . MET A 1 369 ? -42.925 22.117 15.285 1.00 60.88 369 MET A CA 1
ATOM 3014 C C . MET A 1 369 ? -41.424 21.868 15.494 1.00 60.88 369 MET A C 1
ATOM 3016 O O . MET A 1 369 ? -40.879 20.923 14.919 1.00 60.88 369 MET A O 1
ATOM 3020 N N . HIS A 1 370 ? -40.766 22.651 16.355 1.00 64.62 370 HIS A N 1
ATOM 3021 C CA . HIS A 1 370 ? -39.333 22.562 16.639 1.00 64.62 370 HIS A CA 1
ATOM 3022 C C . HIS A 1 370 ? -38.947 21.313 17.451 1.00 64.62 370 HIS A C 1
ATOM 3024 O O . HIS A 1 370 ? -37.817 20.847 17.362 1.00 64.62 370 HIS A O 1
ATOM 3030 N N . TYR A 1 371 ? -39.896 20.706 18.172 1.00 66.88 371 TYR A N 1
ATOM 3031 C CA . TYR A 1 371 ? -39.681 19.487 18.970 1.00 66.88 371 TYR A CA 1
ATOM 3032 C C . TYR A 1 371 ? -39.994 18.186 18.215 1.00 66.88 371 TYR A C 1
ATOM 3034 O O . TYR A 1 371 ? -39.904 17.092 18.776 1.00 66.88 371 TYR A O 1
ATOM 3042 N N . LYS A 1 372 ? -40.355 18.280 16.926 1.00 66.25 372 LYS A N 1
ATOM 3043 C CA . LYS A 1 372 ? -40.528 17.106 16.056 1.00 66.25 372 LYS A CA 1
ATOM 3044 C C . LYS A 1 372 ? -39.202 16.373 15.822 1.00 66.25 372 LYS A C 1
ATOM 3046 O O . LYS A 1 372 ? -39.204 15.164 15.590 1.00 66.25 372 LYS A O 1
ATOM 3051 N N . ASP A 1 373 ? -38.095 17.106 15.904 1.00 68.62 373 ASP A N 1
ATOM 3052 C CA . ASP A 1 373 ? -36.739 16.583 15.866 1.00 68.62 373 ASP A CA 1
ATOM 3053 C C . ASP A 1 373 ? -35.901 17.268 16.950 1.00 68.62 373 ASP A C 1
ATOM 3055 O O . ASP A 1 373 ? -35.674 18.474 16.905 1.00 68.62 373 ASP A O 1
ATOM 3059 N N . THR A 1 374 ? -35.474 16.508 17.956 1.00 76.31 374 THR A N 1
ATOM 3060 C CA . THR A 1 374 ? -34.684 17.020 19.085 1.00 76.31 374 THR A CA 1
ATOM 3061 C C . THR A 1 374 ? -33.189 17.039 18.814 1.00 76.31 374 THR A C 1
ATOM 3063 O O . THR A 1 374 ? -32.441 17.682 19.554 1.00 76.31 374 THR A O 1
ATOM 3066 N N . GLU A 1 375 ? -32.738 16.380 17.746 1.00 77.56 375 GLU A N 1
ATOM 3067 C CA . GLU A 1 375 ? -31.324 16.312 17.392 1.00 77.56 375 GLU A CA 1
ATOM 3068 C C . GLU A 1 375 ? -30.713 17.709 17.137 1.00 77.56 375 GLU A C 1
ATOM 3070 O O . GLU A 1 375 ? -29.640 17.996 17.682 1.00 77.56 375 GLU A O 1
ATOM 3075 N N . PRO A 1 376 ? -31.373 18.636 16.406 1.00 83.06 376 PRO A N 1
ATOM 3076 C CA . PRO A 1 376 ? -30.856 19.988 16.201 1.00 83.06 376 PRO A CA 1
ATOM 3077 C C . PRO A 1 376 ? -30.755 20.809 17.492 1.00 83.06 376 PRO A C 1
ATOM 3079 O O . PRO A 1 376 ? -29.855 21.644 17.593 1.00 83.06 376 PRO A O 1
ATOM 3082 N N . LEU A 1 377 ? -31.632 20.563 18.477 1.00 85.81 377 LEU A N 1
ATOM 3083 C CA . LEU A 1 377 ? -31.702 21.344 19.720 1.00 85.81 377 LEU A CA 1
ATOM 3084 C C . LEU A 1 377 ? -30.430 21.183 20.558 1.00 85.81 377 LEU A C 1
ATOM 3086 O O . LEU A 1 377 ? -29.901 22.162 21.078 1.00 85.81 377 LEU A O 1
ATOM 3090 N N . PHE A 1 378 ? -29.909 19.955 20.648 1.00 89.00 378 PHE A N 1
ATOM 3091 C CA . PHE A 1 378 ? -28.739 19.626 21.468 1.00 89.00 378 PHE A CA 1
ATOM 3092 C C . PHE A 1 378 ? -27.435 19.487 20.677 1.00 89.00 378 PHE A C 1
ATOM 3094 O O . PHE A 1 378 ? -26.381 19.296 21.284 1.00 89.00 378 PHE A O 1
ATOM 3101 N N . ARG A 1 379 ? -27.465 19.601 19.341 1.00 84.31 379 ARG A N 1
ATOM 3102 C CA . ARG A 1 379 ? -26.328 19.307 18.448 1.00 84.31 379 ARG A CA 1
ATOM 3103 C C . ARG A 1 379 ? -25.004 19.936 18.892 1.00 84.31 379 ARG A C 1
ATOM 3105 O O . ARG A 1 379 ? -23.973 19.268 18.880 1.00 84.31 379 ARG A O 1
ATOM 3112 N N . ALA A 1 380 ? -25.021 21.214 19.274 1.00 77.62 380 ALA A N 1
ATOM 3113 C CA . ALA A 1 380 ? -23.814 21.934 19.682 1.00 77.62 380 ALA A CA 1
ATOM 3114 C C . ALA A 1 380 ? -23.222 21.382 20.991 1.00 77.62 380 ALA A C 1
ATOM 3116 O O . ALA A 1 380 ? -22.024 21.094 21.052 1.00 77.62 380 ALA A O 1
ATOM 3117 N N . ALA A 1 381 ? -24.065 21.182 22.009 1.00 85.88 381 ALA A N 1
ATOM 3118 C CA . ALA A 1 381 ? -23.659 20.611 23.289 1.00 85.88 381 ALA A CA 1
ATOM 3119 C C . ALA A 1 381 ? -23.191 19.155 23.131 1.00 85.88 381 ALA A C 1
ATOM 3121 O O . ALA A 1 381 ? -22.115 18.803 23.609 1.00 85.88 381 ALA A O 1
ATOM 3122 N N . VAL A 1 382 ? -23.932 18.335 22.379 1.00 87.75 382 VAL A N 1
ATOM 3123 C CA . VAL A 1 382 ? -23.588 16.935 22.084 1.00 87.75 382 VAL A CA 1
ATOM 3124 C C . VAL A 1 382 ? -22.225 16.831 21.407 1.00 87.75 382 VAL A C 1
ATOM 3126 O O . VAL A 1 382 ? -21.390 16.055 21.859 1.00 87.75 382 VAL A O 1
ATOM 3129 N N . ALA A 1 383 ? -21.936 17.653 20.395 1.00 77.38 383 ALA A N 1
ATOM 3130 C CA . ALA A 1 383 ? -20.636 17.638 19.721 1.00 77.38 383 ALA A CA 1
ATOM 3131 C C . ALA A 1 383 ? -19.464 17.938 20.675 1.00 77.38 383 ALA A C 1
ATOM 3133 O O . ALA A 1 383 ? -18.428 17.271 20.626 1.00 77.38 383 ALA A O 1
ATOM 3134 N N . GLN A 1 384 ? -19.623 18.921 21.564 1.00 84.12 384 GLN A N 1
ATOM 3135 C CA . GLN A 1 384 ? -18.572 19.296 22.508 1.00 84.12 384 GLN A CA 1
ATOM 3136 C C . GLN A 1 384 ? -18.382 18.246 23.610 1.00 84.12 384 GLN A C 1
ATOM 3138 O O . GLN A 1 384 ? -17.250 17.883 23.926 1.00 84.12 384 GLN A O 1
ATOM 3143 N N . VAL A 1 385 ? -19.475 17.706 24.150 1.00 88.44 385 VAL A N 1
ATOM 3144 C CA . VAL A 1 385 ? -19.427 16.659 25.176 1.00 88.44 385 VAL A CA 1
ATOM 3145 C C . VAL A 1 385 ? -18.887 15.349 24.603 1.00 88.44 385 VAL A C 1
ATOM 3147 O O . VAL A 1 385 ? -18.034 14.724 25.227 1.00 88.44 385 VAL A O 1
ATOM 3150 N N . MET A 1 386 ? -19.284 14.960 23.386 1.00 82.06 386 MET A N 1
ATOM 3151 C CA . MET A 1 386 ? -18.710 13.798 22.699 1.00 82.06 386 MET A CA 1
ATOM 3152 C C . MET A 1 386 ? -17.201 13.929 22.535 1.00 82.06 386 MET A C 1
ATOM 3154 O O . MET A 1 386 ? -16.481 12.959 22.769 1.00 82.06 386 MET A O 1
ATOM 3158 N N . LYS A 1 387 ? -16.705 15.121 22.184 1.00 77.00 387 LYS A N 1
ATOM 3159 C CA . LYS A 1 387 ? -15.265 15.383 22.128 1.00 77.00 387 LYS A CA 1
ATOM 3160 C C . LYS A 1 387 ? -14.618 15.185 23.501 1.00 77.00 387 LYS A C 1
ATOM 3162 O O . LYS A 1 387 ? -13.637 14.458 23.593 1.00 77.00 387 LYS A O 1
ATOM 3167 N N . ASN A 1 388 ? -15.188 15.757 24.561 1.00 83.00 388 ASN A N 1
ATOM 3168 C CA . ASN A 1 388 ? -14.659 15.615 25.922 1.00 83.00 388 ASN A CA 1
ATOM 3169 C C . ASN A 1 388 ? -14.607 14.148 26.378 1.00 83.00 388 ASN A C 1
ATOM 3171 O O . ASN A 1 388 ? -13.576 13.698 26.874 1.00 83.00 388 ASN A O 1
ATOM 3175 N N . VAL A 1 389 ? -15.684 13.385 26.169 1.00 85.00 389 VAL A N 1
ATOM 3176 C CA . VAL A 1 389 ? -15.744 11.954 26.513 1.00 85.00 389 VAL A CA 1
ATOM 3177 C C . VAL A 1 389 ? -14.736 11.160 25.682 1.00 85.00 389 VAL A C 1
ATOM 3179 O O . VAL A 1 389 ? -14.017 10.327 26.232 1.00 85.00 389 VAL A O 1
ATOM 3182 N N . SER A 1 390 ? -14.621 11.454 24.385 1.00 77.38 390 SER A N 1
ATOM 3183 C CA . SER A 1 390 ? -13.681 10.763 23.495 1.00 77.38 390 SER A CA 1
ATOM 3184 C C . SER A 1 390 ? -12.224 11.021 23.857 1.00 77.38 390 SER A C 1
ATOM 3186 O O . SER A 1 390 ? -11.413 10.103 23.819 1.00 77.38 390 SER A O 1
ATOM 3188 N N . THR A 1 391 ? -11.882 12.262 24.204 1.00 75.00 391 THR A N 1
ATOM 3189 C CA . THR A 1 391 ? -10.500 12.649 24.501 1.00 75.00 391 THR A CA 1
ATOM 3190 C C . THR A 1 391 ? -10.079 12.256 25.915 1.00 75.00 391 THR A C 1
ATOM 3192 O O . THR A 1 391 ? -8.940 11.845 26.102 1.00 75.00 391 THR A O 1
ATOM 3195 N N . ASN A 1 392 ? -10.976 12.352 26.901 1.00 80.56 392 ASN A N 1
ATOM 3196 C CA . ASN A 1 392 ? -10.589 12.256 28.313 1.00 80.56 392 ASN A CA 1
ATOM 3197 C C . ASN A 1 392 ? -11.062 10.965 29.001 1.00 80.56 392 ASN A C 1
ATOM 3199 O O . ASN A 1 392 ? -10.361 10.443 29.863 1.00 80.56 392 ASN A O 1
ATOM 3203 N N . CYS A 1 393 ? -12.227 10.427 28.625 1.00 86.75 393 CYS A N 1
ATOM 3204 C CA . CYS A 1 393 ? -12.826 9.275 29.308 1.00 86.75 393 CYS A CA 1
ATOM 3205 C C . CYS A 1 393 ? -12.553 7.953 28.573 1.00 86.75 393 CYS A C 1
ATOM 3207 O O . CYS A 1 393 ? -12.070 6.987 29.170 1.00 86.75 393 CYS A O 1
ATOM 3209 N N . LEU A 1 394 ? -12.793 7.913 27.256 1.00 83.62 394 LEU A N 1
ATOM 3210 C CA . LEU A 1 394 ? -12.627 6.700 26.448 1.00 83.62 394 LEU A CA 1
ATOM 3211 C C . LEU A 1 394 ? -11.231 6.052 26.530 1.00 83.62 394 LEU A C 1
ATOM 3213 O O . LEU A 1 394 ? -11.178 4.821 26.597 1.00 83.62 394 LEU A O 1
ATOM 3217 N N . PRO A 1 395 ? -10.102 6.791 26.587 1.00 82.00 395 PRO A N 1
ATOM 3218 C CA . PRO A 1 395 ? -8.787 6.164 26.703 1.00 82.00 395 PRO A CA 1
ATOM 3219 C C . PRO A 1 395 ? -8.652 5.250 27.926 1.00 82.00 395 PRO A C 1
ATOM 3221 O O . PRO A 1 395 ? -8.014 4.199 27.844 1.00 82.00 395 PRO A O 1
ATOM 3224 N N . ASP A 1 396 ? -9.274 5.611 29.047 1.00 82.62 396 ASP A N 1
ATOM 3225 C CA . ASP A 1 396 ? -9.230 4.810 30.270 1.00 82.62 396 ASP A CA 1
ATOM 3226 C C . ASP A 1 396 ? -10.301 3.717 30.283 1.00 82.62 396 ASP A C 1
ATOM 3228 O O . ASP A 1 396 ? -10.037 2.616 30.774 1.00 82.62 396 ASP A O 1
ATOM 3232 N N . VAL A 1 397 ? -11.445 3.943 29.625 1.00 85.69 397 VAL A N 1
ATOM 3233 C CA . VAL A 1 397 ? -12.409 2.875 29.311 1.00 85.69 397 VAL A CA 1
ATOM 3234 C C . VAL A 1 397 ? -11.709 1.748 28.564 1.00 85.69 397 VAL A C 1
ATOM 3236 O O . VAL A 1 397 ? -11.779 0.600 28.997 1.00 85.69 397 VAL A O 1
ATOM 3239 N N . TYR A 1 398 ? -10.942 2.059 27.519 1.00 79.69 398 TYR A N 1
ATOM 3240 C CA . TYR A 1 398 ? -10.211 1.059 26.737 1.00 79.69 398 TYR A CA 1
ATOM 3241 C C . TYR A 1 398 ? -9.102 0.348 27.522 1.00 79.69 398 TYR A C 1
ATOM 3243 O O . TYR A 1 398 ? -8.736 -0.789 27.204 1.00 79.69 398 TYR A O 1
ATOM 3251 N N . LYS A 1 399 ? -8.575 0.971 28.581 1.00 80.06 399 LYS A N 1
ATOM 3252 C CA . LYS A 1 399 ? -7.604 0.337 29.483 1.00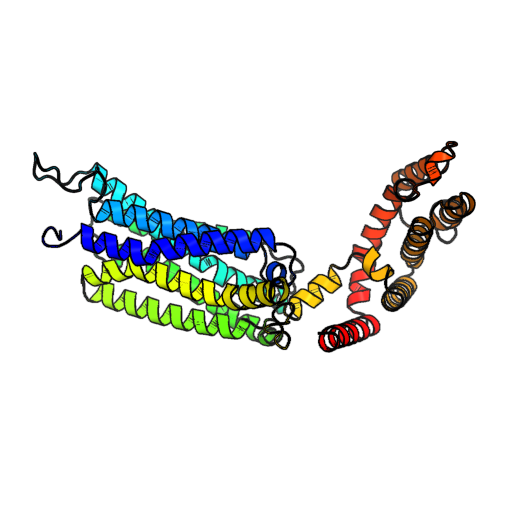 80.06 399 LYS A CA 1
ATOM 3253 C C . LYS A 1 399 ? -8.264 -0.534 30.553 1.00 80.06 399 LYS A C 1
ATOM 3255 O O . LYS A 1 399 ? -7.587 -1.451 31.037 1.00 80.06 399 LYS A O 1
ATOM 3260 N N . SER A 1 400 ? -9.530 -0.275 30.895 1.00 84.94 400 SER A N 1
ATOM 3261 C CA . SER A 1 400 ? -10.261 -0.960 31.966 1.00 84.94 400 SER A CA 1
ATOM 3262 C C . SER A 1 400 ? -10.338 -2.475 31.752 1.00 84.94 400 SER A C 1
ATOM 3264 O O . SER A 1 400 ? -10.386 -2.983 30.625 1.00 84.94 400 SER A O 1
ATOM 3266 N N . LYS A 1 401 ? -10.326 -3.226 32.860 1.00 85.25 401 LYS A N 1
ATOM 3267 C CA . LYS A 1 401 ? -10.406 -4.693 32.819 1.00 85.25 401 LYS A CA 1
ATOM 3268 C C . LYS A 1 401 ? -11.777 -5.140 32.322 1.00 85.25 401 LYS A C 1
ATOM 3270 O O . LYS A 1 401 ? -11.858 -6.104 31.564 1.00 85.25 401 LYS A O 1
ATOM 3275 N N . GLU A 1 402 ? -12.831 -4.436 32.725 1.00 85.50 402 GLU A N 1
ATOM 3276 C CA . GLU A 1 402 ? -14.202 -4.718 32.318 1.00 85.50 402 GLU A CA 1
ATOM 3277 C C . GLU A 1 402 ? -14.389 -4.538 30.808 1.00 85.50 402 GLU A C 1
ATOM 3279 O O . GLU A 1 402 ? -14.941 -5.434 30.167 1.00 85.50 402 GLU A O 1
ATOM 3284 N N . TYR A 1 403 ? -13.867 -3.454 30.217 1.00 82.75 403 TYR A N 1
ATOM 3285 C CA . TYR A 1 403 ? -13.942 -3.250 28.766 1.00 82.75 403 TYR A CA 1
ATOM 3286 C C . TYR A 1 403 ? -13.166 -4.310 28.002 1.00 82.75 403 TYR A C 1
ATOM 3288 O O . TYR A 1 403 ? -13.694 -4.889 27.061 1.00 82.75 403 TYR A O 1
ATOM 3296 N N . LYS A 1 404 ? -11.940 -4.632 28.431 1.00 78.31 404 LYS A N 1
ATOM 3297 C CA . LYS A 1 404 ? -11.142 -5.691 27.795 1.00 78.31 404 LYS A CA 1
ATOM 3298 C C . LYS A 1 404 ? -11.846 -7.043 27.855 1.00 78.31 404 LYS A C 1
ATOM 3300 O O . LYS A 1 404 ? -11.851 -7.772 26.869 1.00 78.31 404 LYS A O 1
ATOM 3305 N N . LYS A 1 405 ? -12.480 -7.374 28.986 1.00 82.69 405 LYS A N 1
ATOM 3306 C CA . LYS A 1 405 ? -13.268 -8.604 29.130 1.00 82.69 405 LYS A CA 1
ATOM 3307 C C . LYS A 1 405 ? -14.481 -8.608 28.198 1.00 82.69 405 LYS A C 1
ATOM 3309 O O . LYS A 1 405 ? -14.720 -9.618 27.543 1.00 82.69 405 LYS A O 1
ATOM 3314 N N . TRP A 1 406 ? -15.220 -7.501 28.126 1.00 82.44 406 TRP A N 1
ATOM 3315 C CA . TRP A 1 406 ? -16.341 -7.360 27.197 1.00 82.44 406 TRP A CA 1
ATOM 3316 C C . TRP A 1 406 ? -15.879 -7.475 25.742 1.00 82.44 406 TRP A C 1
ATOM 3318 O O . TRP A 1 406 ? -16.422 -8.289 25.011 1.00 82.44 406 TRP A O 1
ATOM 3328 N N . ALA A 1 407 ? -14.826 -6.760 25.345 1.00 72.31 407 ALA A N 1
ATOM 3329 C CA . ALA A 1 407 ? -14.282 -6.798 23.990 1.00 72.31 407 ALA A CA 1
ATOM 3330 C C . ALA A 1 407 ? -13.817 -8.210 23.593 1.00 72.31 407 ALA A C 1
ATOM 3332 O O . ALA A 1 407 ? -14.020 -8.625 22.457 1.00 72.31 407 ALA A O 1
ATOM 3333 N N . LEU A 1 408 ? -13.249 -8.982 24.529 1.00 70.0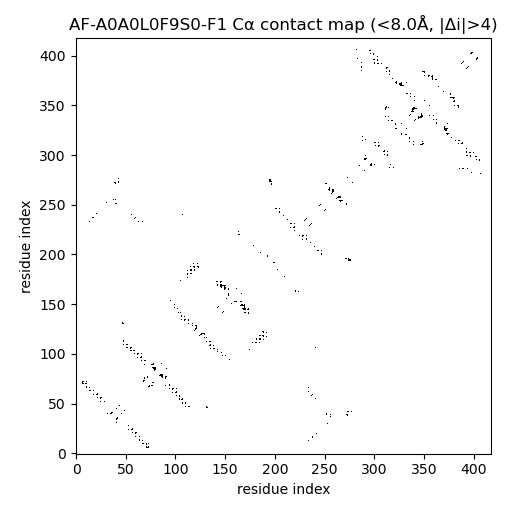6 408 LEU A N 1
ATOM 3334 C CA . LEU A 1 408 ? -12.896 -10.391 24.315 1.00 70.06 408 LEU A CA 1
ATOM 3335 C C . LEU A 1 408 ? -14.125 -11.300 24.157 1.00 70.06 408 LEU A C 1
ATOM 3337 O O . LEU A 1 408 ? -14.102 -12.214 23.333 1.00 70.06 408 LEU A O 1
ATOM 3341 N N . LEU A 1 409 ? -15.188 -11.071 24.932 1.00 74.06 409 LEU A N 1
ATOM 3342 C CA . LEU A 1 409 ? -16.446 -11.815 24.809 1.00 74.06 409 LEU A CA 1
ATOM 3343 C C . LEU A 1 409 ? -17.178 -11.465 23.514 1.00 74.06 409 LEU A C 1
ATOM 3345 O O . LEU A 1 409 ? -17.624 -12.361 22.814 1.00 74.06 409 LEU A O 1
ATOM 3349 N N . GLU A 1 410 ? -17.227 -10.189 23.151 1.00 68.12 410 GLU A N 1
ATOM 3350 C CA . GLU A 1 410 ? -17.798 -9.724 21.890 1.00 68.12 410 GLU A CA 1
ATOM 3351 C C . GLU A 1 410 ? -17.000 -10.266 20.698 1.00 68.12 410 GLU A C 1
ATOM 3353 O O . GLU A 1 410 ? -17.572 -10.744 19.723 1.00 68.12 410 GLU A O 1
ATOM 3358 N N . LYS A 1 411 ? -15.663 -10.302 20.809 1.00 60.25 411 LYS A N 1
ATOM 3359 C CA . LYS A 1 411 ? -14.775 -10.978 19.853 1.00 60.25 411 LYS A CA 1
ATOM 3360 C C . LYS A 1 411 ? -15.145 -12.453 19.701 1.00 60.25 411 LYS A C 1
ATOM 3362 O O . LYS A 1 411 ? -15.162 -12.943 18.576 1.00 60.25 411 LYS A O 1
ATOM 3367 N N . LYS A 1 412 ? -15.428 -13.154 20.802 1.00 59.53 412 LYS A N 1
ATOM 3368 C CA . LYS A 1 412 ? -15.849 -14.560 20.789 1.00 59.53 412 LYS A CA 1
ATOM 3369 C C . LYS A 1 412 ? -17.235 -14.728 20.155 1.00 59.53 412 LYS A C 1
ATOM 3371 O O . LYS A 1 412 ? -17.376 -15.549 19.263 1.00 59.53 412 LYS A O 1
ATOM 3376 N N . ASN A 1 413 ? -18.208 -13.906 20.538 1.00 58.59 413 ASN A N 1
ATOM 3377 C CA . ASN A 1 413 ? -19.570 -13.952 20.006 1.00 58.59 413 ASN A CA 1
ATOM 3378 C C . ASN A 1 413 ? -19.611 -13.645 18.509 1.00 58.59 413 ASN A C 1
ATOM 3380 O O . ASN A 1 413 ? -20.314 -14.326 17.774 1.00 58.59 413 ASN A O 1
ATOM 3384 N N . MET A 1 414 ? -18.824 -12.672 18.035 1.00 48.81 414 MET A N 1
ATOM 3385 C CA . MET A 1 414 ? -18.675 -12.438 16.600 1.00 48.81 414 MET A CA 1
ATOM 3386 C C . MET A 1 414 ? -18.110 -13.677 15.906 1.00 48.81 414 MET A C 1
ATOM 3388 O O . MET A 1 414 ? -18.623 -14.057 14.871 1.00 48.81 414 MET A O 1
ATOM 3392 N N . LEU A 1 415 ? -17.102 -14.340 16.474 1.00 41.34 415 LEU A N 1
ATOM 3393 C CA . LEU A 1 415 ? -16.524 -15.556 15.890 1.00 41.34 415 LEU A CA 1
ATOM 3394 C C . LEU A 1 415 ? -17.445 -16.789 15.955 1.00 41.34 415 LEU A C 1
ATOM 3396 O O . LEU A 1 415 ? -17.226 -17.709 15.182 1.00 41.34 415 LEU A O 1
ATOM 3400 N N . GLU A 1 416 ? -18.417 -16.825 16.871 1.00 39.31 416 GLU A N 1
ATOM 3401 C CA . GLU A 1 416 ? -19.388 -17.925 17.024 1.00 39.31 416 GLU A CA 1
ATOM 3402 C C . GLU A 1 416 ? -20.716 -17.672 16.283 1.00 39.31 416 GLU A C 1
ATOM 3404 O O . GLU A 1 416 ? -21.464 -18.612 16.030 1.00 39.31 416 GLU A O 1
ATOM 3409 N N . CYS A 1 417 ? -21.021 -16.416 15.933 1.00 36.16 417 CYS A N 1
ATOM 3410 C CA . CYS A 1 417 ? -22.167 -16.040 15.090 1.00 36.16 417 CYS A CA 1
ATOM 3411 C C . CYS A 1 417 ? -21.840 -16.040 13.581 1.00 36.16 417 CYS A C 1
ATOM 3413 O O . CYS A 1 417 ? -22.726 -15.759 12.771 1.00 36.16 417 CYS A O 1
ATOM 3415 N N . TYR A 1 418 ? -20.591 -16.339 13.213 1.00 35.88 418 TYR A N 1
ATOM 3416 C CA . TYR A 1 418 ? -20.117 -16.605 11.848 1.00 35.88 418 TYR A CA 1
ATOM 3417 C C . TYR A 1 418 ? -19.654 -18.055 11.726 1.00 35.88 418 TYR A C 1
ATOM 3419 O O . TYR A 1 418 ? -19.541 -18.508 10.561 1.00 35.88 418 TYR A O 1
#

Solvent-accessible surface area (backbone atoms only — not comparable to full-atom values): 22792 Å² total; per-residue (Å²): 141,85,91,82,76,58,47,66,61,56,47,50,53,51,48,66,64,44,52,60,49,49,53,49,50,52,50,48,49,54,48,48,66,76,43,50,81,41,62,54,51,49,52,62,39,64,68,46,51,51,52,38,54,51,30,46,48,50,30,54,53,42,44,53,53,37,48,34,46,74,46,47,71,41,90,61,43,56,55,38,86,89,77,71,41,73,30,66,68,35,55,52,52,51,50,51,37,49,52,51,36,55,49,26,53,57,54,46,52,41,43,62,39,48,52,36,43,49,52,20,39,46,70,74,66,61,46,93,73,80,77,69,65,63,54,56,54,52,50,53,52,47,39,47,75,23,33,49,48,28,40,52,46,44,73,69,40,89,88,53,86,58,52,69,64,58,38,43,41,17,48,54,52,47,51,52,53,49,50,53,52,38,52,50,27,42,65,69,27,56,83,52,48,87,38,34,74,56,48,65,56,52,52,52,53,51,50,54,49,52,54,54,52,51,54,49,50,52,54,26,65,73,61,73,36,67,70,46,49,49,45,59,67,61,48,44,55,49,52,52,50,52,53,53,45,46,73,73,38,47,68,51,52,50,32,55,48,24,44,74,72,68,76,41,64,45,67,56,94,52,68,76,46,26,60,54,43,52,52,49,48,64,70,62,47,48,70,67,60,44,53,68,38,71,71,51,30,53,47,47,46,52,49,21,51,76,67,75,47,32,44,47,54,51,46,52,53,52,50,55,56,43,59,70,38,78,67,41,55,68,68,55,56,52,50,50,40,53,45,30,62,33,94,85,27,97,38,48,44,96,69,54,68,71,45,42,56,51,32,52,56,52,66,67,54,88,55,80,75,60,43,64,52,52,59,76,41,45,44,64,50,51,55,55,39,50,48,48,42,58,72,68,42,44,64,54,35,68,66,33,68,67,45,49,52,48,53,52,49,51,53,48,50,54,64,71,77,97

Secondary structure (DSSP, 8-state):
---SS-HHHHHHHHHHHHHHHHHHHHHHHHHHHHTTTSHHHHTT-HHHHHHHHHHHHHHHHHHHHHHHHHTT-SSS-SB-TTT--B-HHHHHHHHHHHHHHHHHHHHHHHHHHHHHHHHHHHHTS--S---STHHHHHHHHHHIIIIIHHHHHHHH-TT----HHHHHHHHHHHHHHHHHHHHHHHHHHGGGGGT-TTHHHHHHHHHHHHHHHHHHHHHHHHH--HHHHHIIIIIHHHHHHHHHHIIIIIHHHHHHHIIIIISS-TTTTS-SS-HHHHHHHHHHS-HHHHHHSHHHHHHHHHHHHHTT-HHHHHHHHHHHHHHHSSSPPHHHHHHHIIIIISTT-TT-----HHHHHHHHHHHT---GGGGG--HHHHHHHHHHHHHHIIIIIHHHHHHSHHHHHHHHHHHHHHHH--

Organism: NCBI:txid667725

Mean predicted aligned error: 12.51 Å